Protein AF-0000000076211002 (afdb_homodimer)

pLDDT: mean 93.3, std 14.29, range [28.62, 98.88]

Radius of gyration: 26.07 Å; Cα contacts (8 Å, |Δi|>4): 650; chains: 2; bounding box: 75×77×51 Å

Organism: Mytilus galloprovincialis (NCBI:txid29158)

Solvent-accessible surface area (backbone atoms only — not comparable to full-atom values): 24787 Å² total; per-residue (Å²): 133,80,76,68,74,80,72,79,80,78,76,75,72,40,34,32,30,36,40,61,50,78,66,27,47,55,70,59,53,50,60,70,48,45,82,42,86,54,39,39,72,43,72,60,66,56,66,53,42,49,42,44,94,83,36,39,43,54,43,45,20,70,73,38,36,63,78,26,39,64,56,39,52,55,43,48,49,52,56,34,46,50,61,62,69,46,83,75,88,37,47,28,39,41,27,41,48,51,56,59,52,49,48,62,26,52,50,42,47,34,38,76,70,66,33,33,54,70,61,54,50,51,46,54,48,51,51,51,52,50,47,42,72,75,65,54,63,78,52,60,31,33,39,34,26,49,46,53,43,70,59,22,45,51,44,46,65,70,68,58,50,81,66,58,72,76,66,53,61,68,58,42,42,51,41,38,50,34,47,40,34,32,71,71,66,54,41,104,43,88,66,87,45,52,71,48,76,40,86,35,74,59,55,70,73,59,43,54,51,54,51,60,75,41,38,53,78,72,66,55,65,77,112,131,80,76,68,72,79,70,80,78,78,74,76,73,40,35,34,30,35,41,60,49,76,63,28,47,55,69,59,52,50,60,70,48,47,80,42,86,53,38,39,74,42,72,58,67,56,68,55,41,49,42,45,93,83,38,40,42,55,43,45,20,68,75,38,36,63,77,25,39,65,57,40,52,57,42,47,49,51,56,33,47,51,61,62,70,47,84,75,90,38,47,29,39,41,27,42,50,51,56,58,51,49,48,64,26,53,50,43,48,33,39,75,70,65,33,33,54,69,61,53,50,50,46,53,46,52,50,50,53,49,47,42,73,75,63,53,62,78,49,60,32,33,38,34,29,48,46,52,44,69,56,21,44,52,44,45,65,68,69,57,50,82,66,57,70,76,66,53,59,67,58,42,42,52,42,38,50,34,47,40,34,31,71,71,65,55,41,104,42,89,66,88,47,52,70,48,78,41,86,34,76,60,56,70,74,60,44,52,53,55,50,58,76,41,36,52,77,72,68,55,66,75,112

Secondary structure (DSSP, 8-state):
----------PPPEEEEEE-STTSSHHHHHHHHTTSTTEEEE---HHHHH-BTTB-HHHHHHH-HHHHHHHHHHHHHHHHHHHHHSPP-SSEEEEES-HHHIIIIIIHHHHHTTSS-HHHHHHHHHHHHHHHHHH----SEEEEEE--HHHHHHHHHHH--GGGTT--HHHHHHHHHHHIIIIIS--SS---SEEEEEE--S-HHHHHHHHHHTHIIIIITT-/-------------EEEEEE-STTSSHHHHHHHHTTSTTEEEE---HHHHH-BTTB-HHHHHHH-HHHHHHHHHHHHHHHHHHHHHSPP-SSEEEEES-HHHIIIIIIHHHHHTTSS-HHHHHHHHHHHHHHHHHH----SEEEEEE--HHHHHHHHHHH--GGGTT--HHHHHHHHHHHIIIIIS--SS---SEEEEEE--S-HHHHHHHHHHTHIIIIITT-

InterPro domains:
  IPR002624 Deoxynucleoside kinase [PIRSF000705] (9-218)
  IPR027417 P-loop containing nucleoside triphosphate hydrolase [G3DSA:3.40.50.300] (2-203)
  IPR027417 P-loop containing nucleoside triphosphate hydrolase [SSF52540] (13-213)
  IPR031314 Deoxynucleoside kinase domain [PF01712] (16-218)
  IPR031314 Deoxynucleoside kinase domain [cd01673] (16-201)
  IPR050566 Deoxyribonucleoside Kinase [PTHR10513] (7-218)

Sequence (446 aa):
MSALPKKNGHHQKFTICVEGNIASGKTSFLEYFKDTHDVEVIEEPVNKWRNVQGGNILAKMYEDPTRWSLTLQTYVQLTMLQNHVKSQEKTIKLMERSIYSAKYCFVENLHNSGKMPDLEFAVLSEWFDWILDFHKCPLDLIVYLQTTPEIVYDRIKKRQRKEEQTIPIEYLQTLHNLHEDWLIHQRKFPVPCKVLTLDANYELDYMHKVFEENRKKIICDSGMSALPKKNGHHQKFTICVEGNIASGKTSFLEYFKDTHDVEVIEEPVNKWRNVQGGNILAKMYEDPTRWSLTLQTYVQLTMLQNHVKSQEKTIKLMERSIYSAKYCFVENLHNSGKMPDLEFAVLSEWFDWILDFHKCPLDLIVYLQTTPEIVYDRIKKRQRKEEQTIPIEYLQTLHNLHEDWLIHQRKFPVPCKVLTLDANYELDYMHKVFEENRKKIICDSG

Foldseek 3Di:
DPPPPPPVCPQAAAEEEEDEFQQLCLVVLCVLCCPPPQEHEAEQPCVCCCQPPHHRLLLVCLVQVLPRVLVSLVVSLVVLLCLLQPDRPGRYYYYYDHSCLSLQQVLVLCVVVPSYDPVSNVVSVVVVVVSCVVVVSAHAEYEYSQEDLVLSVVSCVVVPDPSCVPPDSVSRNSSNVSCCCVQPVVHPDHDRYYYHYDHRHDDSVVVSVVCVVCVCVRPPVSD/DPPPPPPVCPQAAAEEEEDEFQQLCLVVLCVLCCPPPQEHEAEQPCVCCCQDPHHRLLLVCLVQVLPRVLVSLVVSLVVLLCLLQPDRPGRYYYYYDHSCLSLQQVLVLCVVVPSYDPVSNVVSVVVVVVSCVVVVSAHAEYEYSQEDLVQSVVSCVVVPDPSCVPPDSVSRNSSNVSCCCVQPVVHPDHDRYYYHYDHRHDDSVVVSVVCVVCVCVRPPVSD

Nearest PDB structures (foldseek):
  1j90-assembly1_B  TM=9.564E-01  e=2.440E-22  Drosophila melanogaster
  2vpp-assembly1_A  TM=9.672E-01  e=1.252E-21  Drosophila melanogaster
  1zm7-assembly1_B  TM=9.246E-01  e=3.621E-22  Drosophila melanogaster
  2jcs-assembly1_B  TM=9.245E-01  e=4.537E-22  Drosophila melanogaster
  6ybh-assembly3_E  TM=9.092E-01  e=1.740E-22  Drosophila melanogaster

Structure (mmCIF, N/CA/C/O backbone):
data_AF-0000000076211002-model_v1
#
loop_
_entity.id
_entity.type
_entity.pdbx_description
1 polymer 'Thymidine kinase'
#
loop_
_atom_site.group_PDB
_atom_site.id
_atom_site.type_symbol
_atom_site.label_atom_id
_atom_site.label_alt_id
_atom_site.label_comp_id
_atom_site.label_asym_id
_atom_site.label_entity_id
_atom_site.label_seq_id
_atom_site.pdbx_PDB_ins_code
_atom_site.Cartn_x
_atom_site.Cartn_y
_atom_site.Cartn_z
_atom_site.occupancy
_atom_site.B_iso_or_equiv
_atom_site.auth_seq_id
_atom_site.auth_comp_id
_atom_site.auth_asym_id
_atom_site.auth_atom_id
_atom_site.pdbx_PDB_model_num
ATOM 1 N N . MET A 1 1 ? 52.219 26.141 0.771 1 30.19 1 MET A N 1
ATOM 2 C CA . MET A 1 1 ? 50.906 26.75 0.939 1 30.19 1 MET A CA 1
ATOM 3 C C . MET A 1 1 ? 49.781 25.703 0.837 1 30.19 1 MET A C 1
ATOM 5 O O . MET A 1 1 ? 49.625 25.094 -0.214 1 30.19 1 MET A O 1
ATOM 9 N N . SER A 1 2 ? 49.531 24.984 1.926 1 29.7 2 SER A N 1
ATOM 10 C CA . SER A 1 2 ? 48.812 23.734 2.078 1 29.7 2 SER A CA 1
ATOM 11 C C . SER A 1 2 ? 47.344 23.906 1.696 1 29.7 2 SER A C 1
ATOM 13 O O . SER A 1 2 ? 46.656 24.797 2.215 1 29.7 2 SER A O 1
ATOM 15 N N . ALA A 1 3 ? 47 23.562 0.333 1 29.34 3 ALA A N 1
ATOM 16 C CA . ALA A 1 3 ? 45.656 23.703 -0.204 1 29.34 3 ALA A CA 1
ATOM 17 C C . ALA A 1 3 ? 44.625 23.156 0.767 1 29.34 3 ALA A C 1
ATOM 19 O O . ALA A 1 3 ? 44.719 22.016 1.221 1 29.34 3 ALA A O 1
ATOM 20 N N . LEU A 1 4 ? 44.188 24.062 1.651 1 34.31 4 LEU A N 1
ATOM 21 C CA . LEU A 1 4 ? 43.125 23.609 2.559 1 34.31 4 LEU A CA 1
ATOM 22 C C . LEU A 1 4 ? 42.125 22.734 1.824 1 34.31 4 LEU A C 1
ATOM 24 O O . LEU A 1 4 ? 41.75 23.031 0.687 1 34.31 4 LEU A O 1
ATOM 28 N N . PRO A 1 5 ? 42.062 21.453 2.086 1 36.72 5 PRO A N 1
ATOM 29 C CA . PRO A 1 5 ? 41.156 20.578 1.34 1 36.72 5 PRO A CA 1
ATOM 30 C C . PRO A 1 5 ? 39.844 21.25 0.997 1 36.72 5 PRO A C 1
ATOM 32 O O . PRO A 1 5 ? 39.344 22.094 1.759 1 36.72 5 PRO A O 1
ATOM 35 N 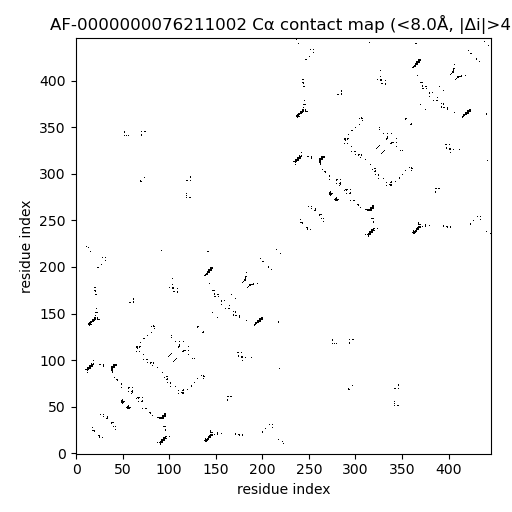N . LYS A 1 6 ? 39.5 21.5 -0.316 1 34.88 6 LYS A N 1
ATOM 36 C CA . LYS A 1 6 ? 38.188 21.859 -0.843 1 34.88 6 LYS A CA 1
ATOM 37 C C . LYS A 1 6 ? 37.062 21.188 -0.053 1 34.88 6 LYS A C 1
ATOM 39 O O . LYS A 1 6 ? 37 19.953 0.021 1 34.88 6 LYS A O 1
ATOM 44 N N . LYS A 1 7 ? 36.844 21.578 1.217 1 36.62 7 LYS A N 1
ATOM 45 C CA . LYS A 1 7 ? 35.625 21.125 1.881 1 36.62 7 LYS A CA 1
ATOM 46 C C . LYS A 1 7 ? 34.5 20.969 0.883 1 36.62 7 LYS A C 1
ATOM 48 O O . LYS A 1 7 ? 34.094 21.938 0.24 1 36.62 7 LYS A O 1
ATOM 53 N N . ASN A 1 8 ? 34.344 20.078 -0.024 1 40.31 8 ASN A N 1
ATOM 54 C CA . ASN A 1 8 ? 33.188 19.844 -0.879 1 40.31 8 ASN A CA 1
ATOM 55 C C . ASN A 1 8 ? 31.891 20.234 -0.186 1 40.31 8 ASN A C 1
ATOM 57 O O . ASN A 1 8 ? 31.578 19.719 0.887 1 40.31 8 ASN A O 1
ATOM 61 N N . GLY A 1 9 ? 31.344 21.375 0.01 1 42.09 9 GLY A N 1
ATOM 62 C CA . GLY A 1 9 ? 30.266 22.094 0.681 1 42.09 9 GLY A CA 1
ATOM 63 C C . GLY A 1 9 ? 28.953 21.328 0.677 1 42.09 9 GLY A C 1
ATOM 64 O O . GLY A 1 9 ? 28.047 21.672 -0.087 1 42.09 9 GLY A O 1
ATOM 65 N N . HIS A 1 10 ? 28.703 20.047 0.609 1 49.84 10 HIS A N 1
ATOM 66 C CA . HIS A 1 10 ? 27.469 19.266 0.59 1 49.84 10 HIS A CA 1
ATOM 67 C C . HIS A 1 10 ? 26.516 19.719 1.679 1 49.84 10 HIS A C 1
ATOM 69 O O . HIS A 1 10 ? 26.75 19.5 2.867 1 49.84 10 HIS A O 1
ATOM 75 N N . HIS A 1 11 ? 25.828 20.875 1.566 1 59.38 11 HIS A N 1
ATOM 76 C CA . HIS A 1 11 ? 24.828 21.438 2.467 1 59.38 11 HIS A CA 1
ATOM 77 C C . HIS A 1 11 ? 23.812 20.375 2.891 1 59.38 11 HIS A C 1
ATOM 79 O O . HIS A 1 11 ? 23.328 19.609 2.057 1 59.38 11 HIS A O 1
ATOM 85 N N . GLN A 1 12 ? 23.703 20.031 4.133 1 80.75 12 GLN A N 1
ATOM 86 C CA . GLN A 1 12 ? 22.812 19.062 4.746 1 80.75 12 GLN A CA 1
ATOM 87 C C . GLN A 1 12 ? 21.344 19.406 4.461 1 80.75 12 GLN A C 1
ATOM 89 O O . GLN A 1 12 ? 20.922 20.547 4.613 1 80.75 12 GLN A O 1
ATOM 94 N N . LYS A 1 13 ? 20.578 18.562 3.789 1 91.62 13 LYS A N 1
ATOM 95 C CA . LYS A 1 13 ? 19.172 18.719 3.48 1 91.62 13 LYS A CA 1
ATOM 96 C C . LYS A 1 13 ? 18.312 18.641 4.742 1 91.62 13 LYS A C 1
ATOM 98 O O . LYS A 1 13 ? 18.656 17.906 5.684 1 91.62 13 LYS A O 1
ATOM 103 N N . PHE A 1 14 ? 17.328 19.547 4.824 1 95.06 14 PHE A N 1
ATOM 104 C CA . PHE A 1 14 ? 16.453 19.672 5.98 1 95.06 14 PHE A CA 1
ATOM 105 C C . PHE A 1 14 ? 14.992 19.5 5.578 1 95.06 14 PHE A C 1
ATOM 107 O O . PHE A 1 14 ? 14.508 20.188 4.672 1 95.06 14 PHE A O 1
ATOM 114 N N . THR A 1 15 ? 14.289 18.516 6.207 1 97.06 15 THR A N 1
ATOM 115 C CA . THR A 1 15 ? 12.883 18.266 5.914 1 97.06 15 THR A CA 1
ATOM 116 C C . THR A 1 15 ? 12 18.672 7.09 1 97.06 15 THR A C 1
ATOM 118 O O . THR A 1 15 ? 12.18 18.172 8.203 1 97.06 15 THR A O 1
ATOM 121 N N . ILE A 1 16 ? 11.062 19.609 6.844 1 97.69 16 ILE A N 1
ATOM 122 C CA . ILE A 1 16 ? 10.117 20.109 7.836 1 97.69 16 ILE A CA 1
ATOM 123 C C . ILE A 1 16 ? 8.695 19.719 7.441 1 97.69 16 ILE A C 1
ATOM 125 O O . ILE A 1 16 ? 8.305 19.859 6.277 1 97.69 16 ILE A O 1
ATOM 129 N N . CYS A 1 17 ? 7.984 19.266 8.367 1 98.38 17 CYS A N 1
ATOM 130 C CA . CYS A 1 17 ? 6.57 18.984 8.141 1 98.38 17 CYS A CA 1
ATOM 131 C C . CYS A 1 17 ? 5.691 19.859 9.023 1 98.38 17 CYS A C 1
ATOM 133 O O . CYS A 1 17 ? 5.969 20.016 10.211 1 98.38 17 CYS A O 1
ATOM 135 N N . VAL A 1 18 ? 4.695 20.438 8.375 1 98.81 18 VAL A N 1
ATOM 136 C CA . VAL A 1 18 ? 3.715 21.172 9.164 1 98.81 18 VAL A CA 1
ATOM 137 C C . VAL A 1 18 ? 2.49 20.297 9.422 1 98.81 18 VAL A C 1
ATOM 139 O O . VAL A 1 18 ? 1.913 19.734 8.484 1 98.81 18 VAL A O 1
ATOM 142 N N . GLU A 1 19 ? 2.139 20.156 10.703 1 98.81 19 GLU A N 1
ATOM 143 C CA . GLU A 1 19 ? 1.038 19.312 11.164 1 98.81 19 GLU A CA 1
ATOM 144 C C . GLU A 1 19 ? -0.037 20.141 11.859 1 98.81 19 GLU A C 1
ATOM 146 O O . GLU A 1 19 ? 0.233 21.25 12.336 1 98.81 19 GLU A O 1
ATOM 151 N N . GLY A 1 20 ? -1.207 19.547 11.938 1 98.81 20 GLY A N 1
ATOM 152 C CA . GLY A 1 20 ? -2.354 20.172 12.578 1 98.81 20 GLY A CA 1
ATOM 153 C C . GLY A 1 20 ? -3.682 19.625 12.086 1 98.81 20 GLY A C 1
ATOM 154 O O . GLY A 1 20 ? -3.73 18.906 11.094 1 98.81 20 GLY A O 1
ATOM 155 N N . ASN A 1 21 ? -4.727 20.016 12.805 1 98.69 21 ASN A N 1
ATOM 156 C CA . ASN A 1 21 ? -6.086 19.625 12.453 1 98.69 21 ASN A CA 1
ATOM 157 C C . ASN A 1 21 ? -6.48 20.156 11.078 1 98.69 21 ASN A C 1
ATOM 159 O O . ASN A 1 21 ? -5.738 20.922 10.461 1 98.69 21 ASN A O 1
ATOM 163 N N . ILE A 1 22 ? -7.547 19.547 10.516 1 97.88 22 ILE A N 1
ATOM 164 C CA . ILE A 1 22 ? -8.148 20.125 9.312 1 97.88 22 ILE A CA 1
ATOM 165 C C . ILE A 1 22 ? -8.477 21.594 9.547 1 97.88 22 ILE A C 1
ATOM 167 O O . ILE A 1 22 ? -9.023 21.953 10.594 1 97.88 22 ILE A O 1
ATOM 171 N N . ALA A 1 23 ? -8.031 22.5 8.602 1 97.94 23 ALA A N 1
ATOM 172 C CA . ALA A 1 23 ? -8.297 23.938 8.633 1 97.94 23 ALA A CA 1
ATOM 173 C C . ALA A 1 23 ? -7.488 24.625 9.734 1 97.94 23 ALA A C 1
ATOM 175 O O . ALA A 1 23 ? -7.887 25.656 10.25 1 97.94 23 ALA A O 1
ATOM 176 N N . SER A 1 24 ? -6.348 24.016 10.07 1 98.5 24 SER A N 1
ATOM 177 C CA . SER A 1 24 ? -5.531 24.609 11.133 1 98.5 24 SER A CA 1
ATOM 178 C C . SER A 1 24 ? -4.621 25.703 10.578 1 98.5 24 SER A C 1
ATOM 180 O O . SER A 1 24 ? -3.963 26.406 11.344 1 98.5 24 SER A O 1
ATOM 182 N N . GLY A 1 25 ? -4.52 25.828 9.234 1 97.75 25 GLY A N 1
ATOM 183 C CA . GLY A 1 25 ? -3.719 26.891 8.648 1 97.75 25 GLY A CA 1
ATOM 184 C C . GLY A 1 25 ? -2.43 26.391 8.023 1 97.75 25 GLY A C 1
ATOM 185 O O . GLY A 1 25 ? -1.518 27.188 7.762 1 97.75 25 GLY A O 1
ATOM 186 N N . LYS A 1 26 ? -2.309 25.094 7.793 1 98.38 26 LYS A N 1
ATOM 187 C CA . LYS A 1 26 ? -1.098 24.484 7.254 1 98.38 26 LYS A CA 1
ATOM 188 C C . LYS A 1 26 ? -0.773 25.031 5.867 1 98.38 26 LYS A C 1
ATOM 190 O O . LYS A 1 26 ? 0.376 25.375 5.586 1 98.38 26 LYS A O 1
ATOM 195 N N . THR A 1 27 ? -1.828 25.078 4.988 1 96.81 27 THR A N 1
ATOM 196 C CA . THR A 1 27 ? -1.632 25.578 3.633 1 96.81 27 THR A CA 1
ATOM 197 C C . THR A 1 27 ? -1.142 27.031 3.658 1 96.81 27 THR A C 1
ATOM 199 O O . THR A 1 27 ? -0.255 27.406 2.887 1 96.81 27 THR A O 1
ATOM 202 N N . SER A 1 28 ? -1.731 27.875 4.523 1 97.12 28 SER A N 1
ATOM 203 C CA . SER A 1 28 ? -1.302 29.266 4.68 1 97.12 28 SER A CA 1
ATOM 204 C C . SER A 1 28 ? 0.141 29.344 5.168 1 97.12 28 SER A C 1
ATOM 206 O O . SER A 1 28 ? 0.901 30.219 4.738 1 97.12 28 SER A O 1
ATOM 208 N N . PHE A 1 29 ? 0.487 28.469 6.121 1 98.25 29 PHE A N 1
ATOM 209 C CA . PHE A 1 29 ? 1.858 28.391 6.613 1 98.25 29 PHE A CA 1
ATOM 210 C C . PHE A 1 29 ? 2.826 28.125 5.465 1 98.25 29 PHE A C 1
ATOM 212 O O . PHE A 1 29 ? 3.844 28.812 5.336 1 98.25 29 PHE A O 1
ATOM 219 N N . LEU A 1 30 ? 2.547 27.109 4.605 1 98.12 30 LEU A N 1
ATOM 220 C CA . LEU A 1 30 ? 3.381 26.797 3.449 1 98.12 30 LEU A CA 1
ATOM 221 C C . LEU A 1 30 ? 3.498 28 2.523 1 98.12 30 LEU A C 1
ATOM 223 O O . LEU A 1 30 ? 4.594 28.328 2.066 1 98.12 30 LEU A O 1
ATOM 227 N N . GLU A 1 31 ? 2.381 28.625 2.27 1 97.12 31 GLU A N 1
ATOM 228 C CA . GLU A 1 31 ? 2.354 29.781 1.374 1 97.12 31 GLU A CA 1
ATOM 229 C C . GLU A 1 31 ? 3.24 30.906 1.897 1 97.12 31 GLU A C 1
ATOM 231 O O . GLU A 1 31 ? 3.908 31.594 1.119 1 97.12 31 GLU A O 1
ATOM 236 N N . TYR A 1 32 ? 3.24 31.062 3.178 1 97.62 32 TYR A N 1
ATOM 237 C CA . TYR A 1 32 ? 4.02 32.125 3.789 1 97.62 32 TYR A CA 1
ATOM 238 C C . TYR A 1 32 ? 5.512 31.922 3.555 1 97.62 32 TYR A C 1
ATOM 240 O O . TYR A 1 32 ? 6.25 32.875 3.307 1 97.62 32 TYR A O 1
ATOM 248 N N . PHE A 1 33 ? 5.98 30.703 3.568 1 97.12 33 PHE A N 1
ATOM 249 C CA . PHE A 1 33 ? 7.41 30.422 3.512 1 97.12 33 PHE A CA 1
ATOM 250 C C . PHE A 1 33 ? 7.828 30.016 2.104 1 97.12 33 PHE A C 1
ATOM 252 O O . PHE A 1 33 ? 9.008 29.75 1.852 1 97.12 33 PHE A O 1
ATOM 259 N N . LYS A 1 34 ? 6.871 29.969 1.133 1 96.5 34 LYS A N 1
ATOM 260 C CA . LYS A 1 34 ? 7.094 29.406 -0.197 1 96.5 34 LYS A CA 1
ATOM 261 C C . LYS A 1 34 ? 8.188 30.172 -0.938 1 96.5 34 LYS A C 1
ATOM 263 O O . LYS A 1 34 ? 8.961 29.594 -1.698 1 96.5 34 LYS A O 1
ATOM 268 N N . ASP A 1 35 ? 8.359 31.516 -0.68 1 94.31 35 ASP A N 1
ATOM 269 C CA . ASP A 1 35 ? 9.289 32.344 -1.433 1 94.31 35 ASP A CA 1
ATOM 270 C C . ASP A 1 35 ? 10.602 32.531 -0.669 1 94.31 35 ASP A C 1
ATOM 272 O O . ASP A 1 35 ? 11.477 33.281 -1.105 1 94.31 35 ASP A O 1
ATOM 276 N N . THR A 1 36 ? 10.703 31.891 0.496 1 92.94 36 THR A N 1
ATOM 277 C CA . THR A 1 36 ? 11.969 31.906 1.218 1 92.94 36 THR A CA 1
ATOM 278 C C . THR A 1 36 ? 13.062 31.203 0.412 1 92.94 36 THR A C 1
ATOM 280 O O . THR A 1 36 ? 12.82 30.172 -0.207 1 92.94 36 THR A O 1
ATOM 283 N N . HIS A 1 37 ? 14.18 31.781 0.46 1 89.56 37 HIS A N 1
ATOM 284 C CA . HIS A 1 37 ? 15.305 31.266 -0.306 1 89.56 37 HIS A CA 1
ATOM 285 C C . HIS A 1 37 ? 15.633 29.828 0.09 1 89.56 37 HIS A C 1
ATOM 287 O O . HIS A 1 37 ? 15.625 29.484 1.276 1 89.56 37 HIS A O 1
ATOM 293 N N . ASP A 1 38 ? 15.766 28.953 -0.827 1 92.06 38 ASP A N 1
ATOM 294 C CA . ASP A 1 38 ? 16.234 27.578 -0.689 1 92.06 38 ASP A CA 1
ATOM 295 C C . ASP A 1 38 ? 15.164 26.688 -0.061 1 92.06 38 ASP A C 1
ATOM 297 O O . ASP A 1 38 ? 15.484 25.688 0.577 1 92.06 38 ASP A O 1
ATOM 301 N N . VAL A 1 39 ? 13.898 27.156 -0.03 1 96.31 39 VAL A N 1
ATOM 302 C CA . VAL A 1 39 ? 12.789 26.359 0.459 1 96.31 39 VAL A CA 1
ATOM 303 C C . VAL A 1 39 ? 11.977 25.828 -0.721 1 96.31 39 VAL A C 1
ATOM 305 O O . VAL A 1 39 ? 11.664 26.562 -1.655 1 96.31 39 VAL A O 1
ATOM 308 N N . GLU A 1 40 ? 11.742 24.609 -0.761 1 97.44 40 GLU A N 1
ATOM 309 C CA . GLU A 1 40 ? 10.734 24.031 -1.646 1 97.44 40 GLU A CA 1
ATOM 310 C C . GLU A 1 40 ? 9.547 23.5 -0.854 1 97.44 40 GLU A C 1
ATOM 312 O O . GLU A 1 40 ? 9.719 22.969 0.246 1 97.44 40 GLU A O 1
ATOM 317 N N . VAL A 1 41 ? 8.367 23.672 -1.395 1 97.88 41 VAL A N 1
ATOM 318 C CA . VAL A 1 41 ? 7.133 23.328 -0.696 1 97.88 41 VAL A CA 1
ATOM 319 C C . VAL A 1 41 ? 6.488 22.109 -1.37 1 97.88 41 VAL A C 1
ATOM 321 O O . VAL A 1 41 ? 6.449 22.031 -2.6 1 97.88 41 VAL A O 1
ATOM 324 N N . ILE A 1 42 ? 6.012 21.203 -0.563 1 98.12 42 ILE A N 1
ATOM 325 C CA . ILE A 1 42 ? 5.227 20.062 -1.03 1 98.12 42 ILE A CA 1
ATOM 326 C C . ILE A 1 42 ? 3.861 20.062 -0.341 1 98.12 42 ILE A C 1
ATOM 328 O O . ILE A 1 42 ? 3.768 19.797 0.857 1 98.12 42 ILE A O 1
ATOM 332 N N . GLU A 1 43 ? 2.875 20.312 -1.108 1 97.88 43 GLU A N 1
ATOM 333 C CA . GLU A 1 43 ? 1.521 20.359 -0.565 1 97.88 43 GLU A CA 1
ATOM 334 C C . GLU A 1 43 ? 0.952 18.953 -0.396 1 97.88 43 GLU A C 1
ATOM 336 O O . GLU A 1 43 ? 1.376 18.016 -1.08 1 97.88 43 GLU A O 1
ATOM 341 N N . GLU A 1 44 ? 0.049 18.875 0.566 1 97.56 44 GLU A N 1
ATOM 342 C CA . GLU A 1 44 ? -0.737 17.656 0.646 1 97.56 44 GLU A CA 1
ATOM 343 C C . GLU A 1 44 ? -1.471 17.375 -0.665 1 97.56 44 GLU A C 1
ATOM 345 O O . GLU A 1 44 ? -2.092 18.281 -1.231 1 97.56 44 GLU A O 1
ATOM 350 N N . PRO A 1 45 ? -1.385 16.219 -1.171 1 97.31 45 PRO A N 1
ATOM 351 C CA . PRO A 1 45 ? -1.93 15.977 -2.508 1 97.31 45 PRO A CA 1
ATOM 352 C C . PRO A 1 45 ? -3.424 15.664 -2.486 1 97.31 45 PRO A C 1
ATOM 354 O O . PRO A 1 45 ? -3.857 14.656 -3.059 1 97.31 45 PRO A O 1
ATOM 357 N N . VAL A 1 46 ? -4.258 16.531 -2 1 96.69 46 VAL A N 1
ATOM 358 C CA . VAL A 1 46 ? -5.695 16.359 -1.837 1 96.69 46 VAL A CA 1
ATOM 359 C C . VAL A 1 46 ? -6.359 16.219 -3.205 1 96.69 46 VAL A C 1
ATOM 361 O O . VAL A 1 46 ? -7.328 15.469 -3.359 1 96.69 46 VAL A O 1
ATOM 364 N N . ASN A 1 47 ? -5.809 16.953 -4.156 1 96.69 47 ASN A N 1
ATOM 365 C CA . ASN A 1 47 ? -6.363 16.875 -5.504 1 96.69 47 ASN A CA 1
ATOM 366 C C . ASN A 1 47 ? -6.328 15.453 -6.051 1 96.69 47 ASN A C 1
ATOM 368 O O . ASN A 1 47 ? -7.223 15.047 -6.797 1 96.69 47 ASN A O 1
ATOM 372 N N . LYS A 1 48 ? -5.363 14.688 -5.727 1 98.12 48 LYS A N 1
ATOM 373 C CA . LYS A 1 48 ? -5.293 13.297 -6.16 1 98.12 48 LYS A CA 1
ATOM 374 C C . LYS A 1 48 ? -6.41 12.469 -5.535 1 98.12 48 LYS A C 1
ATOM 376 O O . LYS A 1 48 ? -6.965 11.578 -6.18 1 98.12 48 LYS A O 1
ATOM 381 N N . TRP A 1 49 ? -6.715 12.773 -4.293 1 98.44 49 TRP A N 1
ATOM 382 C CA . TRP A 1 49 ? -7.746 12.031 -3.58 1 98.44 49 TRP A CA 1
ATOM 383 C C . TRP A 1 49 ? -9.133 12.375 -4.105 1 98.44 49 TRP A C 1
ATOM 385 O O . TRP A 1 49 ? -10.047 11.555 -4.062 1 98.44 49 TRP A O 1
ATOM 395 N N . ARG A 1 50 ? -9.25 13.594 -4.637 1 97.75 50 ARG A N 1
ATOM 396 C CA . ARG A 1 50 ? -10.531 14.094 -5.117 1 97.75 50 ARG A CA 1
ATOM 397 C C . ARG A 1 50 ? -10.797 13.641 -6.547 1 97.75 50 ARG A C 1
ATOM 399 O O . ARG A 1 50 ? -11.922 13.742 -7.039 1 97.75 50 ARG A O 1
ATOM 406 N N . ASN A 1 51 ? -9.734 13.195 -7.141 1 97.88 51 ASN A N 1
ATOM 407 C CA . ASN A 1 51 ? -9.898 12.773 -8.531 1 97.88 51 ASN A CA 1
ATOM 408 C C . ASN A 1 51 ? -8.992 11.594 -8.867 1 97.88 51 ASN A C 1
ATOM 410 O O . ASN A 1 51 ? -7.949 11.766 -9.5 1 97.88 51 ASN A O 1
ATOM 414 N N . VAL A 1 52 ? -9.445 10.453 -8.578 1 97.38 52 VAL A N 1
ATOM 415 C CA . VAL A 1 52 ? -8.812 9.203 -9 1 97.38 52 VAL A CA 1
ATOM 416 C C . VAL A 1 52 ? -9.562 8.633 -10.203 1 97.38 52 VAL A C 1
ATOM 418 O O . VAL A 1 52 ? -10.586 7.957 -10.039 1 97.38 52 VAL A O 1
ATOM 421 N N . GLN A 1 53 ? -9.016 8.906 -11.375 1 95.5 53 GLN A N 1
ATOM 422 C CA . GLN A 1 53 ? -9.656 8.492 -12.617 1 95.5 53 GLN A CA 1
ATOM 423 C C . GLN A 1 53 ? -11.117 8.938 -12.656 1 95.5 53 GLN A C 1
ATOM 425 O O . GLN A 1 53 ? -12.008 8.133 -12.945 1 95.5 53 GLN A O 1
ATOM 430 N N . GLY A 1 54 ? -11.352 10.125 -12.188 1 95.94 54 GLY A N 1
ATOM 431 C CA . GLY A 1 54 ? -12.68 10.734 -12.258 1 95.94 54 GLY A CA 1
ATOM 432 C C . GLY A 1 54 ? -13.484 10.555 -10.984 1 95.94 54 GLY A C 1
ATOM 433 O O . GLY A 1 54 ? -14.531 11.18 -10.82 1 95.94 54 GLY A O 1
ATOM 434 N N . GLY A 1 55 ? -13.016 9.711 -10.102 1 97.75 55 GLY A N 1
ATOM 435 C CA . GLY A 1 55 ? -13.734 9.469 -8.859 1 97.75 55 GLY A CA 1
ATOM 436 C C . GLY A 1 55 ? -13.141 10.203 -7.676 1 97.75 55 GLY A C 1
ATOM 437 O O . GLY A 1 55 ? -11.922 10.352 -7.574 1 97.75 55 GLY A O 1
ATOM 438 N N . ASN A 1 56 ? -13.969 10.656 -6.781 1 98.19 56 ASN A N 1
ATOM 439 C CA . ASN A 1 56 ? -13.578 11.406 -5.594 1 98.19 56 ASN A CA 1
ATOM 440 C C . ASN A 1 56 ? -13.625 10.531 -4.34 1 98.19 56 ASN A C 1
ATOM 442 O O . ASN A 1 56 ? -14.648 10.477 -3.66 1 98.19 56 ASN A O 1
ATOM 446 N N . ILE A 1 57 ? -12.508 9.93 -3.992 1 98.38 57 ILE A N 1
ATOM 447 C CA . ILE A 1 57 ? -12.469 8.977 -2.887 1 98.38 57 ILE A CA 1
ATOM 448 C C . ILE A 1 57 ? -12.617 9.719 -1.561 1 98.38 57 ILE A C 1
ATOM 450 O O . ILE A 1 57 ? -13.195 9.188 -0.608 1 98.38 57 ILE A O 1
ATOM 454 N N . LEU A 1 58 ? -12.102 10.969 -1.507 1 98 58 LEU A N 1
ATOM 455 C CA . LEU A 1 58 ? -12.234 11.773 -0.299 1 98 58 LEU A CA 1
ATOM 456 C C . LEU A 1 58 ? -13.703 12.008 0.037 1 98 58 LEU A C 1
ATOM 458 O O . LEU A 1 58 ? -14.125 11.797 1.175 1 98 58 LEU A O 1
ATOM 462 N N . ALA A 1 59 ? -14.453 12.383 -0.947 1 97.12 59 ALA A N 1
ATOM 463 C CA . ALA A 1 59 ? -15.883 12.594 -0.75 1 97.12 59 ALA A CA 1
ATOM 464 C C . ALA A 1 59 ? -16.578 11.305 -0.304 1 97.12 59 ALA A C 1
ATOM 466 O O . ALA A 1 59 ? -17.406 11.32 0.611 1 97.12 59 ALA A O 1
ATOM 467 N N . LYS A 1 60 ? -16.219 10.227 -0.968 1 97.12 60 LYS A N 1
ATOM 468 C CA . LYS A 1 60 ? -16.812 8.938 -0.631 1 97.12 60 LYS A CA 1
ATOM 469 C C . LYS A 1 60 ? -16.531 8.555 0.818 1 97.12 60 LYS A C 1
ATOM 471 O O . LYS A 1 60 ? -17.391 8.039 1.517 1 97.12 60 LYS A O 1
ATOM 476 N N . MET A 1 61 ? -15.352 8.812 1.243 1 97.12 61 MET A N 1
ATOM 477 C CA . MET A 1 61 ? -14.977 8.5 2.617 1 97.12 61 MET A CA 1
ATOM 478 C C . MET A 1 61 ? -15.82 9.289 3.611 1 97.12 61 MET A C 1
ATOM 480 O O . MET A 1 61 ? -16.312 8.727 4.594 1 97.12 61 MET A O 1
ATOM 484 N N . TYR A 1 62 ? -15.992 10.57 3.381 1 94.44 62 TYR A N 1
ATOM 485 C CA . TYR A 1 62 ? -16.781 11.375 4.305 1 94.44 62 TYR A CA 1
ATOM 486 C C . TYR A 1 62 ? -18.25 10.945 4.281 1 94.44 62 TYR A C 1
ATOM 488 O O . TYR A 1 62 ? -18.938 11.008 5.305 1 94.44 62 TYR A O 1
ATOM 496 N N . GLU A 1 63 ? -18.688 10.484 3.18 1 94.94 63 GLU A N 1
ATOM 497 C CA . GLU A 1 63 ? -20.078 10.047 3.041 1 94.94 63 GLU A CA 1
ATOM 498 C C . GLU A 1 63 ? -20.297 8.688 3.707 1 94.94 63 GLU A C 1
ATOM 500 O O . GLU A 1 63 ? -21.328 8.469 4.352 1 94.94 63 GLU A O 1
ATOM 505 N N . ASP A 1 64 ? -19.406 7.812 3.496 1 95.88 64 ASP A N 1
ATOM 506 C CA . ASP A 1 64 ? -19.484 6.461 4.035 1 95.88 64 ASP A CA 1
ATOM 507 C C . ASP A 1 64 ? -18.109 5.961 4.469 1 95.88 64 ASP A C 1
ATOM 509 O O . ASP A 1 64 ? -17.5 5.141 3.783 1 95.88 64 ASP A O 1
ATOM 513 N N . PRO A 1 65 ? -17.703 6.402 5.668 1 96.5 65 PRO A N 1
ATOM 514 C CA . PRO A 1 65 ? -16.344 6.059 6.109 1 96.5 65 PRO A CA 1
ATOM 515 C C . PRO A 1 65 ? -16.156 4.555 6.297 1 96.5 65 PRO A C 1
ATOM 517 O O . PRO A 1 65 ? -15.07 4.031 6.023 1 96.5 65 PRO A O 1
ATOM 520 N N . THR A 1 66 ? -17.141 3.828 6.68 1 96.44 66 THR A N 1
ATOM 521 C CA . THR A 1 66 ? -17 2.395 6.918 1 96.44 66 THR A CA 1
ATOM 522 C C . THR A 1 66 ? -16.641 1.662 5.629 1 96.44 66 THR A C 1
ATOM 524 O O . THR A 1 66 ? -15.852 0.715 5.645 1 96.44 66 THR A O 1
ATOM 527 N N . ARG A 1 67 ? -17.156 2.162 4.566 1 96.06 67 ARG A N 1
ATOM 528 C CA . ARG A 1 67 ? -16.953 1.503 3.281 1 96.06 67 ARG A CA 1
ATOM 529 C C . ARG A 1 67 ? -15.664 1.977 2.623 1 96.06 67 ARG A C 1
ATOM 531 O O . ARG A 1 67 ? -14.984 1.199 1.95 1 96.06 67 ARG A O 1
ATOM 538 N N . TRP A 1 68 ? -15.234 3.213 2.803 1 97.56 68 TRP A N 1
ATOM 539 C CA . TRP A 1 68 ? -14.25 3.791 1.89 1 97.56 68 TRP A CA 1
ATOM 540 C C . TRP A 1 68 ? -12.984 4.195 2.635 1 97.56 68 TRP A C 1
ATOM 542 O O . TRP A 1 68 ? -12.023 4.66 2.025 1 97.56 68 TRP A O 1
ATOM 552 N N . SER A 1 69 ? -12.93 3.947 3.926 1 98 69 SER A N 1
ATOM 553 C CA . SER A 1 69 ? -11.766 4.363 4.707 1 98 69 SER A CA 1
ATOM 554 C C . SER A 1 69 ? -10.508 3.643 4.246 1 98 69 SER A C 1
ATOM 556 O O . SER A 1 69 ? -9.453 4.266 4.09 1 98 69 SER A O 1
ATOM 558 N N . LEU A 1 70 ? -10.648 2.332 4.027 1 98.69 70 LEU A N 1
ATOM 559 C CA . LEU A 1 70 ? -9.469 1.6 3.584 1 98.69 70 LEU A CA 1
ATOM 560 C C . LEU A 1 70 ? -8.992 2.107 2.227 1 98.69 70 LEU A C 1
ATOM 562 O O . LEU A 1 70 ? -7.793 2.285 2.01 1 98.69 70 LEU A O 1
ATOM 566 N N . THR A 1 71 ? -9.938 2.332 1.312 1 98.69 71 THR A N 1
ATOM 567 C CA . THR A 1 71 ? -9.594 2.789 -0.029 1 98.69 71 THR A CA 1
ATOM 568 C C . THR A 1 71 ? -8.836 4.113 0.03 1 98.69 71 THR A C 1
ATOM 570 O O . THR A 1 71 ? -7.742 4.234 -0.527 1 98.69 71 THR A O 1
ATOM 573 N N . LEU A 1 72 ? -9.398 5.059 0.747 1 98.75 72 LEU A N 1
ATOM 574 C CA . LEU A 1 72 ? -8.766 6.371 0.833 1 98.75 72 LEU A CA 1
ATOM 575 C C . LEU A 1 72 ? -7.414 6.281 1.534 1 98.75 72 LEU A C 1
ATOM 577 O O . LEU A 1 72 ? -6.414 6.805 1.036 1 98.75 72 LEU A O 1
ATOM 581 N N . GLN A 1 73 ? -7.395 5.582 2.674 1 98.81 73 GLN A N 1
ATOM 582 C CA . GLN A 1 73 ? -6.176 5.594 3.477 1 98.81 73 GLN A CA 1
ATOM 583 C C . GLN A 1 73 ? -5.062 4.809 2.793 1 98.81 73 GLN A C 1
ATOM 585 O O . GLN A 1 73 ? -3.881 5.121 2.961 1 98.81 73 GLN A O 1
ATOM 590 N N . THR A 1 74 ? -5.43 3.773 2.006 1 98.81 74 THR A N 1
ATOM 591 C CA . THR A 1 74 ? -4.445 3.109 1.163 1 98.81 74 THR A CA 1
ATOM 592 C C . THR A 1 74 ? -3.836 4.09 0.166 1 98.81 74 THR A C 1
ATOM 594 O O . THR A 1 74 ? -2.619 4.109 -0.033 1 98.81 74 THR A O 1
ATOM 597 N N . TYR A 1 75 ? -4.641 4.934 -0.414 1 98.88 75 TYR A N 1
ATOM 598 C CA . TYR A 1 75 ? -4.172 5.906 -1.396 1 98.88 75 TYR A CA 1
ATOM 599 C C . TYR A 1 75 ? -3.391 7.027 -0.722 1 98.88 75 TYR A C 1
ATOM 601 O O . TYR A 1 75 ? -2.373 7.488 -1.248 1 98.88 75 TYR A O 1
ATOM 609 N N . VAL A 1 76 ? -3.852 7.457 0.446 1 98.88 76 VAL A N 1
ATOM 610 C CA . VAL A 1 76 ? -3.146 8.477 1.216 1 98.88 76 VAL A CA 1
ATOM 611 C C . VAL A 1 76 ? -1.739 7.992 1.552 1 98.88 76 VAL A C 1
ATOM 613 O O . VAL A 1 76 ? -0.766 8.734 1.404 1 98.88 76 VAL A O 1
ATOM 616 N N . GLN A 1 77 ? -1.673 6.777 1.962 1 98.69 77 GLN A N 1
ATOM 617 C CA . GLN A 1 77 ? -0.373 6.227 2.328 1 98.69 77 GLN A CA 1
ATOM 618 C C . GLN A 1 77 ? 0.585 6.242 1.14 1 98.69 77 GLN A C 1
ATOM 620 O O . GLN A 1 77 ? 1.751 6.617 1.281 1 98.69 77 GLN A O 1
ATOM 625 N N . LEU A 1 78 ? 0.104 5.902 -0.05 1 98.75 78 LEU A N 1
ATOM 626 C CA . LEU A 1 78 ? 0.931 5.934 -1.251 1 98.75 78 LEU A CA 1
ATOM 627 C C . LEU A 1 78 ? 1.38 7.359 -1.562 1 98.75 78 LEU A C 1
ATOM 629 O O . LEU A 1 78 ? 2.57 7.609 -1.761 1 98.75 78 LEU A O 1
ATOM 633 N N . THR A 1 79 ? 0.457 8.281 -1.583 1 98.69 79 THR A N 1
ATOM 634 C CA . THR A 1 79 ? 0.748 9.633 -2.066 1 98.69 79 THR A CA 1
ATOM 635 C C . THR A 1 79 ? 1.607 10.391 -1.062 1 98.69 79 THR A C 1
ATOM 637 O O . THR A 1 79 ? 2.449 11.203 -1.449 1 98.69 79 THR A O 1
ATOM 640 N N . MET A 1 80 ? 1.433 10.109 0.246 1 98.56 80 MET A N 1
ATOM 641 C CA . MET A 1 80 ? 2.311 10.719 1.242 1 98.56 80 MET A CA 1
ATOM 642 C C . MET A 1 80 ? 3.719 10.141 1.151 1 98.56 80 MET A C 1
ATOM 644 O O . MET A 1 80 ? 4.703 10.867 1.319 1 98.56 80 MET A O 1
ATOM 648 N N . LEU A 1 81 ? 3.795 8.812 0.947 1 98.62 81 LEU A N 1
ATOM 649 C CA . LEU A 1 81 ? 5.102 8.203 0.728 1 98.62 81 LEU A CA 1
ATOM 650 C C . LEU A 1 81 ? 5.816 8.852 -0.45 1 98.62 81 LEU A C 1
ATOM 652 O O . LEU A 1 81 ? 7 9.188 -0.354 1 98.62 81 LEU A O 1
ATOM 656 N N . GLN A 1 82 ? 5.105 9.055 -1.508 1 98.31 82 GLN A N 1
ATOM 657 C CA . GLN A 1 82 ? 5.672 9.695 -2.691 1 98.31 82 GLN A CA 1
ATOM 658 C C . GLN A 1 82 ? 6.215 11.086 -2.359 1 98.31 82 GLN A C 1
ATOM 660 O O . GLN A 1 82 ? 7.293 11.461 -2.828 1 98.31 82 GLN A O 1
ATOM 665 N N . ASN A 1 83 ? 5.516 11.852 -1.562 1 98.12 83 ASN A N 1
ATOM 666 C CA . ASN A 1 83 ? 5.984 13.164 -1.132 1 98.12 83 ASN A CA 1
ATOM 667 C C . ASN A 1 83 ? 7.262 13.062 -0.304 1 98.12 83 ASN A C 1
ATOM 669 O O . ASN A 1 83 ? 8.18 13.867 -0.469 1 98.12 83 ASN A O 1
ATOM 673 N N . HIS A 1 84 ? 7.273 12.094 0.569 1 98.19 84 HIS A N 1
ATOM 674 C CA . HIS A 1 84 ? 8.422 11.922 1.45 1 98.19 84 HIS A CA 1
ATOM 675 C C . HIS A 1 84 ? 9.68 11.586 0.655 1 98.19 84 HIS A C 1
ATOM 677 O O . HIS A 1 84 ? 10.773 12.07 0.975 1 98.19 84 HIS A O 1
ATOM 683 N N . VAL A 1 85 ? 9.555 10.805 -0.38 1 97.25 85 VAL A N 1
ATOM 684 C CA . VAL A 1 85 ? 10.75 10.273 -1.03 1 97.25 85 VAL A CA 1
ATOM 685 C C . VAL A 1 85 ? 11.07 11.102 -2.273 1 97.25 85 VAL A C 1
ATOM 687 O O . VAL A 1 85 ? 12.016 10.789 -3.006 1 97.25 85 VAL A O 1
ATOM 690 N N . LYS A 1 86 ? 10.234 12.117 -2.531 1 96.06 86 LYS A N 1
ATOM 691 C CA . LYS A 1 86 ? 10.531 13.023 -3.637 1 96.06 86 LYS A CA 1
ATOM 692 C C . LYS A 1 86 ? 11.914 13.641 -3.488 1 96.06 86 LYS A C 1
ATOM 694 O O . LYS A 1 86 ? 12.312 14.031 -2.387 1 96.06 86 LYS A O 1
ATOM 699 N N . SER A 1 87 ? 12.688 13.656 -4.598 1 94.88 87 SER A N 1
ATOM 700 C CA . SER A 1 87 ? 14.016 14.258 -4.578 1 94.88 87 SER A CA 1
ATOM 701 C C . SER A 1 87 ? 13.945 15.719 -4.133 1 94.88 87 SER A C 1
ATOM 703 O O . SER A 1 87 ? 13.055 16.453 -4.555 1 94.88 87 SER A O 1
ATOM 705 N N . GLN A 1 88 ? 14.805 16.031 -3.281 1 94.69 88 GLN A N 1
ATOM 706 C CA . GLN A 1 88 ? 14.852 17.391 -2.738 1 94.69 88 GLN A CA 1
ATOM 707 C C . GLN A 1 88 ? 15.812 18.266 -3.535 1 94.69 88 GLN A C 1
ATOM 709 O O . GLN A 1 88 ? 17.016 17.984 -3.605 1 94.69 88 GLN A O 1
ATOM 714 N N . GLU A 1 89 ? 15.273 19.312 -4.09 1 93.56 89 GLU A N 1
ATOM 715 C CA . GLU A 1 89 ? 16.047 20.203 -4.949 1 93.56 89 GLU A CA 1
ATOM 716 C C . GLU A 1 89 ? 16.672 21.328 -4.145 1 93.56 89 GLU A C 1
ATOM 718 O O . GLU A 1 89 ? 17.734 21.859 -4.516 1 93.56 89 GLU A O 1
ATOM 723 N N . LYS A 1 90 ? 16.031 21.703 -3.146 1 95.12 90 LYS A N 1
ATOM 724 C CA . LYS A 1 90 ? 16.484 22.797 -2.293 1 95.12 90 LYS A CA 1
ATOM 725 C C . LYS A 1 90 ? 16.938 22.281 -0.931 1 95.12 90 LYS A C 1
ATOM 727 O O . LYS A 1 90 ? 16.75 21.109 -0.615 1 95.12 90 LYS A O 1
ATOM 732 N N . THR A 1 91 ? 17.562 23.188 -0.234 1 94.19 91 THR A N 1
ATOM 733 C CA . THR A 1 91 ? 18.125 22.797 1.058 1 94.19 91 THR A CA 1
ATOM 734 C C . THR A 1 91 ? 17.016 22.438 2.041 1 94.19 91 THR A C 1
ATOM 736 O O . THR A 1 91 ? 17.172 21.516 2.848 1 94.19 91 THR A O 1
ATOM 739 N N . ILE A 1 92 ? 15.898 23.141 1.958 1 95.94 92 ILE A N 1
ATOM 740 C CA . ILE A 1 92 ? 14.805 22.922 2.889 1 95.94 92 ILE A CA 1
ATOM 741 C C . ILE A 1 92 ? 13.57 22.422 2.129 1 95.94 92 ILE A C 1
ATOM 743 O O . ILE A 1 92 ? 13.133 23.062 1.172 1 95.94 92 ILE A O 1
ATOM 747 N N . LYS A 1 93 ? 13.086 21.312 2.551 1 97.25 93 LYS A N 1
ATOM 748 C CA . LYS A 1 93 ? 11.812 20.781 2.09 1 97.25 93 LYS A CA 1
ATOM 749 C C . LYS A 1 93 ? 10.719 20.969 3.143 1 97.25 93 LYS A C 1
ATOM 751 O O . LYS A 1 93 ? 10.836 20.453 4.262 1 97.25 93 LYS A O 1
ATOM 756 N N . LEU A 1 94 ? 9.719 21.75 2.809 1 97.94 94 LEU A N 1
ATOM 757 C CA . LEU A 1 94 ? 8.578 22.031 3.676 1 97.94 94 LEU A CA 1
ATOM 758 C C . LEU A 1 94 ? 7.336 21.281 3.18 1 97.94 94 LEU A C 1
ATOM 760 O O . LEU A 1 94 ? 6.812 21.594 2.109 1 97.94 94 LEU A O 1
ATOM 764 N N . MET A 1 95 ? 6.812 20.344 3.996 1 98.38 95 MET A N 1
ATOM 765 C CA . MET A 1 95 ? 5.719 19.484 3.572 1 98.38 95 MET A CA 1
ATOM 766 C C . MET A 1 95 ? 4.461 19.75 4.395 1 98.38 95 MET A C 1
ATOM 768 O O . MET A 1 95 ? 4.539 19.953 5.605 1 98.38 95 MET A O 1
ATOM 772 N N . GLU A 1 96 ? 3.377 19.703 3.65 1 98.5 96 GLU A N 1
ATOM 773 C CA . GLU A 1 96 ? 2.084 19.703 4.324 1 98.5 96 GLU A CA 1
ATOM 774 C C . GLU A 1 96 ? 1.692 18.297 4.777 1 98.5 96 GLU A C 1
ATOM 776 O O . GLU A 1 96 ? 1.363 17.453 3.949 1 98.5 96 GLU A O 1
ATOM 781 N N . ARG A 1 97 ? 1.703 18.016 6.039 1 98.12 97 ARG A N 1
ATOM 782 C CA . ARG A 1 97 ? 1.442 16.719 6.652 1 98.12 97 ARG A CA 1
ATOM 783 C C . ARG A 1 97 ? 2.461 15.68 6.191 1 98.12 97 ARG A C 1
ATOM 785 O O . ARG A 1 97 ? 3.258 15.945 5.289 1 98.12 97 ARG A O 1
ATOM 792 N N . SER A 1 98 ? 2.502 14.672 6.914 1 98.38 98 SER A N 1
ATOM 793 C CA . SER A 1 98 ? 3.389 13.539 6.656 1 98.38 98 SER A CA 1
ATOM 794 C C . SER A 1 98 ? 2.633 12.219 6.727 1 98.38 98 SER A C 1
ATOM 796 O O . SER A 1 98 ? 1.454 12.188 7.086 1 98.38 98 SER A O 1
ATOM 798 N N . ILE A 1 99 ? 3.326 11.18 6.355 1 98.69 99 ILE A N 1
ATOM 799 C CA . ILE A 1 99 ? 2.764 9.836 6.449 1 98.69 99 ILE A CA 1
ATOM 800 C C . ILE A 1 99 ? 2.453 9.508 7.906 1 98.69 99 ILE A C 1
ATOM 802 O O . ILE A 1 99 ? 1.612 8.648 8.195 1 98.69 99 ILE A O 1
ATOM 806 N N . TYR A 1 100 ? 3.029 10.211 8.914 1 98.69 100 TYR A N 1
ATOM 807 C CA . TYR A 1 100 ? 2.854 9.953 10.336 1 98.69 100 TYR A CA 1
ATOM 808 C C . TYR A 1 100 ? 1.466 10.383 10.797 1 98.69 100 TYR A C 1
ATOM 810 O O . TYR A 1 100 ? 0.755 9.617 11.453 1 98.69 100 TYR A O 1
ATOM 818 N N . SER A 1 101 ? 1.078 11.562 10.43 1 98.56 101 SER A N 1
ATOM 819 C CA . SER A 1 101 ? -0.251 11.992 10.852 1 98.56 101 SER A CA 1
ATOM 820 C C . SER A 1 101 ? -1.34 11.164 10.172 1 98.56 101 SER A C 1
ATOM 822 O O . SER A 1 101 ? -2.393 10.914 10.766 1 98.56 101 SER A O 1
ATOM 824 N N . ALA A 1 102 ? -1.05 10.766 8.898 1 98.5 102 ALA A N 1
ATOM 825 C CA . ALA A 1 102 ? -2.004 9.883 8.234 1 98.5 102 ALA A CA 1
ATOM 826 C C . ALA A 1 102 ? -2.268 8.633 9.062 1 98.5 102 ALA A C 1
ATOM 828 O O . ALA A 1 102 ? -3.418 8.227 9.242 1 98.5 102 ALA A O 1
ATOM 829 N N . LYS A 1 103 ? -1.24 8.102 9.625 1 98.69 103 LYS A N 1
ATOM 830 C CA . LYS A 1 103 ? -1.354 6.875 10.406 1 98.69 103 LYS A CA 1
ATOM 831 C C . LYS A 1 103 ? -1.805 7.176 11.836 1 98.69 103 LYS A C 1
ATOM 833 O O . LYS A 1 103 ? -2.777 6.594 12.32 1 98.69 103 LYS A O 1
ATOM 838 N N . TYR A 1 104 ? -1.171 8.102 12.516 1 98.69 104 TYR A N 1
ATOM 839 C CA . TYR A 1 104 ? -1.307 8.281 13.953 1 98.69 104 TYR A CA 1
ATOM 840 C C . TYR A 1 104 ? -2.561 9.078 14.289 1 98.69 104 TYR A C 1
ATOM 842 O O . TYR A 1 104 ? -3.029 9.062 15.43 1 98.69 104 TYR A O 1
ATOM 850 N N . CYS A 1 105 ? -3.1 9.758 13.32 1 98.69 105 CYS A N 1
ATOM 851 C CA . CYS A 1 105 ? -4.273 10.578 13.594 1 98.69 105 CYS A CA 1
ATOM 852 C C . CYS A 1 105 ? -5.48 10.086 12.805 1 98.69 105 CYS A C 1
ATOM 854 O O . CYS A 1 105 ? -6.484 9.68 13.391 1 98.69 105 CYS A O 1
ATOM 856 N N . PHE A 1 106 ? -5.352 9.961 11.5 1 98.75 106 PHE A N 1
ATOM 857 C CA . PHE A 1 106 ? -6.52 9.695 10.664 1 98.75 106 PHE A CA 1
ATOM 858 C C . PHE A 1 106 ? -6.871 8.219 10.68 1 98.75 106 PHE A C 1
ATOM 860 O O . PHE A 1 106 ? -8.023 7.848 10.922 1 98.75 106 PHE A O 1
ATOM 867 N N . VAL A 1 107 ? -5.918 7.367 10.414 1 98.81 107 VAL A N 1
ATOM 868 C CA . VAL A 1 107 ? -6.172 5.93 10.453 1 98.81 107 VAL A CA 1
ATOM 869 C C . VAL A 1 107 ? -6.574 5.508 11.859 1 98.81 107 VAL A C 1
ATOM 871 O O . VAL A 1 107 ? -7.523 4.746 12.039 1 98.81 107 VAL A O 1
ATOM 874 N N . GLU A 1 108 ? -5.863 6.074 12.867 1 98.62 108 GLU A N 1
ATOM 875 C CA . GLU A 1 108 ? -6.18 5.773 14.258 1 98.62 108 GLU A CA 1
ATOM 876 C C . GLU A 1 108 ? -7.613 6.176 14.594 1 98.62 108 GLU A C 1
ATOM 878 O O . GLU A 1 108 ? -8.336 5.426 15.258 1 98.62 108 GLU A O 1
ATOM 883 N N . ASN A 1 109 ? -8.031 7.285 14.156 1 98.56 109 ASN A N 1
ATOM 884 C CA . ASN A 1 109 ? -9.383 7.754 14.414 1 98.56 109 ASN A CA 1
ATOM 885 C C . ASN A 1 109 ? -10.422 6.816 13.805 1 98.56 109 ASN A C 1
ATOM 887 O O . ASN A 1 109 ? -11.43 6.5 14.445 1 98.56 109 ASN A O 1
ATOM 891 N N . LEU A 1 110 ? -10.164 6.406 12.562 1 98.62 110 LEU A N 1
ATOM 892 C CA . LEU A 1 110 ? -11.094 5.508 11.875 1 98.62 110 LEU A CA 1
ATOM 893 C C . LEU A 1 110 ? -11.211 4.184 12.625 1 98.62 110 LEU A C 1
ATOM 895 O O . LEU A 1 110 ? -12.312 3.648 12.773 1 98.62 110 LEU A O 1
ATOM 899 N N . HIS A 1 111 ? -10.148 3.697 13.102 1 98.69 111 HIS A N 1
ATOM 900 C CA . HIS A 1 111 ? -10.156 2.441 13.836 1 98.69 111 HIS A CA 1
ATOM 901 C C . HIS A 1 111 ? -10.859 2.596 15.18 1 98.69 111 HIS A C 1
ATOM 903 O O . HIS A 1 111 ? -11.766 1.824 15.508 1 98.69 111 HIS A O 1
ATOM 909 N N . ASN A 1 112 ? -10.5 3.639 15.938 1 98.06 112 ASN A N 1
ATOM 910 C CA . ASN A 1 112 ? -11.055 3.881 17.266 1 98.06 112 ASN A CA 1
ATOM 911 C C . ASN A 1 112 ? -12.562 4.109 17.219 1 98.06 112 ASN A C 1
ATOM 913 O O . ASN A 1 112 ? -13.281 3.754 18.156 1 98.06 112 ASN A O 1
ATOM 917 N N . SER A 1 113 ? -13.023 4.652 16.156 1 97.56 113 SER A N 1
ATOM 918 C CA . SER A 1 113 ? -14.438 4.996 16.047 1 97.56 113 SER A CA 1
ATOM 919 C C . SER A 1 113 ? -15.234 3.842 15.453 1 97.56 113 SER A C 1
ATOM 921 O O . SER A 1 113 ? -16.438 3.973 15.219 1 97.56 113 SER A O 1
ATOM 923 N N . GLY A 1 114 ? -14.57 2.768 15.094 1 97.62 114 GLY A N 1
ATOM 924 C CA . GLY A 1 114 ? -15.258 1.581 14.602 1 97.62 114 GLY A CA 1
ATOM 925 C C . GLY A 1 114 ? -15.539 1.625 13.117 1 97.62 114 GLY A C 1
ATOM 926 O O . GLY A 1 114 ? -16.234 0.756 12.578 1 97.62 114 GLY A O 1
ATOM 927 N N . LYS A 1 115 ? -14.992 2.605 12.438 1 97.88 115 LYS A N 1
ATOM 928 C CA . LYS A 1 115 ? -15.25 2.783 11.008 1 97.88 115 LYS A CA 1
ATOM 929 C C . LYS A 1 115 ? -14.234 2.02 10.164 1 97.88 115 LYS A C 1
ATOM 931 O O . LYS A 1 115 ? -14.406 1.883 8.953 1 97.88 115 LYS A O 1
ATOM 936 N N . MET A 1 116 ? -13.211 1.533 10.797 1 98.31 116 MET A N 1
ATOM 937 C CA . MET A 1 116 ? -12.227 0.657 10.164 1 98.31 116 MET A CA 1
ATOM 938 C C . MET A 1 116 ? -12.055 -0.63 10.969 1 98.31 116 MET A C 1
ATOM 940 O O . MET A 1 116 ? -11.602 -0.598 12.109 1 98.31 116 MET A O 1
ATOM 944 N N . PRO A 1 117 ? -12.383 -1.694 10.359 1 97.56 117 PRO A N 1
ATOM 945 C CA . PRO A 1 117 ? -12.234 -2.98 11.047 1 97.56 117 PRO A CA 1
ATOM 946 C C . PRO A 1 117 ? -10.789 -3.277 11.438 1 97.56 117 PRO A C 1
ATOM 948 O O . PRO A 1 117 ? -9.859 -2.803 10.781 1 97.56 117 PRO A O 1
ATOM 951 N N . ASP A 1 118 ? -10.625 -4.152 12.414 1 97.94 118 ASP A N 1
ATOM 952 C CA . ASP A 1 118 ? -9.32 -4.527 12.953 1 97.94 118 ASP A CA 1
ATOM 953 C C . ASP A 1 118 ? -8.398 -5.047 11.852 1 97.94 118 ASP A C 1
ATOM 955 O O . ASP A 1 118 ? -7.215 -4.703 11.812 1 97.94 118 ASP A O 1
ATOM 959 N N . LEU A 1 119 ? -8.883 -5.832 10.969 1 98.19 119 LEU A N 1
ATOM 960 C CA . LEU A 1 119 ? -8.07 -6.457 9.938 1 98.19 119 LEU A CA 1
ATOM 961 C C . LEU A 1 119 ? -7.535 -5.414 8.961 1 98.19 119 LEU A C 1
ATOM 963 O O . LEU A 1 119 ? -6.375 -5.488 8.539 1 98.19 119 LEU A O 1
ATOM 967 N N . GLU A 1 120 ? -8.383 -4.445 8.609 1 98.62 120 GLU A N 1
ATOM 968 C CA . GLU A 1 120 ? -7.957 -3.371 7.715 1 98.62 120 GLU A CA 1
ATOM 969 C C . GLU A 1 120 ? -6.902 -2.488 8.375 1 98.62 120 GLU A C 1
ATOM 971 O O . GLU A 1 120 ? -5.914 -2.115 7.742 1 98.62 120 GLU A O 1
ATOM 976 N N . PHE A 1 121 ? -7.184 -2.234 9.633 1 98.81 121 PHE A N 1
ATOM 977 C CA . PHE A 1 121 ? -6.23 -1.458 10.422 1 98.81 121 PHE A CA 1
ATOM 978 C C . PHE A 1 121 ? -4.875 -2.154 10.477 1 98.81 121 PHE A C 1
ATOM 980 O O . PHE A 1 121 ? -3.836 -1.514 10.312 1 98.81 121 PHE A O 1
ATOM 987 N N . ALA A 1 122 ? -4.871 -3.463 10.695 1 98.75 122 ALA A N 1
ATOM 988 C CA . ALA A 1 122 ? -3.648 -4.254 10.781 1 98.75 122 ALA A CA 1
ATOM 989 C C . ALA A 1 122 ? -2.873 -4.215 9.469 1 98.75 122 ALA A C 1
ATOM 991 O O . ALA A 1 122 ? -1.654 -4.023 9.461 1 98.75 122 ALA A O 1
ATOM 992 N N . VAL A 1 123 ? -3.564 -4.348 8.352 1 98.62 123 VAL A N 1
ATOM 993 C CA . VAL A 1 123 ? -2.932 -4.371 7.039 1 98.62 123 VAL A CA 1
ATOM 994 C C . VAL A 1 123 ? -2.281 -3.018 6.758 1 98.62 123 VAL A C 1
ATOM 996 O O . VAL A 1 123 ? -1.113 -2.953 6.363 1 98.62 123 VAL A O 1
ATOM 999 N N . LEU A 1 124 ? -3.016 -1.932 7.043 1 98.62 124 LEU A N 1
ATOM 1000 C CA . LEU A 1 124 ? -2.48 -0.592 6.82 1 98.62 124 LEU A CA 1
ATOM 1001 C C . LEU A 1 124 ? -1.289 -0.326 7.738 1 98.62 124 LEU A C 1
ATOM 1003 O O . LEU A 1 124 ? -0.324 0.327 7.332 1 98.62 124 LEU A O 1
ATOM 1007 N N . SER A 1 125 ? -1.355 -0.86 8.883 1 98.62 125 SER A N 1
ATOM 1008 C CA . SER A 1 125 ? -0.274 -0.661 9.844 1 98.62 125 SER A CA 1
ATOM 1009 C C . SER A 1 125 ? 0.98 -1.422 9.43 1 98.62 125 SER A C 1
ATOM 1011 O O . SER A 1 125 ? 2.096 -0.916 9.57 1 98.62 125 SER A O 1
ATOM 1013 N N . GLU A 1 126 ? 0.81 -2.617 8.922 1 98.62 126 GLU A N 1
ATOM 1014 C CA . GLU A 1 126 ? 1.971 -3.365 8.445 1 98.62 126 GLU A CA 1
ATOM 1015 C C . GLU A 1 126 ? 2.623 -2.672 7.25 1 98.62 126 GLU A C 1
ATOM 1017 O O . GLU A 1 126 ? 3.85 -2.641 7.141 1 98.62 126 GLU A O 1
ATOM 1022 N N . TRP A 1 127 ? 1.783 -2.139 6.375 1 98.75 127 TRP A N 1
ATOM 1023 C CA . TRP A 1 127 ? 2.316 -1.333 5.281 1 98.75 127 TRP A CA 1
ATOM 1024 C C . TRP A 1 127 ? 3.107 -0.145 5.816 1 98.75 127 TRP A C 1
ATOM 1026 O O . TRP A 1 127 ? 4.23 0.113 5.375 1 98.75 127 TRP A O 1
ATOM 1036 N N . PHE A 1 128 ? 2.529 0.534 6.727 1 98.81 128 PHE A N 1
ATOM 1037 C CA . PHE A 1 128 ? 3.158 1.707 7.32 1 98.81 128 PHE A CA 1
ATOM 1038 C C . PHE A 1 128 ? 4.508 1.347 7.93 1 98.81 128 PHE A C 1
ATOM 1040 O O . PHE A 1 128 ? 5.512 2.018 7.672 1 98.81 128 PHE A O 1
ATOM 1047 N N . ASP A 1 129 ? 4.547 0.259 8.703 1 98.44 129 ASP A N 1
ATOM 1048 C CA . ASP A 1 129 ? 5.781 -0.193 9.336 1 98.44 129 ASP A CA 1
ATOM 1049 C C . ASP A 1 129 ? 6.836 -0.548 8.289 1 98.44 129 ASP A C 1
ATOM 1051 O O . ASP A 1 129 ? 8.008 -0.21 8.453 1 98.44 129 ASP A O 1
ATOM 1055 N N . TRP A 1 130 ? 6.434 -1.162 7.293 1 98.25 130 TRP A N 1
ATOM 1056 C CA . TRP A 1 130 ? 7.367 -1.536 6.234 1 98.25 130 TRP A CA 1
ATOM 1057 C C . TRP A 1 130 ? 7.938 -0.3 5.551 1 98.25 130 TRP A C 1
ATOM 1059 O O . TRP A 1 130 ? 9.141 -0.237 5.27 1 98.25 130 TRP A O 1
ATOM 1069 N N . ILE A 1 131 ? 7.07 0.674 5.25 1 98.31 131 ILE A N 1
ATOM 1070 C CA . ILE A 1 131 ? 7.488 1.922 4.625 1 98.31 131 ILE A CA 1
ATOM 1071 C C . ILE A 1 131 ? 8.547 2.604 5.492 1 98.31 131 ILE A C 1
ATOM 1073 O O . ILE A 1 131 ? 9.586 3.031 4.988 1 98.31 131 ILE A O 1
ATOM 1077 N N . LEU A 1 132 ? 8.305 2.633 6.766 1 97.88 132 LEU A N 1
ATOM 1078 C CA . LEU A 1 132 ? 9.25 3.297 7.656 1 97.88 132 LEU A CA 1
ATOM 1079 C C . LEU A 1 132 ? 10.562 2.529 7.723 1 97.88 132 LEU A C 1
ATOM 1081 O O . LEU A 1 132 ? 11.633 3.133 7.84 1 97.88 132 LEU A O 1
ATOM 1085 N N . ASP A 1 133 ? 10.531 1.249 7.695 1 96.81 133 ASP A N 1
ATOM 1086 C CA . ASP A 1 133 ? 11.742 0.434 7.742 1 96.81 133 ASP A CA 1
ATOM 1087 C C . ASP A 1 133 ? 12.578 0.62 6.477 1 96.81 133 ASP A C 1
ATOM 1089 O O . ASP A 1 133 ? 13.805 0.671 6.539 1 96.81 133 ASP A O 1
ATOM 1093 N N . PHE A 1 134 ? 11.906 0.772 5.391 1 94.69 134 PHE A N 1
ATOM 1094 C CA . PHE A 1 134 ? 12.617 0.782 4.113 1 94.69 134 PHE A CA 1
ATOM 1095 C C . PHE A 1 134 ? 12.977 2.205 3.707 1 94.69 134 PHE A C 1
ATOM 1097 O O . PHE A 1 134 ? 14.078 2.451 3.207 1 94.69 134 PHE A O 1
ATOM 1104 N N . HIS A 1 135 ? 12.016 3.186 3.922 1 94.75 135 HIS A N 1
ATOM 1105 C CA . HIS A 1 135 ? 12.219 4.543 3.43 1 94.75 135 HIS A CA 1
ATOM 1106 C C . HIS A 1 135 ? 12.508 5.508 4.574 1 94.75 135 HIS A C 1
ATOM 1108 O O . HIS A 1 135 ? 12.898 6.656 4.344 1 94.75 135 HIS A O 1
ATOM 1114 N N . LYS A 1 136 ? 12.328 5.117 5.824 1 92.81 136 LYS A N 1
ATOM 1115 C CA . LYS A 1 136 ? 12.578 5.844 7.066 1 92.81 136 LYS A CA 1
ATOM 1116 C C . LYS A 1 136 ? 11.742 7.117 7.133 1 92.81 136 LYS A C 1
ATOM 1118 O O . LYS A 1 136 ? 11.438 7.613 8.219 1 92.81 136 LYS A O 1
ATOM 1123 N N . CYS A 1 137 ? 11.477 7.695 5.949 1 96.25 137 CYS A N 1
ATOM 1124 C CA . CYS A 1 137 ? 10.703 8.93 5.871 1 96.25 137 CYS A CA 1
A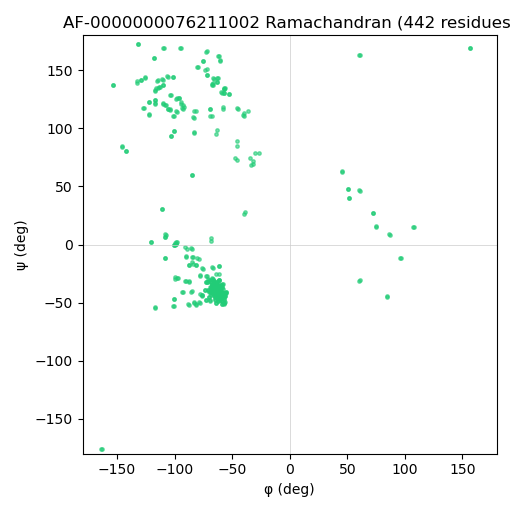TOM 1125 C C . CYS A 1 137 ? 11.18 9.938 6.91 1 96.25 137 CYS A C 1
ATOM 1127 O O . CYS A 1 137 ? 10.391 10.383 7.75 1 96.25 137 CYS A O 1
ATOM 1129 N N . PRO A 1 138 ? 12.398 10.375 6.828 1 95.56 138 PRO A N 1
ATOM 1130 C CA . PRO A 1 138 ? 12.977 11.211 7.883 1 95.56 138 PRO A CA 1
ATOM 1131 C C . PRO A 1 138 ? 12.398 12.625 7.902 1 95.56 138 PRO A C 1
ATOM 1133 O O . PRO A 1 138 ? 12.078 13.18 6.848 1 95.56 138 PRO A O 1
ATOM 1136 N N . LEU A 1 139 ? 12.289 13.148 9.078 1 97.5 139 LEU A N 1
ATOM 1137 C CA . LEU A 1 139 ? 11.93 14.539 9.344 1 97.5 139 LEU A CA 1
ATOM 1138 C C . LEU A 1 139 ? 12.93 15.18 10.305 1 97.5 139 LEU A C 1
ATOM 1140 O O . LEU A 1 139 ? 13.383 14.539 11.25 1 97.5 139 LEU A O 1
ATOM 1144 N N . ASP A 1 140 ? 13.219 16.453 10.023 1 97 140 ASP A N 1
ATOM 1145 C CA . ASP A 1 140 ? 14.125 17.172 10.906 1 97 140 ASP A CA 1
ATOM 1146 C C . ASP A 1 140 ? 13.352 18.016 11.914 1 97 140 ASP A C 1
ATOM 1148 O O . ASP A 1 140 ? 13.844 18.281 13.016 1 97 140 ASP A O 1
ATOM 1152 N N . LEU A 1 141 ? 12.188 18.422 11.492 1 98.06 141 LEU A N 1
ATOM 1153 C CA . LEU A 1 141 ? 11.359 19.266 12.344 1 98.06 141 LEU A CA 1
ATOM 1154 C C . LEU A 1 141 ? 9.883 19.094 12 1 98.06 141 LEU A C 1
ATOM 1156 O O . LEU A 1 141 ? 9.516 19.031 10.828 1 98.06 141 LEU A O 1
ATOM 1160 N N . ILE A 1 142 ? 9.07 19.016 13.039 1 98.62 142 ILE A N 1
ATOM 1161 C CA . ILE A 1 142 ? 7.621 19.141 12.891 1 98.62 142 ILE A CA 1
ATOM 1162 C C . ILE A 1 142 ? 7.152 20.469 13.461 1 98.62 142 ILE A C 1
ATOM 1164 O O . ILE A 1 142 ? 7.449 20.797 14.617 1 98.62 142 ILE A O 1
ATOM 1168 N N . VAL A 1 143 ? 6.57 21.234 12.633 1 98.81 143 VAL A N 1
ATOM 1169 C CA . VAL A 1 143 ? 5.859 22.406 13.125 1 98.81 143 VAL A CA 1
ATOM 1170 C C . VAL A 1 143 ? 4.387 22.062 13.344 1 98.81 143 VAL A C 1
ATOM 1172 O O . VAL A 1 143 ? 3.67 21.75 12.398 1 98.81 143 VAL A O 1
ATOM 1175 N N . TYR A 1 144 ? 3.945 22.156 14.594 1 98.88 144 TYR A N 1
ATOM 1176 C CA . TYR A 1 144 ? 2.566 21.828 14.945 1 98.88 144 TYR A CA 1
ATOM 1177 C C . TYR A 1 144 ? 1.733 23.094 15.109 1 98.88 144 TYR A C 1
ATOM 1179 O O . TYR A 1 144 ? 1.961 23.875 16.031 1 98.88 144 TYR A O 1
ATOM 1187 N N . LEU A 1 145 ? 0.826 23.297 14.18 1 98.88 145 LEU A N 1
ATOM 1188 C CA . LEU A 1 145 ? -0.134 24.391 14.32 1 98.88 145 LEU A CA 1
ATOM 1189 C C . LEU A 1 145 ? -1.305 23.969 15.203 1 98.88 145 LEU A C 1
ATOM 1191 O O . LEU A 1 145 ? -2.285 23.406 14.719 1 98.88 145 LEU A O 1
ATOM 1195 N N . GLN A 1 146 ? -1.202 24.328 16.438 1 98.81 146 GLN A N 1
ATOM 1196 C CA . GLN A 1 146 ? -2.176 23.906 17.438 1 98.81 146 GLN A CA 1
ATOM 1197 C C . GLN A 1 146 ? -3.406 24.812 17.422 1 98.81 146 GLN A C 1
ATOM 1199 O O . GLN A 1 146 ? -3.309 26 17.703 1 98.81 146 GLN A O 1
ATOM 1204 N N . THR A 1 147 ? -4.52 24.219 17.062 1 98.81 147 THR A N 1
ATOM 1205 C CA . THR A 1 147 ? -5.762 24.969 16.938 1 98.81 147 THR A CA 1
ATOM 1206 C C . THR A 1 147 ? -6.906 24.234 17.641 1 98.81 147 THR A C 1
ATOM 1208 O O . THR A 1 147 ? -7.031 23.016 17.531 1 98.81 147 THR A O 1
ATOM 1211 N N . THR A 1 148 ? -7.742 24.969 18.297 1 98.69 148 THR A N 1
ATOM 1212 C CA . THR A 1 148 ? -8.867 24.328 18.984 1 98.69 148 THR A CA 1
ATOM 1213 C C . THR A 1 148 ? -9.914 23.859 17.984 1 98.69 148 THR A C 1
ATOM 1215 O O . THR A 1 148 ? -10.086 24.469 16.922 1 98.69 148 THR A O 1
ATOM 1218 N N . PRO A 1 149 ? -10.648 22.781 18.328 1 98.75 149 PRO A N 1
ATOM 1219 C CA . PRO A 1 149 ? -11.656 22.234 17.422 1 98.75 149 PRO A CA 1
ATOM 1220 C C . PRO A 1 149 ? -12.734 23.266 17.062 1 98.75 149 PRO A C 1
ATOM 1222 O O . PRO A 1 149 ? -13.211 23.281 15.922 1 98.75 149 PRO A O 1
ATOM 1225 N N . GLU A 1 150 ? -13.086 24.141 18.016 1 98.56 150 GLU A N 1
ATOM 1226 C CA . GLU A 1 150 ? -14.102 25.156 17.75 1 98.56 150 GLU A CA 1
ATOM 1227 C C . GLU A 1 150 ? -13.648 26.125 16.672 1 98.56 150 GLU A C 1
ATOM 1229 O O . GLU A 1 150 ? -14.43 26.484 15.781 1 98.56 150 GLU A O 1
ATOM 1234 N N . ILE A 1 151 ? -12.445 26.484 16.719 1 98.56 151 ILE A N 1
ATOM 1235 C CA . ILE A 1 151 ? -11.898 27.438 15.75 1 98.56 151 ILE A CA 1
ATOM 1236 C C . ILE A 1 151 ? -11.797 26.781 14.375 1 98.56 151 ILE A C 1
ATOM 1238 O O . ILE A 1 151 ? -12.211 27.359 13.367 1 98.56 151 ILE A O 1
ATOM 1242 N N . VAL A 1 152 ? -11.281 25.516 14.297 1 98.5 152 VAL A N 1
ATOM 1243 C CA . VAL A 1 152 ? -11.148 24.875 12.992 1 98.5 152 VAL A CA 1
ATOM 1244 C C . VAL A 1 152 ? -12.531 24.562 12.422 1 98.5 152 VAL A C 1
ATOM 1246 O O . VAL A 1 152 ? -12.734 24.609 11.211 1 98.5 152 VAL A O 1
ATOM 1249 N N . TYR A 1 153 ? -13.469 24.266 13.328 1 9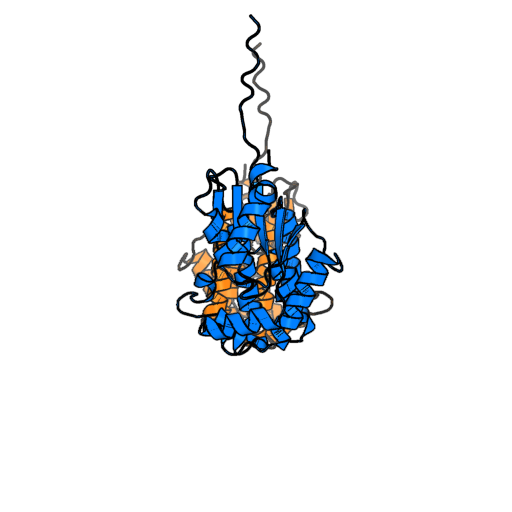8.25 153 TYR A N 1
ATOM 1250 C CA . TYR A 1 153 ? -14.836 24.062 12.875 1 98.25 153 TYR A CA 1
ATOM 1251 C C . TYR A 1 153 ? -15.383 25.297 12.188 1 98.25 153 TYR A C 1
ATOM 1253 O O . TYR A 1 153 ? -15.969 25.219 11.102 1 98.25 153 TYR A O 1
ATOM 1261 N N . ASP A 1 154 ? -15.156 26.422 12.766 1 97.81 154 ASP A N 1
ATOM 1262 C CA . ASP A 1 154 ? -15.594 27.688 12.188 1 97.81 154 ASP A CA 1
ATOM 1263 C C . ASP A 1 154 ? -14.883 27.969 10.867 1 97.81 154 ASP A C 1
ATOM 1265 O O . ASP A 1 154 ? -15.508 28.453 9.914 1 97.81 154 ASP A O 1
ATOM 1269 N N . ARG A 1 155 ? -13.633 27.688 10.789 1 97.75 155 ARG A N 1
ATOM 1270 C CA . ARG A 1 155 ? -12.852 27.906 9.57 1 97.75 155 ARG A CA 1
ATOM 1271 C C . ARG A 1 155 ? -13.359 27 8.438 1 97.75 155 ARG A C 1
ATOM 1273 O O . ARG A 1 155 ? -13.422 27.438 7.285 1 97.75 155 ARG A O 1
ATOM 1280 N N . ILE A 1 156 ? -13.688 25.75 8.781 1 97.38 156 ILE A N 1
ATOM 1281 C CA . ILE A 1 156 ? -14.219 24.812 7.801 1 97.38 156 ILE A CA 1
ATOM 1282 C C . ILE A 1 156 ? -15.539 25.328 7.242 1 97.38 156 ILE A C 1
ATOM 1284 O O . ILE A 1 156 ? -15.758 25.312 6.027 1 97.38 156 ILE A O 1
ATOM 1288 N N . LYS A 1 157 ? -16.391 25.875 8.094 1 96.06 157 LYS A N 1
ATOM 1289 C CA . LYS A 1 157 ? -17.672 26.422 7.684 1 96.06 157 LYS A CA 1
ATOM 1290 C C . LYS A 1 157 ? -17.484 27.641 6.793 1 96.06 157 LYS A C 1
ATOM 1292 O O . LYS A 1 157 ? -18.25 27.844 5.844 1 96.06 157 LYS A O 1
ATOM 1297 N N . LYS A 1 158 ? -16.469 28.359 7.039 1 95.62 158 LYS A N 1
ATOM 1298 C CA . LYS A 1 158 ? -16.219 29.594 6.281 1 95.62 158 LYS A CA 1
ATOM 1299 C C . LYS A 1 158 ? -15.633 29.266 4.906 1 95.62 158 LYS A C 1
ATOM 1301 O O . LYS A 1 158 ? -16 29.891 3.912 1 95.62 158 LYS A O 1
ATOM 1306 N N . ARG A 1 159 ? -14.711 28.359 4.801 1 93.31 159 ARG A N 1
ATOM 1307 C CA . ARG A 1 159 ? -14.047 28.078 3.533 1 93.31 159 ARG A CA 1
ATOM 1308 C C . ARG A 1 159 ? -14.93 27.234 2.627 1 93.31 159 ARG A C 1
ATOM 1310 O O . ARG A 1 159 ? -14.758 27.234 1.405 1 93.31 159 ARG A O 1
ATOM 1317 N N . GLN A 1 160 ? -15.852 26.422 3.111 1 90.56 160 GLN A N 1
ATOM 1318 C CA . GLN A 1 160 ? -16.953 25.75 2.426 1 90.56 160 GLN A CA 1
ATOM 1319 C C . GLN A 1 160 ? -16.438 24.828 1.332 1 90.56 160 GLN A C 1
ATOM 1321 O O . GLN A 1 160 ? -16.938 24.844 0.205 1 90.56 160 GLN A O 1
ATOM 1326 N N . ARG A 1 161 ? -15.453 24.062 1.675 1 90.88 161 ARG A N 1
ATOM 1327 C CA . ARG A 1 161 ? -15.078 23.016 0.742 1 90.88 161 ARG A CA 1
ATOM 1328 C C . ARG A 1 161 ? -16.172 21.953 0.635 1 90.88 161 ARG A C 1
ATOM 1330 O O . ARG A 1 161 ? -16.719 21.516 1.649 1 90.88 161 ARG A O 1
ATOM 1337 N N . LYS A 1 162 ? -16.453 21.5 -0.513 1 92.19 162 LYS A N 1
ATOM 1338 C CA . LYS A 1 162 ? -17.594 20.641 -0.807 1 92.19 162 LYS A CA 1
ATOM 1339 C C . LYS A 1 162 ? -17.531 19.344 0.001 1 92.19 162 LYS A C 1
ATOM 1341 O O . LYS A 1 162 ? -18.531 18.922 0.588 1 92.19 162 LYS A O 1
ATOM 1346 N N . GLU A 1 163 ? -16.375 18.75 0.151 1 92.62 163 GLU A N 1
ATOM 1347 C CA . GLU A 1 163 ? -16.25 17.438 0.794 1 92.62 163 GLU A CA 1
ATOM 1348 C C . GLU A 1 163 ? -16.375 17.547 2.309 1 92.62 163 GLU A C 1
ATOM 1350 O O . GLU A 1 163 ? -16.766 16.594 2.98 1 92.62 163 GLU A O 1
ATOM 1355 N N . GLU A 1 164 ? -16.156 18.766 2.85 1 92.69 164 GLU A N 1
ATOM 1356 C CA . GLU A 1 164 ? -15.992 18.922 4.293 1 92.69 164 GLU A CA 1
ATOM 1357 C C . GLU A 1 164 ? -17.297 19.375 4.945 1 92.69 164 GLU A C 1
ATOM 1359 O O . GLU A 1 164 ? -17.359 19.531 6.168 1 92.69 164 GLU A O 1
ATOM 1364 N N . GLN A 1 165 ? -18.312 19.531 4.172 1 90.94 165 GLN A N 1
ATOM 1365 C CA . GLN A 1 165 ? -19.531 20.188 4.633 1 90.94 165 GLN A CA 1
ATOM 1366 C C . GLN A 1 165 ? -20.234 19.375 5.707 1 90.94 165 GLN A C 1
ATOM 1368 O O . GLN A 1 165 ? -21 19.906 6.512 1 90.94 165 GLN A O 1
ATOM 1373 N N . THR A 1 166 ? -19.953 18.141 5.789 1 89.69 166 THR A N 1
ATOM 1374 C CA . THR A 1 166 ? -20.703 17.281 6.699 1 89.69 166 THR A CA 1
ATOM 1375 C C . THR A 1 166 ? -19.828 16.891 7.895 1 89.69 166 THR A C 1
ATOM 1377 O O . THR A 1 166 ? -20.234 16.047 8.703 1 89.69 166 THR A O 1
ATOM 1380 N N . ILE A 1 167 ? -18.656 17.453 8.016 1 94.19 167 ILE A N 1
ATOM 1381 C CA . ILE A 1 167 ? -17.75 17.078 9.102 1 94.19 167 ILE A CA 1
ATOM 1382 C C . ILE A 1 167 ? -18.312 17.562 10.438 1 94.19 167 ILE A C 1
ATOM 1384 O O . ILE A 1 167 ? -18.516 18.75 10.641 1 94.19 167 ILE A O 1
ATOM 1388 N N . PRO A 1 168 ? -18.641 16.703 11.336 1 95.56 168 PRO A N 1
ATOM 1389 C CA . PRO A 1 168 ? -19.109 17.125 12.656 1 95.56 168 PRO A CA 1
ATOM 1390 C C . PRO A 1 168 ? -17.984 17.625 13.547 1 95.56 168 PRO A C 1
ATOM 1392 O O . PRO A 1 168 ? -16.828 17.25 13.352 1 95.56 168 PRO A O 1
ATOM 1395 N N . ILE A 1 169 ? -18.266 18.375 14.5 1 97.62 169 ILE A N 1
ATOM 1396 C CA . ILE A 1 169 ? -17.266 18.953 15.383 1 97.62 169 ILE A CA 1
ATOM 1397 C C . ILE A 1 169 ? -16.578 17.844 16.188 1 97.62 169 ILE A C 1
ATOM 1399 O O . ILE A 1 169 ? -15.391 17.938 16.484 1 97.62 169 ILE A O 1
ATOM 1403 N N . GLU A 1 170 ? -17.312 16.766 16.5 1 97.94 170 GLU A N 1
ATOM 1404 C CA . GLU A 1 170 ? -16.766 15.656 17.266 1 97.94 170 GLU A CA 1
ATOM 1405 C C . GLU A 1 170 ? -15.594 15.008 16.547 1 97.94 170 GLU A C 1
ATOM 1407 O O . GLU A 1 170 ? -14.641 14.562 17.172 1 97.94 170 GLU A O 1
ATOM 1412 N N . TYR A 1 171 ? -15.727 14.992 15.266 1 97.12 171 TYR A N 1
ATOM 1413 C CA . TYR A 1 171 ? -14.625 14.469 14.461 1 97.12 171 TYR A CA 1
ATOM 1414 C C . TYR A 1 171 ? -13.367 15.312 14.641 1 97.12 171 TYR A C 1
ATOM 1416 O O . TYR A 1 171 ? -12.281 14.773 14.844 1 97.12 171 TYR A O 1
ATOM 1424 N N . LEU A 1 172 ? -13.523 16.562 14.609 1 98.5 172 LEU A N 1
ATOM 1425 C CA . LEU A 1 172 ? -12.406 17.5 14.742 1 98.5 172 LEU A CA 1
ATOM 1426 C C . LEU A 1 172 ? -11.828 17.438 16.156 1 98.5 172 LEU A C 1
ATOM 1428 O O . LEU A 1 172 ? -10.617 17.594 16.344 1 98.5 172 LEU A O 1
ATOM 1432 N N . GLN A 1 173 ? -12.688 17.25 17.109 1 98.81 173 GLN A N 1
ATOM 1433 C CA . GLN A 1 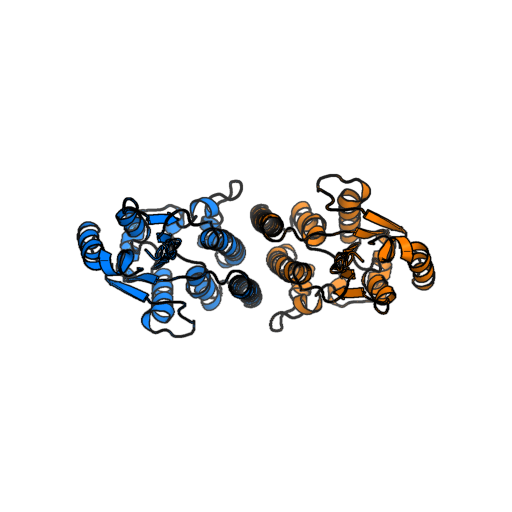173 ? -12.242 17.078 18.484 1 98.81 173 GLN A CA 1
ATOM 1434 C C . GLN A 1 173 ? -11.367 15.836 18.641 1 98.81 173 GLN A C 1
ATOM 1436 O O . GLN A 1 173 ? -10.328 15.875 19.297 1 98.81 173 GLN A O 1
ATOM 1441 N N . THR A 1 174 ? -11.82 14.797 18.031 1 98.62 174 THR A N 1
ATOM 1442 C CA . THR A 1 174 ? -11.047 13.562 18.094 1 98.62 174 THR A CA 1
ATOM 1443 C C . THR A 1 174 ? -9.695 13.727 17.406 1 98.62 174 THR A C 1
ATOM 1445 O O . THR A 1 174 ? -8.664 13.289 17.922 1 98.62 174 THR A O 1
ATOM 1448 N N . LEU A 1 175 ? -9.711 14.344 16.25 1 98.56 175 LEU A N 1
ATOM 1449 C CA . LEU A 1 175 ? -8.461 14.594 15.531 1 98.56 175 LEU A CA 1
ATOM 1450 C C . LEU A 1 175 ? -7.527 15.469 16.359 1 98.56 175 LEU A C 1
ATOM 1452 O O . LEU A 1 175 ? -6.316 15.25 16.375 1 98.56 175 LEU A O 1
ATOM 1456 N N . HIS A 1 176 ? -8.117 16.469 16.969 1 98.81 176 HIS A N 1
ATOM 1457 C CA . HIS A 1 176 ? -7.332 17.328 17.844 1 98.81 176 HIS A CA 1
ATOM 1458 C C . HIS A 1 176 ? -6.656 16.516 18.938 1 98.81 176 HIS A C 1
ATOM 1460 O O . HIS A 1 176 ? -5.449 16.641 19.156 1 98.81 176 HIS A O 1
ATOM 1466 N N . ASN A 1 177 ? -7.41 15.719 19.609 1 98.62 177 ASN A N 1
ATOM 1467 C CA . ASN A 1 177 ? -6.883 14.922 20.719 1 98.62 177 ASN A CA 1
ATOM 1468 C C . ASN A 1 177 ? -5.785 13.977 20.25 1 98.62 177 ASN A C 1
ATOM 1470 O O . ASN A 1 177 ? -4.797 13.766 20.953 1 98.62 177 ASN A O 1
ATOM 1474 N N . LEU A 1 178 ? -5.934 13.406 19.125 1 98.69 178 LEU A N 1
ATOM 1475 C CA . LEU A 1 178 ? -4.922 12.5 18.594 1 98.69 178 LEU A CA 1
ATOM 1476 C C . LEU A 1 178 ? -3.637 13.25 18.25 1 98.69 178 LEU A C 1
ATOM 1478 O O . LEU A 1 178 ? -2.537 12.758 18.516 1 98.69 178 LEU A O 1
ATOM 1482 N N . HIS A 1 179 ? -3.811 14.453 17.688 1 98.75 179 HIS A N 1
ATOM 1483 C CA . HIS A 1 179 ? -2.627 15.273 17.453 1 98.75 179 HIS A CA 1
ATOM 1484 C C . HIS A 1 179 ? -1.938 15.633 18.75 1 98.75 179 HIS A C 1
ATOM 1486 O O . HIS A 1 179 ? -0.71 15.57 18.859 1 98.75 179 HIS A O 1
ATOM 1492 N N . GLU A 1 180 ? -2.705 16 19.734 1 98.69 180 GLU A N 1
ATOM 1493 C CA . GLU A 1 180 ? -2.164 16.344 21.047 1 98.69 180 GLU A CA 1
ATOM 1494 C C . GLU A 1 180 ? -1.455 15.156 21.688 1 98.69 180 GLU A C 1
ATOM 1496 O O . GLU A 1 180 ? -0.341 15.297 22.188 1 98.69 180 GLU A O 1
ATOM 1501 N N . ASP A 1 181 ? -2.082 14.047 21.688 1 98.31 181 ASP A N 1
ATOM 1502 C CA . ASP A 1 181 ? -1.513 12.828 22.266 1 98.31 181 ASP A CA 1
ATOM 1503 C C . ASP A 1 181 ? -0.196 12.469 21.578 1 98.31 181 ASP A C 1
ATOM 1505 O O . ASP A 1 181 ? 0.736 11.992 22.234 1 98.31 181 ASP A O 1
ATOM 1509 N N . TRP A 1 182 ? -0.105 12.695 20.266 1 98.56 182 TRP A N 1
ATOM 1510 C CA . TRP A 1 182 ? 1.076 12.367 19.484 1 98.56 182 TRP A CA 1
ATOM 1511 C C . TRP A 1 182 ? 2.172 13.406 19.672 1 98.56 182 TRP A C 1
ATOM 1513 O O . TRP A 1 182 ? 3.277 13.086 20.109 1 98.56 182 TRP A O 1
ATOM 1523 N N . LEU A 1 183 ? 1.835 14.68 19.531 1 98.5 183 LEU A N 1
ATOM 1524 C CA . LEU A 1 183 ? 2.869 15.688 19.344 1 98.5 183 LEU A CA 1
ATOM 1525 C C . LEU A 1 183 ? 3.178 16.406 20.656 1 98.5 183 LEU A C 1
ATOM 1527 O O . LEU A 1 183 ? 4.285 16.906 20.859 1 98.5 183 LEU A O 1
ATOM 1531 N N . ILE A 1 184 ? 2.225 16.484 21.516 1 98.12 184 ILE A N 1
ATOM 1532 C CA . ILE A 1 184 ? 2.395 17.25 22.75 1 98.12 184 ILE A CA 1
ATOM 1533 C C . ILE A 1 184 ? 2.674 16.297 23.906 1 98.12 184 ILE A C 1
ATOM 1535 O O . ILE A 1 184 ? 3.732 16.359 24.531 1 98.12 184 ILE A O 1
ATOM 1539 N N . HIS A 1 185 ? 1.825 15.297 24.094 1 97.62 185 HIS A N 1
ATOM 1540 C CA . HIS A 1 185 ? 1.925 14.414 25.25 1 97.62 185 HIS A CA 1
ATOM 1541 C C . HIS A 1 185 ? 2.871 13.25 24.969 1 97.62 185 HIS A C 1
ATOM 1543 O O . HIS A 1 185 ? 3.332 12.578 25.891 1 97.62 185 HIS A O 1
ATOM 1549 N N . GLN A 1 186 ? 3.123 13.047 23.656 1 94.69 186 GLN A N 1
ATOM 1550 C CA . GLN A 1 186 ? 4.027 11.984 23.219 1 94.69 186 GLN A CA 1
ATOM 1551 C C . GLN A 1 186 ? 3.664 10.656 23.859 1 94.69 186 GLN A C 1
ATOM 1553 O O . GLN A 1 186 ? 4.523 9.977 24.438 1 94.69 186 GLN A O 1
ATOM 1558 N N . ARG A 1 187 ? 2.42 10.5 23.734 1 90 187 ARG A N 1
ATOM 1559 C CA . ARG A 1 187 ? 1.848 9.25 24.219 1 90 187 ARG A CA 1
ATOM 1560 C C . ARG A 1 187 ? 1.465 8.328 23.062 1 90 187 ARG A C 1
ATOM 1562 O O . ARG A 1 187 ? 1.147 8.805 21.969 1 90 187 ARG A O 1
ATOM 1569 N N . LYS A 1 188 ? 1.573 7.078 23.109 1 90.06 188 LYS A N 1
ATOM 1570 C CA . LYS A 1 188 ? 1.029 6.039 22.234 1 90.06 188 LYS A CA 1
ATOM 1571 C C . LYS A 1 188 ? 1.923 5.82 21.016 1 90.06 188 LYS A C 1
ATOM 1573 O O . LYS A 1 188 ? 2.111 4.684 20.578 1 90.06 188 LYS A O 1
ATOM 1578 N N . PHE A 1 189 ? 2.383 7.086 20.375 1 95.81 189 PHE A N 1
ATOM 1579 C CA . PHE A 1 189 ? 3.162 6.961 19.156 1 95.81 189 PHE A CA 1
ATOM 1580 C C . PHE A 1 189 ? 4.488 7.699 19.281 1 95.81 189 PHE A C 1
ATOM 1582 O O . PHE A 1 189 ? 4.57 8.742 19.938 1 95.81 189 PHE A O 1
ATOM 1589 N N . PRO A 1 190 ? 5.531 7.176 18.719 1 96.06 190 PRO A N 1
ATOM 1590 C CA . PRO A 1 190 ? 6.812 7.887 18.75 1 96.06 190 PRO A CA 1
ATOM 1591 C C . PRO A 1 190 ? 6.789 9.188 17.953 1 96.06 190 PRO A C 1
ATOM 1593 O O . PRO A 1 190 ? 6.137 9.258 16.906 1 96.06 190 PRO A O 1
ATOM 1596 N N . VAL A 1 191 ? 7.434 10.164 18.422 1 97.44 191 VAL A N 1
ATOM 1597 C CA . VAL A 1 191 ? 7.672 11.414 17.688 1 97.44 191 VAL A CA 1
ATOM 1598 C C . VAL A 1 191 ? 9.023 11.352 16.984 1 97.44 191 VAL A C 1
ATOM 1600 O O . VAL A 1 191 ? 10.062 11.211 17.641 1 97.44 191 VAL A O 1
ATOM 1603 N N . PRO A 1 192 ? 9.039 11.516 15.68 1 96.31 192 PRO A N 1
ATOM 1604 C CA . PRO A 1 192 ? 10.242 11.18 14.922 1 96.31 192 PRO A CA 1
ATOM 1605 C C . PRO A 1 192 ? 11.305 12.273 14.984 1 96.31 192 PRO A C 1
ATOM 1607 O O . PRO A 1 192 ? 12.445 12.055 14.562 1 96.31 192 PRO A O 1
ATOM 1610 N N . CYS A 1 193 ? 10.961 13.438 15.469 1 96.69 193 CYS A N 1
ATOM 1611 C CA . CYS A 1 193 ? 11.891 14.562 15.508 1 96.69 193 CYS A CA 1
ATOM 1612 C C . CYS A 1 193 ? 11.391 15.648 16.453 1 96.69 193 CYS A C 1
ATOM 1614 O O . CYS A 1 193 ? 10.406 15.445 17.172 1 96.69 193 CYS A O 1
ATOM 1616 N N . LYS A 1 194 ? 12.164 16.75 16.469 1 96.88 194 LYS A N 1
ATOM 1617 C CA . LYS A 1 194 ? 11.773 17.891 17.281 1 96.88 194 LYS A CA 1
ATOM 1618 C C . LYS A 1 194 ? 10.445 18.469 16.828 1 96.88 194 LYS A C 1
ATOM 1620 O O . LYS A 1 194 ? 10.172 18.531 15.625 1 96.88 194 LYS A O 1
ATOM 1625 N N . VAL A 1 195 ? 9.656 18.906 17.812 1 98.31 195 VAL A N 1
ATOM 1626 C CA . VAL A 1 195 ? 8.367 19.516 17.5 1 98.31 195 VAL A CA 1
ATOM 1627 C C . VAL A 1 195 ? 8.359 20.969 17.969 1 98.31 195 VAL A C 1
ATOM 1629 O O . VAL A 1 195 ? 8.68 21.266 19.125 1 98.31 195 VAL A O 1
ATOM 1632 N N . LEU A 1 196 ? 8.141 21.859 17.078 1 98.56 196 LEU A N 1
ATOM 1633 C CA . LEU A 1 196 ? 7.859 23.266 17.391 1 98.56 196 LEU A CA 1
ATOM 1634 C C . LEU A 1 196 ? 6.359 23.531 17.344 1 98.56 196 LEU A C 1
ATOM 1636 O O . LEU A 1 196 ? 5.738 23.453 16.281 1 98.56 196 LEU A O 1
ATOM 1640 N N . THR A 1 197 ? 5.773 23.859 18.5 1 98.75 197 THR A N 1
ATOM 1641 C CA . THR A 1 197 ? 4.34 24.094 18.578 1 98.75 197 THR A CA 1
ATOM 1642 C C . THR A 1 197 ? 4.035 25.594 18.484 1 98.75 197 THR A C 1
ATOM 1644 O O . THR A 1 197 ? 4.625 26.391 19.219 1 98.75 197 THR A O 1
ATOM 1647 N N . LEU A 1 198 ? 3.195 25.984 17.578 1 98.69 198 LEU A N 1
ATOM 1648 C CA . LEU A 1 198 ? 2.729 27.359 17.453 1 98.69 198 LEU A CA 1
ATOM 1649 C C . LEU A 1 198 ? 1.242 27.453 17.766 1 98.69 198 LEU A C 1
ATOM 1651 O O . LEU A 1 198 ? 0.449 26.625 17.328 1 98.69 198 LEU A O 1
ATOM 1655 N N . ASP A 1 199 ? 0.854 28.469 18.547 1 98.56 199 ASP A N 1
ATOM 1656 C CA . ASP A 1 199 ? -0.56 28.766 18.766 1 98.56 199 ASP A CA 1
ATOM 1657 C C . ASP A 1 199 ? -1.2 29.297 17.484 1 98.56 199 ASP A C 1
ATOM 1659 O O . ASP A 1 199 ? -0.951 30.438 17.094 1 98.56 199 ASP A O 1
ATOM 1663 N N . ALA A 1 200 ? -2.078 28.484 16.906 1 98.56 200 ALA A N 1
ATOM 1664 C CA . ALA A 1 200 ? -2.633 28.844 15.609 1 98.56 200 ALA A CA 1
ATOM 1665 C C . ALA A 1 200 ? -4.113 29.188 15.727 1 98.56 200 ALA A C 1
ATOM 1667 O O . ALA A 1 200 ? -4.883 28.969 14.781 1 98.56 200 ALA A O 1
ATOM 1668 N N . ASN A 1 201 ? -4.559 29.703 16.828 1 98.44 201 ASN A N 1
ATOM 1669 C CA . ASN A 1 201 ? -5.953 30.047 17.062 1 98.44 201 ASN A CA 1
ATOM 1670 C C . ASN A 1 201 ? -6.273 31.453 16.547 1 98.44 201 ASN A C 1
ATOM 1672 O O . ASN A 1 201 ? -7.438 31.844 16.484 1 98.44 201 ASN A O 1
ATOM 1676 N N . TYR A 1 202 ? -5.277 32.156 16.047 1 97.25 202 TYR A N 1
ATOM 1677 C CA . TYR A 1 202 ? -5.457 33.531 15.664 1 97.25 202 TYR A CA 1
ATOM 1678 C C . TYR A 1 202 ? -5.789 33.656 14.18 1 97.25 202 TYR A C 1
ATOM 1680 O O . TYR A 1 202 ? -5.633 32.719 13.422 1 97.25 202 TYR A O 1
ATOM 1688 N N . GLU A 1 203 ? -6.199 34.875 13.789 1 95.69 203 GLU A N 1
ATOM 1689 C CA . GLU A 1 203 ? -6.477 35.156 12.391 1 95.69 203 GLU A CA 1
ATOM 1690 C C . GLU A 1 203 ? -5.188 35.219 11.57 1 95.69 203 GLU A C 1
ATOM 1692 O O . GLU A 1 203 ? -4.098 35.375 12.133 1 95.69 203 GLU A O 1
ATOM 1697 N N . LEU A 1 204 ? -5.375 35.188 10.273 1 95.31 204 LEU A N 1
ATOM 1698 C CA . LEU A 1 204 ? -4.254 35 9.359 1 95.31 204 LEU A CA 1
ATOM 1699 C C . LEU A 1 204 ? -3.229 36.094 9.5 1 95.31 204 LEU A C 1
ATOM 1701 O O . LEU A 1 204 ? -2.021 35.844 9.492 1 95.31 204 LEU A O 1
ATOM 1705 N N . ASP A 1 205 ? -3.656 37.312 9.664 1 95.31 205 ASP A N 1
ATOM 1706 C CA . ASP A 1 205 ? -2.736 38.438 9.766 1 95.31 205 ASP A CA 1
ATOM 1707 C C . ASP A 1 205 ? -1.825 38.312 10.984 1 95.31 205 ASP A C 1
ATOM 1709 O O . ASP A 1 205 ? -0.623 38.562 10.898 1 95.31 205 ASP A O 1
ATOM 1713 N N . TYR A 1 206 ? -2.453 37.938 12.055 1 97.25 206 TYR A N 1
ATOM 1714 C CA . TYR A 1 206 ? -1.656 37.719 13.258 1 97.25 206 TYR A CA 1
ATOM 1715 C C . TYR A 1 206 ? -0.76 36.5 13.109 1 97.25 206 TYR A C 1
ATOM 1717 O O . TYR A 1 206 ? 0.371 36.5 13.602 1 97.25 206 TYR A O 1
ATOM 1725 N N . MET A 1 207 ? -1.238 35.469 12.445 1 97.56 207 MET A N 1
ATOM 1726 C CA . MET A 1 207 ? -0.431 34.281 12.234 1 97.56 207 MET A CA 1
ATOM 1727 C C . MET A 1 207 ? 0.825 34.594 11.438 1 97.56 207 MET A C 1
ATOM 1729 O O . MET A 1 207 ? 1.884 34.031 11.672 1 97.56 207 MET A O 1
ATOM 1733 N N . HIS A 1 208 ? 0.775 35.531 10.477 1 97.38 208 HIS A N 1
ATOM 1734 C CA . HIS A 1 208 ? 1.953 35.938 9.719 1 97.38 208 HIS A CA 1
ATOM 1735 C C . HIS A 1 208 ? 3.033 36.5 10.648 1 97.38 208 HIS A C 1
ATOM 1737 O O . HIS A 1 208 ? 4.223 36.25 10.43 1 97.38 208 HIS A O 1
ATOM 1743 N N . LYS A 1 209 ? 2.582 37.188 11.672 1 97.62 209 LYS A N 1
ATOM 1744 C CA . LYS A 1 209 ? 3.525 37.719 12.664 1 97.62 209 LYS A CA 1
ATOM 1745 C C . LYS A 1 209 ? 4.164 36.562 13.453 1 97.62 209 LYS A C 1
ATOM 1747 O O . LYS A 1 209 ? 5.375 36.562 13.688 1 97.62 209 LYS A O 1
ATOM 1752 N N . VAL A 1 210 ? 3.35 35.656 13.812 1 97.31 210 VAL A N 1
ATOM 1753 C CA . VAL A 1 210 ? 3.832 34.5 14.547 1 97.31 210 VAL A CA 1
ATOM 1754 C C . VAL A 1 210 ? 4.844 33.75 13.695 1 97.31 210 VAL A C 1
ATOM 1756 O O . VAL A 1 210 ? 5.898 33.312 14.188 1 97.31 210 VAL A O 1
ATOM 1759 N N . PHE A 1 211 ? 4.582 33.5 12.367 1 97.81 211 PHE A N 1
ATOM 1760 C CA . PHE A 1 211 ? 5.488 32.812 11.461 1 97.81 211 PHE A CA 1
ATOM 1761 C C . PHE A 1 211 ? 6.824 33.531 11.359 1 97.81 211 PHE A C 1
ATOM 1763 O O . PHE A 1 211 ? 7.887 32.906 11.453 1 97.81 211 PHE A O 1
ATOM 1770 N N . GLU A 1 212 ? 6.75 34.844 11.273 1 96.38 212 GLU A N 1
ATOM 1771 C CA . GLU A 1 212 ? 7.965 35.625 11.125 1 96.38 212 GLU A CA 1
ATOM 1772 C C . GLU A 1 212 ? 8.812 35.594 12.398 1 96.38 212 GLU A C 1
ATOM 1774 O O . GLU A 1 212 ? 10.031 35.469 12.328 1 96.38 212 GLU A O 1
ATOM 1779 N N . GLU A 1 213 ? 8.141 35.656 13.508 1 96.88 213 GLU A N 1
ATOM 1780 C CA . GLU A 1 213 ? 8.836 35.625 14.789 1 96.88 213 GLU A CA 1
ATOM 1781 C C . GLU A 1 213 ? 9.562 34.312 15 1 96.88 213 GLU A C 1
ATOM 1783 O O . GLU A 1 213 ? 10.562 34.25 15.719 1 96.88 213 GLU A O 1
ATOM 1788 N N . ASN A 1 214 ? 9.086 33.281 14.359 1 96.69 214 ASN A N 1
ATOM 1789 C CA . ASN A 1 214 ? 9.664 31.953 14.547 1 96.69 214 ASN A CA 1
ATOM 1790 C C . ASN A 1 214 ? 10.461 31.516 13.328 1 96.69 214 ASN A C 1
ATOM 1792 O O . ASN A 1 214 ? 10.891 30.359 13.242 1 96.69 214 ASN A O 1
ATOM 1796 N N . ARG A 1 215 ? 10.688 32.344 12.391 1 95.62 215 ARG A N 1
ATOM 1797 C CA . ARG A 1 215 ? 11.32 32.031 11.117 1 95.62 215 ARG A CA 1
ATOM 1798 C C . ARG A 1 215 ? 12.688 31.391 11.328 1 95.62 215 ARG A C 1
ATOM 1800 O O . ARG A 1 215 ? 13.031 30.391 10.68 1 95.62 215 ARG A O 1
ATOM 1807 N N . LYS A 1 216 ? 13.453 31.891 12.266 1 93.19 216 LYS A N 1
ATOM 1808 C CA . LYS A 1 216 ? 14.797 31.375 12.516 1 93.19 216 LYS A CA 1
ATOM 1809 C C . LYS A 1 216 ? 14.75 29.953 13.047 1 93.19 216 LYS A C 1
ATOM 1811 O O . LYS A 1 216 ? 15.57 29.109 12.664 1 93.19 216 LYS A O 1
ATOM 1816 N N . LYS A 1 217 ? 13.797 29.688 13.938 1 94.62 217 LYS A N 1
ATOM 1817 C CA . LYS A 1 217 ? 13.648 28.344 14.508 1 94.62 217 LYS A CA 1
ATOM 1818 C C . LYS A 1 217 ? 13.195 27.344 13.445 1 94.62 217 LYS A C 1
ATOM 1820 O O . LYS A 1 217 ? 13.477 26.156 13.555 1 94.62 217 LYS A O 1
ATOM 1825 N N . ILE A 1 218 ? 12.492 27.812 12.469 1 93.75 218 ILE A N 1
ATOM 1826 C CA . ILE A 1 218 ? 11.898 26.953 11.461 1 93.75 218 ILE A CA 1
ATOM 1827 C C . ILE A 1 218 ? 12.891 26.734 10.32 1 93.75 218 ILE A C 1
ATOM 1829 O O . ILE A 1 218 ? 13.18 25.594 9.953 1 93.75 218 ILE A O 1
ATOM 1833 N N . ILE A 1 219 ? 13.477 27.766 9.734 1 88.75 219 ILE A N 1
ATOM 1834 C CA . ILE A 1 219 ? 14.281 27.719 8.516 1 88.75 219 ILE A CA 1
ATOM 1835 C C . ILE A 1 219 ? 15.766 27.75 8.875 1 88.75 219 ILE A C 1
ATOM 1837 O O . ILE A 1 219 ? 16.594 27.141 8.188 1 88.75 219 ILE A O 1
ATOM 1841 N N . CYS A 1 220 ? 16.328 28.594 9.742 1 66.75 220 CYS A N 1
ATOM 1842 C CA . CYS A 1 220 ? 17.75 28.906 9.906 1 66.75 220 CYS A CA 1
ATOM 1843 C C . CYS A 1 220 ? 18.422 27.891 10.82 1 66.75 220 CYS A C 1
ATOM 1845 O O . CYS A 1 220 ? 19.609 27.609 10.656 1 66.75 220 CYS A O 1
ATOM 1847 N N . ASP A 1 221 ? 17.891 27.406 11.883 1 56.06 221 ASP A N 1
ATOM 1848 C CA . ASP A 1 221 ? 18.703 26.594 12.797 1 56.06 221 ASP A CA 1
ATOM 1849 C C . ASP A 1 221 ? 19.078 25.266 12.156 1 56.06 221 ASP A C 1
ATOM 1851 O O . ASP A 1 221 ? 19.562 24.359 12.836 1 56.06 221 ASP A O 1
ATOM 1855 N N . SER A 1 222 ? 18.766 24.984 10.984 1 47.28 222 SER A N 1
ATOM 1856 C CA . SER A 1 222 ? 19.156 23.766 10.266 1 47.28 222 SER A CA 1
ATOM 1857 C C . SER A 1 222 ? 20.656 23.703 10.047 1 47.28 222 SER A C 1
ATOM 1859 O O . SER A 1 222 ? 21.188 22.656 9.664 1 47.28 222 SER A O 1
ATOM 1861 N N . GLY A 1 223 ? 21.375 24.844 9.789 1 38.75 223 GLY A N 1
ATOM 1862 C CA . GLY A 1 223 ? 22.812 24.844 9.641 1 38.75 223 GLY A CA 1
ATOM 1863 C C . GLY A 1 223 ? 23.547 24.656 10.961 1 38.75 223 GLY A C 1
ATOM 1864 O O . GLY A 1 223 ? 23.062 25.078 12.008 1 38.75 223 GLY A O 1
ATOM 1865 N N . MET B 1 1 ? 55.531 -11.258 -14.453 1 29.75 1 MET B N 1
ATOM 1866 C CA . MET B 1 1 ? 54.406 -12.203 -14.383 1 29.75 1 MET B CA 1
ATOM 1867 C C . MET B 1 1 ? 53.125 -11.5 -13.953 1 29.75 1 MET B C 1
ATOM 1869 O O . MET B 1 1 ? 53.031 -10.977 -12.844 1 29.75 1 MET B O 1
ATOM 1873 N N . SER B 1 2 ? 52.438 -10.883 -14.906 1 28.95 2 SER B N 1
ATOM 1874 C CA . SER B 1 2 ? 51.375 -9.875 -14.773 1 28.95 2 SER B CA 1
ATOM 1875 C C . SER B 1 2 ? 50.156 -10.453 -14.055 1 28.95 2 SER B C 1
ATOM 1877 O O . SER B 1 2 ? 49.656 -11.508 -14.43 1 28.95 2 SER B O 1
ATOM 1879 N N . ALA B 1 3 ? 50.062 -10.156 -12.672 1 28.62 3 ALA B N 1
ATOM 1880 C CA . ALA B 1 3 ? 49 -10.648 -11.805 1 28.62 3 ALA B CA 1
ATOM 1881 C C . ALA B 1 3 ? 47.625 -10.484 -12.461 1 28.62 3 ALA B C 1
ATOM 1883 O O . ALA B 1 3 ? 47.25 -9.375 -12.859 1 28.62 3 ALA B O 1
ATOM 1884 N N . LEU B 1 4 ? 47.281 -11.5 -13.297 1 33.62 4 LEU B N 1
ATOM 1885 C CA . LEU B 1 4 ? 45.938 -11.391 -13.898 1 33.62 4 LEU B CA 1
ATOM 1886 C C . LEU B 1 4 ? 44.938 -10.883 -12.883 1 33.62 4 LEU B C 1
ATOM 1888 O O . LEU B 1 4 ? 44.938 -11.281 -11.719 1 33.62 4 LEU B O 1
ATOM 1892 N N . PRO B 1 5 ? 44.406 -9.688 -13.016 1 36.09 5 PRO B N 1
ATOM 1893 C CA . PRO B 1 5 ? 43.5 -9.133 -12.016 1 36.09 5 PRO B CA 1
ATOM 1894 C C . PRO B 1 5 ? 42.531 -10.172 -11.461 1 36.09 5 PRO B C 1
ATOM 1896 O O . PRO B 1 5 ? 42.125 -11.094 -12.18 1 36.09 5 PRO B O 1
ATOM 1899 N N . LYS B 1 6 ? 42.594 -10.586 -10.133 1 33.91 6 LYS B N 1
ATOM 1900 C CA . LYS B 1 6 ? 41.562 -11.344 -9.406 1 33.91 6 LYS B CA 1
ATOM 1901 C C . LYS B 1 6 ? 40.156 -10.945 -9.859 1 33.91 6 LYS B C 1
ATOM 1903 O O . LYS B 1 6 ? 39.781 -9.773 -9.797 1 33.91 6 LYS B O 1
ATOM 1908 N N . LYS B 1 7 ? 39.781 -11.398 -11.047 1 35.53 7 LYS B N 1
ATOM 1909 C CA . LYS B 1 7 ? 38.375 -11.297 -11.398 1 35.53 7 LYS B CA 1
ATOM 1910 C C . LYS B 1 7 ? 37.5 -11.438 -10.164 1 35.53 7 LYS B C 1
ATOM 1912 O O . LYS B 1 7 ? 37.5 -12.469 -9.492 1 35.53 7 LYS B O 1
ATOM 1917 N N . ASN B 1 8 ? 37.375 -10.594 -9.18 1 39.62 8 ASN B N 1
ATOM 1918 C CA . ASN B 1 8 ? 36.406 -10.68 -8.086 1 39.62 8 ASN B CA 1
ATOM 1919 C C . ASN B 1 8 ? 35.156 -11.445 -8.5 1 39.62 8 ASN B C 1
ATOM 1921 O O . ASN B 1 8 ? 34.469 -11.055 -9.453 1 39.62 8 ASN B O 1
ATOM 1925 N N . GLY B 1 9 ? 34.906 -12.695 -8.625 1 41.88 9 GLY B N 1
ATOM 1926 C CA . GLY B 1 9 ? 33.938 -13.695 -9.062 1 41.88 9 GLY B CA 1
ATOM 1927 C C . GLY B 1 9 ? 32.531 -13.32 -8.727 1 41.88 9 GLY B C 1
ATOM 1928 O O . GLY B 1 9 ? 31.938 -13.859 -7.781 1 41.88 9 GLY B O 1
ATOM 1929 N N . HIS B 1 10 ? 31.953 -12.141 -8.57 1 49.31 10 HIS B N 1
ATOM 1930 C CA . HIS B 1 10 ? 30.609 -11.695 -8.242 1 49.31 10 HIS B CA 1
ATOM 1931 C C . HIS B 1 10 ? 29.562 -12.453 -9.047 1 49.31 10 HIS B C 1
ATOM 1933 O O . HIS B 1 10 ? 29.422 -12.234 -10.258 1 49.31 10 HIS B O 1
ATOM 1939 N N . HIS B 1 11 ? 29.281 -13.727 -8.773 1 58.78 11 HIS B N 1
ATOM 1940 C CA . HIS B 1 11 ? 28.266 -14.578 -9.391 1 58.78 11 HIS B CA 1
ATOM 1941 C C . HIS B 1 11 ? 26.938 -13.852 -9.523 1 58.78 11 HIS B C 1
ATOM 1943 O O . HIS B 1 11 ? 26.484 -13.203 -8.578 1 58.78 11 HIS B O 1
ATOM 1949 N N . GLN B 1 12 ? 26.422 -13.602 -10.695 1 80.38 12 GLN B N 1
ATOM 1950 C CA . GLN B 1 12 ? 25.188 -12.93 -11.047 1 80.38 12 GLN B CA 1
ATOM 1951 C C . GLN B 1 12 ? 23.984 -13.633 -10.414 1 80.38 12 GLN B C 1
ATOM 1953 O O . GLN B 1 12 ? 23.859 -14.852 -10.508 1 80.38 12 GLN B O 1
ATOM 1958 N N . LYS B 1 13 ? 23.219 -13.008 -9.523 1 91.56 13 LYS B N 1
ATOM 1959 C CA . LYS B 1 13 ? 22.016 -13.531 -8.891 1 91.56 13 LYS B CA 1
ATOM 1960 C C . LYS B 1 13 ? 20.891 -13.711 -9.898 1 91.56 13 LYS B C 1
ATOM 1962 O O . LYS B 1 13 ? 20.797 -12.969 -10.875 1 91.56 13 LYS B O 1
ATOM 1967 N N . PHE B 1 14 ? 20.188 -14.852 -9.773 1 95.06 14 PHE B N 1
ATOM 1968 C CA . PHE B 1 14 ? 19.125 -15.25 -10.688 1 95.06 14 PHE B CA 1
ATOM 1969 C C . PHE B 1 14 ? 17.812 -15.461 -9.938 1 95.06 14 PHE B C 1
ATOM 1971 O O . PHE B 1 14 ? 17.766 -16.219 -8.969 1 95.06 14 PHE B O 1
ATOM 1978 N N . THR B 1 15 ? 16.75 -14.719 -10.336 1 97.06 15 THR B N 1
ATOM 1979 C CA . THR B 1 15 ? 15.453 -14.844 -9.703 1 97.06 15 THR B CA 1
ATOM 1980 C C . THR B 1 15 ? 14.453 -15.508 -10.641 1 97.06 15 THR B C 1
ATOM 1982 O O . THR B 1 15 ? 14.211 -15.023 -11.742 1 97.06 15 THR B O 1
ATOM 1985 N N . ILE B 1 16 ? 13.875 -16.641 -10.195 1 97.75 16 ILE B N 1
ATOM 1986 C CA . ILE B 1 16 ? 12.883 -17.406 -10.945 1 97.75 16 ILE B CA 1
ATOM 1987 C C . ILE B 1 16 ? 11.547 -17.391 -10.195 1 97.75 16 ILE B C 1
ATOM 1989 O O . ILE B 1 16 ? 11.508 -17.594 -8.984 1 97.75 16 ILE B O 1
ATOM 1993 N N . CYS B 1 17 ? 10.547 -17.172 -10.906 1 98.38 17 CYS B N 1
ATOM 1994 C CA . CYS B 1 17 ? 9.211 -17.266 -10.336 1 98.38 17 CYS B CA 1
ATOM 1995 C C . CYS B 1 17 ? 8.398 -18.375 -11.008 1 98.38 17 CYS B C 1
ATOM 1997 O O . CYS B 1 17 ? 8.414 -18.5 -12.234 1 98.38 17 CYS B O 1
ATOM 1999 N N . VAL B 1 18 ? 7.777 -19.156 -10.164 1 98.81 18 VAL B N 1
ATOM 2000 C CA . VAL B 1 18 ? 6.867 -20.156 -10.711 1 98.81 18 VAL B CA 1
ATOM 2001 C C . VAL B 1 18 ? 5.43 -19.641 -10.633 1 98.81 18 VAL B C 1
ATOM 2003 O O . VAL B 1 18 ? 4.969 -19.234 -9.562 1 98.81 18 VAL B O 1
ATOM 2006 N N . GLU B 1 19 ? 4.754 -19.641 -11.781 1 98.81 19 GLU B N 1
ATOM 2007 C CA . GLU B 1 19 ? 3.391 -19.141 -11.93 1 98.81 19 GLU B CA 1
ATOM 2008 C C . GLU B 1 19 ? 2.436 -20.25 -12.375 1 98.81 19 GLU B C 1
ATOM 2010 O O . GLU B 1 19 ? 2.863 -21.25 -12.938 1 98.81 19 GLU B O 1
ATOM 2015 N N . GLY B 1 20 ? 1.168 -19.984 -12.141 1 98.81 20 GLY B N 1
ATOM 2016 C CA . GLY B 1 20 ? 0.109 -20.922 -12.5 1 98.81 20 GLY B CA 1
ATOM 2017 C C . GLY B 1 20 ? -1.155 -20.719 -11.68 1 98.81 20 GLY B C 1
ATOM 2018 O O . GLY B 1 20 ? -1.153 -20 -10.688 1 98.81 20 GLY B O 1
ATOM 2019 N N . ASN B 1 21 ? -2.203 -21.391 -12.133 1 98.69 21 ASN B N 1
ATOM 2020 C CA . ASN B 1 21 ? -3.488 -21.359 -11.445 1 98.69 21 ASN B CA 1
ATOM 2021 C C . ASN B 1 21 ? -3.381 -21.938 -10.031 1 98.69 21 ASN B C 1
ATOM 2023 O O . ASN B 1 21 ? -2.334 -22.453 -9.648 1 98.69 21 ASN B O 1
ATOM 2027 N N . ILE B 1 22 ? -4.391 -21.625 -9.211 1 97.88 22 ILE B N 1
ATOM 2028 C CA . ILE B 1 22 ? -4.512 -22.297 -7.922 1 97.88 22 ILE B CA 1
ATOM 2029 C C . ILE B 1 22 ? -4.484 -23.812 -8.125 1 97.88 22 ILE B C 1
ATOM 2031 O O . ILE B 1 22 ? -5.156 -24.344 -9.016 1 97.88 22 ILE B O 1
ATOM 2035 N N . ALA B 1 23 ? -3.6 -24.531 -7.344 1 97.94 23 ALA B N 1
ATOM 2036 C CA . ALA B 1 23 ? -3.477 -25.984 -7.363 1 97.94 23 ALA B CA 1
ATOM 2037 C C . ALA B 1 23 ? -2.807 -26.469 -8.648 1 97.94 23 ALA B C 1
ATOM 2039 O O . ALA B 1 23 ? -3.031 -27.594 -9.094 1 97.94 23 ALA B O 1
ATOM 2040 N N . SER B 1 24 ? -1.982 -25.609 -9.234 1 98.5 24 SER B N 1
ATOM 2041 C CA . SER B 1 24 ? -1.325 -25.984 -10.484 1 98.5 24 SER B CA 1
ATOM 2042 C C . SER B 1 24 ? -0.054 -26.781 -10.211 1 98.5 24 SER B C 1
ATOM 2044 O O . SER B 1 24 ? 0.559 -27.328 -11.141 1 98.5 24 SER B O 1
ATOM 2046 N N . GLY B 1 25 ? 0.411 -26.844 -8.93 1 97.88 25 GLY B N 1
ATOM 2047 C CA . GLY B 1 25 ? 1.583 -27.641 -8.594 1 97.88 25 GLY B CA 1
ATOM 2048 C C . GLY B 1 25 ? 2.807 -26.781 -8.289 1 97.88 25 GLY B C 1
ATOM 2049 O O . GLY B 1 25 ? 3.93 -27.297 -8.281 1 97.88 25 GLY B O 1
ATOM 2050 N N . LYS B 1 26 ? 2.625 -25.5 -8.055 1 98.38 26 LYS B N 1
ATOM 2051 C CA . LYS B 1 26 ? 3.725 -24.562 -7.801 1 98.38 26 LYS B CA 1
ATOM 2052 C C . LYS B 1 26 ? 4.508 -24.969 -6.555 1 98.38 26 LYS B C 1
ATOM 2054 O O . LYS B 1 26 ? 5.742 -24.984 -6.57 1 98.38 26 LYS B O 1
ATOM 2059 N N . THR B 1 27 ? 3.742 -25.266 -5.441 1 96.94 27 THR B N 1
ATOM 2060 C CA . THR B 1 27 ? 4.383 -25.656 -4.191 1 96.94 27 THR B CA 1
ATOM 2061 C C . THR B 1 27 ? 5.219 -26.906 -4.383 1 96.94 27 THR B C 1
ATOM 2063 O O . THR B 1 27 ? 6.332 -27.016 -3.865 1 96.94 27 THR B O 1
ATOM 2066 N N . SER B 1 28 ? 4.684 -27.922 -5.117 1 97.19 28 SER B N 1
ATOM 2067 C CA . SER B 1 28 ? 5.41 -29.141 -5.418 1 97.19 28 SER B CA 1
ATOM 2068 C C . SER B 1 28 ? 6.66 -28.859 -6.246 1 97.19 28 SER B C 1
ATOM 2070 O O . SER B 1 28 ? 7.703 -29.484 -6.039 1 97.19 28 SER B O 1
ATOM 2072 N N . PHE B 1 29 ? 6.523 -27.953 -7.219 1 98.25 29 PHE B N 1
ATOM 2073 C CA . PHE B 1 29 ? 7.664 -27.531 -8.023 1 98.25 29 PHE B CA 1
ATOM 2074 C C . PHE B 1 29 ? 8.773 -26.984 -7.137 1 98.25 29 PHE B C 1
ATOM 2076 O O . PHE B 1 29 ? 9.938 -27.375 -7.281 1 98.25 29 PHE B O 1
ATOM 2083 N N . LEU B 1 30 ? 8.453 -26.047 -6.211 1 98.12 30 LEU B N 1
ATOM 2084 C CA . LEU B 1 30 ? 9.422 -25.484 -5.281 1 98.12 30 LEU B CA 1
ATOM 2085 C C . LEU B 1 30 ? 10.078 -26.578 -4.449 1 98.12 30 LEU B C 1
ATOM 2087 O O . LEU B 1 30 ? 11.305 -26.594 -4.285 1 98.12 30 LEU B O 1
ATOM 2091 N N . GLU B 1 31 ? 9.273 -27.484 -3.951 1 97.19 31 GLU B N 1
ATOM 2092 C CA . GLU B 1 31 ? 9.766 -28.578 -3.115 1 97.19 31 GLU B CA 1
ATOM 2093 C C . GLU B 1 31 ? 10.766 -29.438 -3.877 1 97.19 31 GLU B C 1
ATOM 2095 O O . GLU B 1 31 ? 11.766 -29.891 -3.311 1 97.19 31 GLU B O 1
ATOM 2100 N N . TYR B 1 32 ? 10.5 -29.641 -5.121 1 97.62 32 TYR B N 1
ATOM 2101 C CA . TYR B 1 32 ? 11.359 -30.484 -5.938 1 97.62 32 TYR B CA 1
ATOM 2102 C C . TYR B 1 32 ? 12.75 -29.875 -6.07 1 97.62 32 TYR B C 1
ATOM 2104 O O . TYR B 1 32 ? 13.758 -30.594 -6.043 1 97.62 32 TYR B O 1
ATOM 2112 N N . PHE B 1 33 ? 12.859 -28.578 -6.16 1 97.12 33 PHE B N 1
ATOM 2113 C CA . PHE B 1 33 ? 14.133 -27.922 -6.445 1 97.12 33 PHE B CA 1
ATOM 2114 C C . PHE B 1 33 ? 14.758 -27.375 -5.172 1 97.12 33 PHE B C 1
ATOM 2116 O O . PHE B 1 33 ? 15.852 -26.797 -5.207 1 97.12 33 PHE B O 1
ATOM 2123 N N . LYS B 1 34 ? 14.094 -27.547 -3.99 1 96.5 34 LYS B N 1
ATOM 2124 C CA . LYS B 1 34 ? 14.477 -26.906 -2.738 1 96.5 34 LYS B CA 1
ATOM 2125 C C . LYS B 1 34 ? 15.875 -27.328 -2.311 1 96.5 34 LYS B C 1
ATOM 2127 O O . LYS B 1 34 ? 16.625 -26.531 -1.741 1 96.5 34 LYS B O 1
ATOM 2132 N N . ASP B 1 35 ? 16.328 -28.562 -2.654 1 94.25 35 ASP B N 1
ATOM 2133 C CA . ASP B 1 35 ? 17.594 -29.109 -2.178 1 94.25 35 ASP B CA 1
ATOM 2134 C C . ASP B 1 35 ? 18.688 -28.969 -3.242 1 94.25 35 ASP B C 1
ATOM 2136 O O . ASP B 1 35 ? 19.812 -29.438 -3.057 1 94.25 35 ASP B O 1
ATOM 2140 N N . THR B 1 36 ? 18.328 -28.359 -4.375 1 93.06 36 THR B N 1
ATOM 2141 C CA . THR B 1 36 ? 19.328 -28.062 -5.383 1 93.06 36 THR B CA 1
ATOM 2142 C C . THR B 1 36 ? 20.359 -27.078 -4.844 1 93.06 36 THR B C 1
ATOM 2144 O O . THR B 1 36 ? 20.016 -26.125 -4.152 1 93.06 36 THR B O 1
ATOM 2147 N N . HIS B 1 37 ? 21.562 -27.328 -5.188 1 89.69 37 HIS B N 1
ATOM 2148 C CA . HIS B 1 37 ? 22.656 -26.5 -4.703 1 89.69 37 HIS B CA 1
ATOM 2149 C C . HIS B 1 37 ? 22.484 -25.047 -5.129 1 89.69 37 HIS B C 1
ATOM 2151 O O . HIS B 1 37 ? 22.094 -24.766 -6.262 1 89.69 37 HIS B O 1
ATOM 2157 N N . ASP B 1 38 ? 22.609 -24.141 -4.246 1 92.12 38 ASP B N 1
ATOM 2158 C CA . ASP B 1 38 ? 22.656 -22.688 -4.461 1 92.12 38 ASP B CA 1
ATOM 2159 C C . ASP B 1 38 ? 21.266 -22.141 -4.773 1 92.12 38 ASP B C 1
ATOM 2161 O O . ASP B 1 38 ? 21.125 -21.109 -5.434 1 92.12 38 ASP B O 1
ATOM 2165 N N . VAL B 1 39 ? 20.188 -22.938 -4.5 1 96.38 39 VAL B N 1
ATOM 2166 C CA . VAL B 1 39 ? 18.828 -22.469 -4.672 1 96.38 39 VAL B CA 1
ATOM 2167 C C . VAL B 1 39 ? 18.219 -22.141 -3.311 1 96.38 39 VAL B C 1
ATOM 2169 O O . VAL B 1 39 ? 18.359 -22.906 -2.355 1 96.38 39 VAL B O 1
ATOM 2172 N N . GLU B 1 40 ? 17.688 -21.016 -3.168 1 97.44 40 GLU B N 1
ATOM 2173 C CA . GLU B 1 40 ? 16.812 -20.703 -2.045 1 97.44 40 GLU B CA 1
ATOM 2174 C C . GLU B 1 40 ? 15.367 -20.531 -2.502 1 97.44 40 GLU B C 1
ATOM 2176 O O . GLU B 1 40 ? 15.117 -20.016 -3.592 1 97.44 40 GLU B O 1
ATOM 2181 N N . VAL B 1 41 ? 14.453 -21 -1.695 1 97.94 41 VAL B N 1
ATOM 2182 C CA . VAL B 1 41 ? 13.039 -21.016 -2.057 1 97.94 41 VAL B CA 1
ATOM 2183 C C . VAL B 1 41 ? 12.281 -19.984 -1.205 1 97.94 41 VAL B C 1
ATOM 2185 O O . VAL B 1 41 ? 12.516 -19.891 0 1 97.94 41 VAL B O 1
ATOM 2188 N N . ILE B 1 42 ? 11.406 -19.266 -1.841 1 98.19 42 ILE B N 1
ATOM 2189 C CA . ILE B 1 42 ? 10.484 -18.375 -1.156 1 98.19 42 ILE B CA 1
ATOM 2190 C C . ILE B 1 42 ? 9.047 -18.75 -1.489 1 98.19 42 ILE B C 1
ATOM 2192 O O . ILE B 1 42 ? 8.586 -18.547 -2.619 1 98.19 42 ILE B O 1
ATOM 2196 N N . GLU B 1 43 ? 8.375 -19.219 -0.514 1 97.94 43 GLU B N 1
ATOM 2197 C CA . GLU B 1 43 ? 6.988 -19.625 -0.707 1 97.94 43 GLU B CA 1
ATOM 2198 C C . GLU B 1 43 ? 6.047 -18.422 -0.686 1 97.94 43 GLU B C 1
ATOM 2200 O O . GLU B 1 43 ? 6.363 -17.391 -0.098 1 97.94 43 GLU B O 1
ATOM 2205 N N . GLU B 1 44 ? 4.949 -18.625 -1.392 1 97.62 44 GLU B N 1
ATOM 2206 C CA . GLU B 1 44 ? 3.869 -17.656 -1.232 1 97.62 44 GLU B CA 1
ATOM 2207 C C . GLU B 1 44 ? 3.436 -17.547 0.226 1 97.62 44 GLU B C 1
ATOM 2209 O O . GLU B 1 44 ? 3.234 -18.562 0.897 1 97.62 44 GLU B O 1
ATOM 2214 N N . PRO B 1 45 ? 3.34 -16.391 0.736 1 97.38 45 PRO B N 1
ATOM 2215 C CA . PRO B 1 45 ? 3.092 -16.266 2.172 1 97.38 45 PRO B CA 1
ATOM 2216 C C . PRO B 1 45 ? 1.608 -16.359 2.525 1 97.38 45 PRO B C 1
ATOM 2218 O O . PRO B 1 45 ? 1.078 -15.477 3.217 1 97.38 45 PRO B O 1
ATOM 2221 N N . VAL B 1 46 ? 0.94 -17.438 2.227 1 96.75 46 VAL B N 1
ATOM 2222 C CA . VAL B 1 46 ? -0.49 -17.641 2.424 1 96.75 46 VAL B CA 1
ATOM 2223 C C 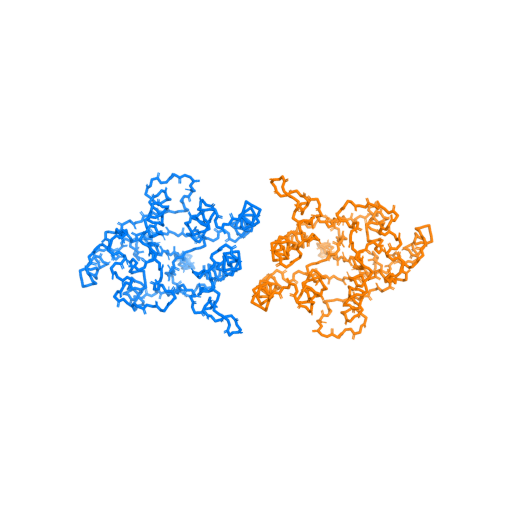. VAL B 1 46 ? -0.81 -17.641 3.918 1 96.75 46 VAL B C 1
ATOM 2225 O O . VAL B 1 46 ? -1.875 -17.188 4.328 1 96.75 46 VAL B O 1
ATOM 2228 N N . ASN B 1 47 ? 0.133 -18.172 4.672 1 96.69 47 ASN B N 1
ATOM 2229 C CA . ASN B 1 47 ? -0.072 -18.219 6.117 1 96.69 47 ASN B CA 1
ATOM 2230 C C . ASN B 1 47 ? -0.281 -16.812 6.691 1 96.69 47 ASN B C 1
ATOM 2232 O O . ASN B 1 47 ? -1.038 -16.641 7.648 1 96.69 47 ASN B O 1
ATOM 2236 N N . LYS B 1 48 ? 0.338 -15.844 6.172 1 98.12 48 LYS B N 1
ATOM 2237 C CA . LYS B 1 48 ? 0.143 -14.469 6.625 1 98.12 48 LYS B CA 1
ATOM 2238 C C . LYS B 1 48 ? -1.272 -13.984 6.324 1 98.12 48 LYS B C 1
ATOM 2240 O O . LYS B 1 48 ? -1.868 -13.258 7.121 1 98.12 48 LYS B O 1
ATOM 2245 N N . TRP B 1 49 ? -1.78 -14.398 5.184 1 98.44 49 TRP B N 1
ATOM 2246 C CA . TRP B 1 49 ? -3.115 -13.969 4.773 1 98.44 49 TRP B CA 1
ATOM 2247 C C . TRP B 1 49 ? -4.188 -14.664 5.609 1 98.44 49 TRP B C 1
ATOM 2249 O O . TRP B 1 49 ? -5.27 -14.109 5.82 1 98.44 49 TRP B O 1
ATOM 2259 N N . ARG B 1 50 ? -3.857 -15.844 6.102 1 97.75 50 ARG B N 1
ATOM 2260 C CA . ARG B 1 50 ? -4.801 -16.656 6.863 1 97.75 50 ARG B CA 1
ATOM 2261 C C . ARG B 1 50 ? -4.82 -16.234 8.328 1 97.75 50 ARG B C 1
ATOM 2263 O O . ARG B 1 50 ? -5.727 -16.625 9.078 1 97.75 50 ARG B O 1
ATOM 2270 N N . ASN B 1 51 ? -3.801 -15.516 8.664 1 97.94 51 ASN B N 1
ATOM 2271 C CA . ASN B 1 51 ? -3.727 -15.109 10.062 1 97.94 51 ASN B CA 1
ATOM 2272 C C . ASN B 1 51 ? -3.115 -13.719 10.219 1 97.94 51 ASN B C 1
ATOM 2274 O O . ASN B 1 51 ? -1.942 -13.594 10.57 1 97.94 51 ASN B O 1
ATOM 2278 N N . VAL B 1 52 ? -3.902 -12.742 10.078 1 97.44 52 VAL B N 1
ATOM 2279 C CA . VAL B 1 52 ? -3.545 -11.359 10.383 1 97.44 52 VAL B CA 1
ATOM 2280 C C . VAL B 1 52 ? -4.102 -10.961 11.75 1 97.44 52 VAL B C 1
ATOM 2282 O O . VAL B 1 52 ? -5.27 -10.594 11.867 1 97.44 52 VAL B O 1
ATOM 2285 N N . GLN B 1 53 ? -3.232 -11.039 12.734 1 95.5 53 GLN B N 1
ATOM 2286 C CA . GLN B 1 53 ? -3.641 -10.766 14.109 1 95.5 53 GLN B CA 1
ATOM 2287 C C . GLN B 1 53 ? -4.871 -11.586 14.492 1 95.5 53 GLN B C 1
ATOM 2289 O O . GLN B 1 53 ? -5.844 -11.039 15.016 1 95.5 53 GLN B O 1
ATOM 2294 N N . GLY B 1 54 ? -4.887 -12.805 14.055 1 96 54 GLY B N 1
ATOM 2295 C CA . GLY B 1 54 ? -5.938 -13.742 14.43 1 96 54 GLY B CA 1
ATOM 2296 C C . GLY B 1 54 ? -7.047 -13.828 13.398 1 96 54 GLY B C 1
ATOM 2297 O O . GLY B 1 54 ? -7.902 -14.711 13.477 1 96 54 GLY B O 1
ATOM 2298 N N . GLY B 1 55 ? -7.055 -12.922 12.461 1 97.75 55 GLY B N 1
ATOM 2299 C CA . GLY B 1 55 ? -8.094 -12.922 11.445 1 97.75 55 GLY B CA 1
ATOM 2300 C C . GLY B 1 55 ? -7.633 -13.516 10.117 1 97.75 55 GLY B C 1
ATOM 2301 O O . GLY B 1 55 ? -6.484 -13.328 9.719 1 97.75 55 GLY B O 1
ATOM 2302 N N . ASN B 1 56 ? -8.508 -14.203 9.438 1 98.19 56 ASN B N 1
ATOM 2303 C CA . ASN B 1 56 ? -8.234 -14.859 8.164 1 98.19 56 ASN B CA 1
ATOM 2304 C C . ASN B 1 56 ? -8.82 -14.062 6.992 1 98.19 56 ASN B C 1
ATOM 2306 O O . ASN B 1 56 ? -9.961 -14.297 6.59 1 98.19 56 ASN B O 1
ATOM 2310 N N . ILE B 1 57 ? -8.016 -13.195 6.406 1 98.38 57 ILE B N 1
ATOM 2311 C CA . ILE B 1 57 ? -8.5 -12.305 5.359 1 98.38 57 ILE B CA 1
ATOM 2312 C C . ILE B 1 57 ? -8.773 -13.102 4.086 1 98.38 57 ILE B C 1
ATOM 2314 O O . ILE B 1 57 ? -9.688 -12.773 3.324 1 98.38 57 ILE B O 1
ATOM 2318 N N . LEU B 1 58 ? -7.977 -14.164 3.857 1 97.94 58 LEU B N 1
ATOM 2319 C CA . LEU B 1 58 ? -8.18 -15.016 2.691 1 97.94 58 LEU B CA 1
ATOM 2320 C C . LEU B 1 58 ? -9.57 -15.648 2.717 1 97.94 58 LEU B C 1
ATOM 2322 O O . LEU B 1 58 ? -10.297 -15.594 1.725 1 97.94 58 LEU B O 1
ATOM 2326 N N . ALA B 1 59 ? -9.93 -16.172 3.838 1 97.19 59 ALA B N 1
ATOM 2327 C CA . ALA B 1 59 ? -11.25 -16.766 3.992 1 97.19 59 ALA B CA 1
ATOM 2328 C C . ALA B 1 59 ? -12.344 -15.719 3.773 1 97.19 59 ALA B C 1
ATOM 2330 O O . ALA B 1 59 ? -13.336 -15.984 3.092 1 97.19 59 ALA B O 1
ATOM 2331 N N . LYS B 1 60 ? -12.141 -14.57 4.363 1 97.12 60 LYS B N 1
ATOM 2332 C CA . LYS B 1 60 ? -13.125 -13.492 4.227 1 97.12 60 LYS B CA 1
ATOM 2333 C C . LYS B 1 60 ? -13.312 -13.102 2.766 1 97.12 60 LYS B C 1
ATOM 2335 O O . LYS B 1 60 ? -14.438 -12.859 2.32 1 97.12 60 LYS B O 1
ATOM 2340 N N . MET B 1 61 ? -12.25 -13.047 2.059 1 97.12 61 MET B N 1
ATOM 2341 C CA . MET B 1 61 ? -12.312 -12.688 0.646 1 97.12 61 MET B CA 1
ATOM 2342 C C . MET B 1 61 ? -13.141 -13.703 -0.137 1 97.12 61 MET B C 1
ATOM 2344 O O . MET B 1 61 ? -13.984 -13.336 -0.947 1 97.12 61 MET B O 1
ATOM 2348 N N . TYR B 1 62 ? -12.898 -14.969 0.086 1 94.38 62 TYR B N 1
ATOM 2349 C CA . TYR B 1 62 ? -13.648 -15.984 -0.644 1 94.38 62 TYR B CA 1
ATOM 2350 C C . TYR B 1 62 ? -15.117 -15.969 -0.25 1 94.38 62 TYR B C 1
ATOM 2352 O O . TYR B 1 62 ? -15.992 -16.234 -1.076 1 94.38 62 TYR B O 1
ATOM 2360 N N . GLU B 1 63 ? -15.398 -15.602 0.942 1 94.88 63 GLU B N 1
ATOM 2361 C CA . GLU B 1 63 ? -16.766 -15.539 1.429 1 94.88 63 GLU B CA 1
ATOM 2362 C C . GLU B 1 63 ? -17.5 -14.312 0.882 1 94.88 63 GLU B C 1
ATOM 2364 O O . GLU B 1 63 ? -18.672 -14.398 0.513 1 94.88 63 GLU B O 1
ATOM 2369 N N . ASP B 1 64 ? -16.844 -13.227 0.897 1 95.81 64 ASP B N 1
ATOM 2370 C CA . ASP B 1 64 ? -17.406 -11.961 0.437 1 95.81 64 ASP B CA 1
ATOM 2371 C C . ASP B 1 64 ? -16.359 -11.133 -0.301 1 95.81 64 ASP B C 1
ATOM 2373 O O . ASP B 1 64 ? -15.836 -10.156 0.245 1 95.81 64 ASP B O 1
ATOM 2377 N N . PRO B 1 65 ? -16.156 -11.484 -1.57 1 96.5 65 PRO B N 1
ATOM 2378 C CA . PRO B 1 65 ? -15.094 -10.812 -2.316 1 96.5 65 PRO B CA 1
ATOM 2379 C C . PRO B 1 65 ? -15.352 -9.312 -2.49 1 96.5 65 PRO B C 1
ATOM 2381 O O . PRO B 1 65 ? -14.414 -8.516 -2.471 1 96.5 65 PRO B O 1
ATOM 2384 N N . THR B 1 66 ? -16.547 -8.891 -2.607 1 96.38 66 THR B N 1
ATOM 2385 C CA . THR B 1 66 ? -16.859 -7.48 -2.822 1 96.38 66 THR B CA 1
ATOM 2386 C C . THR B 1 66 ? -16.406 -6.637 -1.632 1 96.38 66 THR B C 1
ATOM 2388 O O . THR B 1 66 ? -15.93 -5.52 -1.804 1 96.38 66 THR B O 1
ATOM 2391 N N . ARG B 1 67 ? -16.5 -7.23 -0.484 1 96 67 ARG B N 1
ATOM 2392 C CA . ARG B 1 67 ? -16.172 -6.496 0.735 1 96 67 ARG B CA 1
ATOM 2393 C C . ARG B 1 67 ? -14.688 -6.59 1.046 1 96 67 ARG B C 1
ATOM 2395 O O . ARG B 1 67 ? -14.094 -5.641 1.56 1 96 67 ARG B O 1
ATOM 2402 N N . TRP B 1 68 ? -14.008 -7.672 0.713 1 97.5 68 TRP B N 1
ATOM 2403 C CA . TRP B 1 68 ? -12.719 -7.941 1.342 1 97.5 68 TRP B CA 1
ATOM 2404 C C . TRP B 1 68 ? -11.609 -8.023 0.298 1 97.5 68 TRP B C 1
ATOM 2406 O O . TRP B 1 68 ? -10.438 -8.195 0.64 1 97.5 6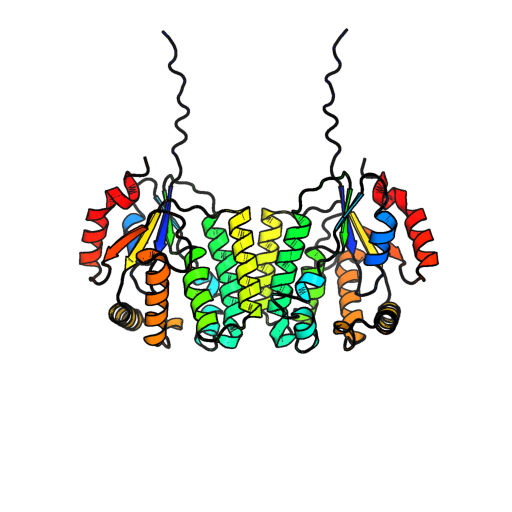8 TRP B O 1
ATOM 2416 N N . SER B 1 69 ? -11.938 -7.805 -0.96 1 98 69 SER B N 1
ATOM 2417 C CA . SER B 1 69 ? -10.938 -7.926 -2.016 1 98 69 SER B CA 1
ATOM 2418 C C . SER B 1 69 ? -9.836 -6.883 -1.852 1 98 69 SER B C 1
ATOM 2420 O O . SER B 1 69 ? -8.648 -7.199 -1.972 1 98 69 SER B O 1
ATOM 2422 N N . LEU B 1 70 ? -10.258 -5.652 -1.564 1 98.62 70 LEU B N 1
ATOM 2423 C CA . LEU B 1 70 ? -9.242 -4.617 -1.4 1 98.62 70 LEU B CA 1
ATOM 2424 C C . LEU B 1 70 ? -8.328 -4.934 -0.219 1 98.62 70 LEU B C 1
ATOM 2426 O O . LEU B 1 70 ? -7.109 -4.781 -0.312 1 98.62 70 LEU B O 1
ATOM 2430 N N . THR B 1 71 ? -8.93 -5.367 0.892 1 98.69 71 THR B N 1
ATOM 2431 C CA . THR B 1 71 ? -8.156 -5.672 2.09 1 98.69 71 THR B CA 1
ATOM 2432 C C . THR B 1 71 ? -7.117 -6.75 1.802 1 98.69 71 THR B C 1
ATOM 2434 O O . THR B 1 71 ? -5.926 -6.559 2.066 1 98.69 71 THR B O 1
ATOM 2437 N N . LEU B 1 72 ? -7.566 -7.832 1.213 1 98.75 72 LEU B N 1
ATOM 2438 C CA . LEU B 1 72 ? -6.652 -8.93 0.931 1 98.75 72 LEU B CA 1
ATOM 2439 C C . LEU B 1 72 ? -5.586 -8.516 -0.077 1 98.75 72 LEU B C 1
ATOM 2441 O O . LEU B 1 72 ? -4.395 -8.734 0.143 1 98.75 72 LEU B O 1
ATOM 2445 N N . GLN B 1 73 ? -6.035 -7.871 -1.163 1 98.81 73 GLN B N 1
ATOM 2446 C CA . GLN B 1 73 ? -5.09 -7.586 -2.24 1 98.81 73 GLN B CA 1
ATOM 2447 C C . GLN B 1 73 ? -4.094 -6.512 -1.826 1 98.81 73 GLN B C 1
ATOM 2449 O O . GLN B 1 73 ? -2.947 -6.508 -2.287 1 98.81 73 GLN B O 1
ATOM 2454 N N . THR B 1 74 ? -4.516 -5.59 -0.938 1 98.81 74 THR B N 1
ATOM 2455 C CA . THR B 1 74 ? -3.562 -4.66 -0.342 1 98.81 74 THR B CA 1
ATOM 2456 C C . THR B 1 74 ? -2.492 -5.414 0.443 1 98.81 74 THR B C 1
ATOM 2458 O O . THR B 1 74 ? -1.304 -5.105 0.333 1 98.81 74 THR B O 1
ATOM 2461 N N . TYR B 1 75 ? -2.875 -6.414 1.174 1 98.88 75 TYR B N 1
ATOM 2462 C CA . TYR B 1 75 ? -1.941 -7.195 1.979 1 98.88 75 TYR B CA 1
ATOM 2463 C C . TYR B 1 75 ? -1.083 -8.094 1.099 1 98.88 75 TYR B C 1
ATOM 2465 O O . TYR B 1 75 ? 0.115 -8.25 1.343 1 98.88 75 TYR B O 1
ATOM 2473 N N . VAL B 1 76 ? -1.694 -8.672 0.071 1 98.88 76 VAL B N 1
ATOM 2474 C CA . VAL B 1 76 ? -0.958 -9.492 -0.882 1 98.88 76 VAL B CA 1
ATOM 2475 C C . VAL B 1 76 ? 0.145 -8.664 -1.537 1 98.88 76 VAL B C 1
ATOM 2477 O O . VAL B 1 76 ? 1.285 -9.125 -1.656 1 98.88 76 VAL B O 1
ATOM 2480 N N . GLN B 1 77 ? -0.213 -7.496 -1.918 1 98.69 77 GLN B N 1
ATOM 2481 C CA . GLN B 1 77 ? 0.763 -6.633 -2.576 1 98.69 77 GLN B CA 1
ATOM 2482 C C . GLN B 1 77 ? 1.951 -6.348 -1.66 1 98.69 77 GLN B C 1
ATOM 2484 O O . GLN B 1 77 ? 3.104 -6.41 -2.094 1 98.69 77 GLN B O 1
ATOM 2489 N N . LEU B 1 78 ? 1.706 -6.105 -0.379 1 98.75 78 LEU B N 1
ATOM 2490 C CA . LEU B 1 78 ? 2.781 -5.875 0.58 1 98.75 78 LEU B CA 1
ATOM 2491 C C . LEU B 1 78 ? 3.654 -7.117 0.726 1 98.75 78 LEU B C 1
ATOM 2493 O O . LEU B 1 78 ? 4.879 -7.035 0.616 1 98.75 78 LEU B O 1
ATOM 2497 N N . THR B 1 79 ? 3.047 -8.25 0.94 1 98.69 79 THR B N 1
ATOM 2498 C CA . THR B 1 79 ? 3.795 -9.453 1.296 1 98.69 79 THR B CA 1
ATOM 2499 C C . THR B 1 79 ? 4.551 -9.992 0.088 1 98.69 79 THR B C 1
ATOM 2501 O O . THR B 1 79 ? 5.645 -10.547 0.23 1 98.69 79 THR B O 1
ATOM 2504 N N . MET B 1 80 ? 3.992 -9.82 -1.125 1 98.56 80 MET B N 1
ATOM 2505 C CA . MET B 1 80 ? 4.73 -10.203 -2.324 1 98.56 80 MET B CA 1
ATOM 2506 C C . MET B 1 80 ? 5.91 -9.273 -2.561 1 98.56 80 MET B C 1
ATOM 2508 O O . MET B 1 80 ? 6.98 -9.711 -2.988 1 98.56 80 MET B O 1
ATOM 2512 N N . LEU B 1 81 ? 5.68 -7.961 -2.342 1 98.62 81 LEU B N 1
ATOM 2513 C CA . LEU B 1 81 ? 6.785 -7.016 -2.428 1 98.62 81 LEU B CA 1
ATOM 2514 C C . LEU B 1 81 ? 7.918 -7.414 -1.483 1 98.62 81 LEU B C 1
ATOM 2516 O O . LEU B 1 81 ? 9.086 -7.426 -1.878 1 98.62 81 LEU B O 1
ATOM 2520 N N . GLN B 1 82 ? 7.559 -7.77 -0.287 1 98.31 82 GLN B N 1
ATOM 2521 C CA . GLN B 1 82 ? 8.547 -8.195 0.699 1 98.31 82 GLN B CA 1
ATOM 2522 C C . GLN B 1 82 ? 9.344 -9.398 0.198 1 98.31 82 GLN B C 1
ATOM 2524 O O . GLN B 1 82 ? 10.562 -9.461 0.379 1 98.31 82 GLN B O 1
ATOM 2529 N N . ASN B 1 83 ? 8.703 -10.352 -0.43 1 98.19 83 ASN B N 1
ATOM 2530 C CA . ASN B 1 83 ? 9.383 -11.508 -1.006 1 98.19 83 ASN B CA 1
ATOM 2531 C C . ASN B 1 83 ? 10.344 -11.102 -2.117 1 98.19 83 ASN B C 1
ATOM 2533 O O . ASN B 1 83 ? 11.453 -11.625 -2.205 1 98.19 83 ASN B O 1
ATOM 2537 N N . HIS B 1 84 ? 9.891 -10.188 -2.941 1 98.25 84 HIS B N 1
ATOM 2538 C CA . HIS B 1 84 ? 10.703 -9.742 -4.07 1 98.25 84 HIS B CA 1
ATOM 2539 C C . HIS B 1 84 ? 11.984 -9.062 -3.592 1 98.25 84 HIS B C 1
ATOM 2541 O O . HIS B 1 84 ? 13.047 -9.258 -4.184 1 98.25 84 HIS B O 1
ATOM 2547 N N . VAL B 1 85 ? 11.898 -8.305 -2.523 1 97.25 85 VAL B N 1
ATOM 2548 C CA . VAL B 1 85 ? 13.031 -7.461 -2.164 1 97.25 85 VAL B CA 1
ATOM 2549 C C . VAL B 1 85 ? 13.852 -8.133 -1.068 1 97.25 85 VAL B C 1
ATOM 2551 O O . VAL B 1 85 ? 14.828 -7.566 -0.573 1 97.25 85 VAL B O 1
ATOM 2554 N N . LYS B 1 86 ? 13.406 -9.336 -0.666 1 96.19 86 LYS B N 1
ATOM 2555 C CA . LYS B 1 86 ? 14.195 -10.094 0.305 1 96.19 86 LYS B CA 1
ATOM 2556 C C . LYS B 1 86 ? 15.617 -10.328 -0.198 1 96.19 86 LYS B C 1
ATOM 2558 O O . LYS B 1 86 ? 15.82 -10.633 -1.375 1 96.19 86 LYS B O 1
ATOM 2563 N N . SER B 1 87 ? 16.609 -10.102 0.7 1 95 87 SER B N 1
ATOM 2564 C CA . SER B 1 87 ? 18 -10.336 0.337 1 95 87 SER B CA 1
ATOM 2565 C C . SER B 1 87 ? 18.219 -11.773 -0.131 1 95 87 SER B C 1
ATOM 2567 O O . SER B 1 87 ? 17.672 -12.711 0.461 1 95 87 SER B O 1
ATOM 2569 N N . GLN B 1 88 ? 18.891 -11.883 -1.179 1 94.75 88 GLN B N 1
ATOM 2570 C CA . GLN B 1 88 ? 19.172 -13.188 -1.766 1 94.75 88 GLN B CA 1
ATOM 2571 C C . GLN B 1 88 ? 20.484 -13.758 -1.259 1 94.75 88 GLN B C 1
ATOM 2573 O O . GLN B 1 88 ? 21.547 -13.164 -1.481 1 94.75 88 GLN B O 1
ATOM 2578 N N . GLU B 1 89 ? 20.391 -14.875 -0.617 1 93.69 89 GLU B N 1
ATOM 2579 C CA . GLU B 1 89 ? 21.562 -15.5 -0.004 1 93.69 89 GLU B CA 1
ATOM 2580 C C . GLU B 1 89 ? 22.25 -16.453 -0.974 1 93.69 89 GLU B C 1
ATOM 2582 O O . GLU B 1 89 ? 23.469 -16.672 -0.888 1 93.69 89 GLU B O 1
ATOM 2587 N N . LYS B 1 90 ? 21.516 -17.031 -1.802 1 95.19 90 LYS B N 1
ATOM 2588 C CA . LYS B 1 90 ? 22.016 -17.984 -2.777 1 95.19 90 LYS B CA 1
ATOM 2589 C C . LYS B 1 90 ? 21.969 -17.406 -4.191 1 95.19 90 LYS B C 1
ATOM 2591 O O . LYS B 1 90 ? 21.406 -16.328 -4.41 1 95.19 90 LYS B O 1
ATOM 2596 N N . THR B 1 91 ? 22.609 -18.125 -5.055 1 94.25 91 THR B N 1
ATOM 2597 C CA . THR B 1 91 ? 22.719 -17.641 -6.43 1 94.25 91 THR B CA 1
ATOM 2598 C C . THR B 1 91 ? 21.344 -17.625 -7.098 1 94.25 91 THR B C 1
ATOM 2600 O O . THR B 1 91 ? 21.047 -16.719 -7.887 1 94.25 91 THR B O 1
ATOM 2603 N N . ILE B 1 92 ? 20.516 -18.594 -6.77 1 96 92 ILE B N 1
ATOM 2604 C CA . ILE B 1 92 ? 19.203 -18.703 -7.398 1 96 92 ILE B CA 1
ATOM 2605 C C . ILE B 1 92 ? 18.109 -18.531 -6.348 1 96 92 ILE B C 1
ATOM 2607 O O . ILE B 1 92 ? 18.094 -19.234 -5.332 1 96 92 ILE B O 1
ATOM 2611 N N . LYS B 1 93 ? 17.266 -17.609 -6.598 1 97.25 93 LYS B N 1
ATOM 2612 C CA . LYS B 1 93 ? 16.047 -17.406 -5.82 1 97.25 93 LYS B CA 1
ATOM 2613 C C . LYS B 1 93 ? 14.82 -17.922 -6.582 1 97.25 93 LYS B C 1
ATOM 2615 O O . LYS B 1 93 ? 14.523 -17.438 -7.68 1 97.25 93 LYS B O 1
ATOM 2620 N N . LEU B 1 94 ? 14.172 -18.938 -6.039 1 98 94 LEU B N 1
ATOM 2621 C CA . LEU B 1 94 ? 12.969 -19.531 -6.609 1 98 94 LEU B CA 1
ATOM 2622 C C . LEU B 1 94 ? 11.734 -19.125 -5.801 1 98 94 LEU B C 1
ATOM 2624 O O . LEU B 1 94 ? 11.594 -19.531 -4.645 1 98 94 LEU B O 1
ATOM 2628 N N . MET B 1 95 ? 10.805 -18.391 -6.43 1 98.38 95 MET B N 1
ATOM 2629 C CA . MET B 1 95 ? 9.656 -17.828 -5.723 1 98.38 95 MET B CA 1
ATOM 2630 C C . MET B 1 95 ? 8.352 -18.453 -6.219 1 98.38 95 MET B C 1
ATOM 2632 O O . MET B 1 95 ? 8.188 -18.656 -7.422 1 98.38 95 MET B O 1
ATOM 2636 N N . GLU B 1 96 ? 7.508 -18.656 -5.227 1 98.5 96 GLU B N 1
ATOM 2637 C CA . GLU B 1 96 ? 6.137 -19.016 -5.562 1 98.5 96 GLU B CA 1
ATOM 2638 C C . GLU B 1 96 ? 5.293 -17.781 -5.863 1 98.5 96 GLU B C 1
ATOM 2640 O O . GLU B 1 96 ? 4.973 -17.016 -4.957 1 98.5 96 GLU B O 1
ATOM 2645 N N . ARG B 1 97 ? 4.906 -17.562 -7.078 1 98.12 97 ARG B N 1
ATOM 2646 C CA . ARG B 1 97 ? 4.172 -16.391 -7.566 1 98.12 97 ARG B CA 1
ATOM 2647 C C . ARG B 1 97 ? 4.961 -15.109 -7.336 1 98.12 97 ARG B C 1
ATOM 2649 O O . ARG B 1 97 ? 6.004 -15.125 -6.684 1 98.12 97 ARG B O 1
ATOM 2656 N N . SER B 1 98 ? 4.551 -14.141 -8.008 1 98.38 98 SER B N 1
ATOM 2657 C CA . SER B 1 98 ? 5.145 -12.805 -7.934 1 98.38 98 SER B CA 1
ATOM 2658 C C . SER B 1 98 ? 4.074 -11.734 -7.773 1 98.38 98 SER B C 1
ATOM 2660 O O . SER B 1 98 ? 2.879 -12.031 -7.828 1 98.38 98 SER B O 1
ATOM 2662 N N . ILE B 1 99 ? 4.543 -10.547 -7.547 1 98.69 99 ILE B N 1
ATOM 2663 C CA . ILE B 1 99 ? 3.641 -9.398 -7.453 1 98.69 99 ILE B CA 1
ATOM 2664 C C . ILE B 1 99 ? 2.906 -9.211 -8.781 1 98.69 99 ILE B C 1
ATOM 2666 O O . ILE B 1 99 ? 1.827 -8.617 -8.82 1 98.69 99 ILE B O 1
ATOM 2670 N N . TYR B 1 100 ? 3.377 -9.773 -9.914 1 98.69 100 TYR B N 1
ATOM 2671 C CA . TYR B 1 100 ? 2.799 -9.625 -11.25 1 98.69 100 TYR B CA 1
ATOM 2672 C C . TYR B 1 100 ? 1.505 -10.422 -11.375 1 98.69 100 TYR B C 1
ATOM 2674 O O . TYR B 1 100 ? 0.479 -9.891 -11.797 1 98.69 100 TYR B O 1
ATOM 2682 N N . SER B 1 101 ? 1.541 -11.641 -10.961 1 98.56 101 SER B N 1
ATOM 2683 C CA . SER B 1 101 ? 0.312 -12.422 -11.055 1 98.56 101 SER B CA 1
ATOM 2684 C C . SER B 1 101 ? -0.754 -11.898 -10.102 1 98.56 101 SER B C 1
ATOM 2686 O O . SER B 1 101 ? -1.948 -11.953 -10.406 1 98.56 101 SER B O 1
ATOM 2688 N N . ALA B 1 102 ? -0.263 -11.398 -8.922 1 98.5 102 ALA B N 1
ATOM 2689 C CA . ALA B 1 102 ? -1.223 -10.781 -8.016 1 98.5 102 ALA B CA 1
ATOM 2690 C C . ALA B 1 102 ? -2.004 -9.672 -8.711 1 98.5 102 ALA B C 1
ATOM 2692 O O . ALA B 1 102 ? -3.229 -9.586 -8.586 1 98.5 102 ALA B O 1
ATOM 2693 N N . LYS B 1 103 ? -1.329 -8.898 -9.5 1 98.75 103 LYS B N 1
ATOM 2694 C CA . LYS B 1 103 ? -1.953 -7.773 -10.188 1 98.75 103 LYS B CA 1
ATOM 2695 C C . LYS B 1 103 ? -2.641 -8.227 -11.469 1 98.75 103 LYS B C 1
ATOM 2697 O O . LYS B 1 103 ? -3.82 -7.941 -11.688 1 98.75 103 LYS B O 1
ATOM 2702 N N . TYR B 1 104 ? -1.962 -8.977 -12.305 1 98.69 104 TYR B N 1
ATOM 2703 C CA . TYR B 1 104 ? -2.393 -9.234 -13.68 1 98.69 104 TYR B CA 1
ATOM 2704 C C . TYR B 1 104 ? -3.434 -10.344 -13.719 1 98.69 104 TYR B C 1
ATOM 2706 O O . TYR B 1 104 ? -4.152 -10.492 -14.711 1 98.69 104 TYR B O 1
ATOM 2714 N N . CYS B 1 105 ? -3.525 -11.109 -12.672 1 98.69 105 CYS B N 1
ATOM 2715 C CA . CYS B 1 105 ? -4.473 -12.219 -12.68 1 98.69 105 CYS B CA 1
ATOM 2716 C C . CYS B 1 105 ? -5.535 -12.039 -11.602 1 98.69 105 CYS B C 1
ATOM 2718 O O . CYS B 1 105 ? -6.723 -11.914 -11.906 1 98.69 105 CYS B O 1
ATOM 2720 N N . PHE B 1 106 ? -5.129 -11.852 -10.367 1 98.75 106 PHE B N 1
ATOM 2721 C CA . PHE B 1 106 ? -6.082 -11.883 -9.266 1 98.75 106 PHE B CA 1
ATOM 2722 C C . PHE B 1 106 ? -6.809 -10.547 -9.141 1 98.75 106 PHE B C 1
ATOM 2724 O O . PHE B 1 106 ? -8.039 -10.508 -9.086 1 98.75 106 PHE B O 1
ATOM 2731 N N . VAL B 1 107 ? -6.082 -9.461 -9.094 1 98.81 107 VAL B N 1
ATOM 2732 C CA . VAL B 1 107 ? -6.707 -8.141 -9.016 1 98.81 107 VAL B CA 1
ATOM 2733 C C . VAL B 1 107 ? -7.539 -7.887 -10.266 1 98.81 107 VAL B C 1
ATOM 2735 O O . VAL B 1 107 ? -8.672 -7.41 -10.18 1 98.81 107 VAL B O 1
ATOM 2738 N N . GLU B 1 108 ? -6.973 -8.273 -11.43 1 98.62 108 GLU B N 1
ATOM 2739 C CA . GLU B 1 108 ? -7.691 -8.117 -12.688 1 98.62 108 GLU B CA 1
ATOM 2740 C C . GLU B 1 108 ? -9 -8.898 -12.68 1 98.62 108 GLU B C 1
ATOM 2742 O O . GLU B 1 108 ? -10.039 -8.391 -13.117 1 98.62 108 GLU B O 1
ATOM 2747 N N . ASN B 1 109 ? -8.984 -10.062 -12.195 1 98.56 109 ASN B N 1
ATOM 2748 C CA . ASN B 1 109 ? -10.188 -10.883 -12.133 1 98.56 109 ASN B CA 1
ATOM 2749 C C . ASN B 1 109 ? -11.258 -10.234 -11.25 1 98.56 109 ASN B C 1
ATOM 2751 O O . ASN B 1 109 ? -12.438 -10.227 -11.609 1 98.56 109 ASN B O 1
ATOM 2755 N N . LEU B 1 110 ? -10.828 -9.734 -10.102 1 98.62 110 LEU B N 1
ATOM 2756 C CA . LEU B 1 110 ? -11.758 -9.094 -9.18 1 98.62 110 LEU B CA 1
ATOM 2757 C C . LEU B 1 110 ? -12.406 -7.875 -9.828 1 98.62 110 LEU B C 1
ATOM 2759 O O . LEU B 1 110 ? -13.617 -7.66 -9.688 1 98.62 110 LEU B O 1
ATOM 2763 N N . HIS B 1 111 ? -11.656 -7.133 -10.531 1 98.69 111 HIS B N 1
ATOM 2764 C CA . HIS B 1 111 ? -12.18 -5.949 -11.203 1 98.69 111 HIS B CA 1
ATOM 2765 C C . HIS B 1 111 ? -13.117 -6.332 -12.344 1 98.69 111 HIS B C 1
ATOM 2767 O O . HIS B 1 111 ? -14.25 -5.84 -12.414 1 98.69 111 HIS B O 1
ATOM 2773 N N . ASN B 1 112 ? -12.695 -7.266 -13.195 1 98.06 112 ASN B N 1
ATOM 2774 C CA . ASN B 1 112 ? -13.461 -7.691 -14.359 1 98.06 112 ASN B CA 1
ATOM 2775 C C . ASN B 1 112 ? -14.797 -8.312 -13.945 1 98.06 112 ASN B C 1
ATOM 2777 O O . ASN B 1 112 ? -15.789 -8.195 -14.672 1 98.06 112 ASN B O 1
ATOM 2781 N N . SER B 1 113 ? -14.828 -8.922 -12.828 1 97.56 113 SER B N 1
ATOM 2782 C CA . SER B 1 113 ? -16.016 -9.625 -12.375 1 97.56 113 SER B CA 1
ATOM 2783 C C . SER B 1 113 ? -16.938 -8.703 -11.578 1 97.56 113 SER B C 1
ATOM 2785 O O . SER B 1 113 ? -17.969 -9.148 -11.055 1 97.56 113 SER B O 1
ATOM 2787 N N . GLY B 1 114 ? -16.516 -7.488 -11.352 1 97.62 114 GLY B N 1
ATOM 2788 C CA . GLY B 1 114 ? -17.359 -6.512 -10.672 1 97.62 114 GLY B CA 1
ATOM 2789 C C . GLY B 1 114 ? -17.234 -6.578 -9.156 1 97.62 114 GLY B C 1
ATOM 2790 O O . GLY B 1 114 ? -17.984 -5.91 -8.445 1 97.62 114 GLY B O 1
ATOM 2791 N N . LYS B 1 115 ? -16.297 -7.355 -8.672 1 97.88 115 LYS B N 1
ATOM 2792 C CA . LYS B 1 115 ? -16.141 -7.547 -7.23 1 97.88 115 LYS B CA 1
ATOM 2793 C C . LYS B 1 115 ? -15.188 -6.516 -6.633 1 97.88 115 LYS B C 1
ATOM 2795 O O . LYS B 1 115 ? -15.07 -6.402 -5.41 1 97.88 115 LYS B O 1
ATOM 2800 N N . MET B 1 116 ? -14.531 -5.789 -7.484 1 98.31 116 MET B N 1
ATOM 2801 C CA . MET B 1 116 ? -13.688 -4.664 -7.078 1 98.31 116 MET B CA 1
ATOM 2802 C C . MET B 1 116 ? -14.062 -3.402 -7.852 1 98.31 116 MET B C 1
ATOM 2804 O O . MET B 1 116 ? -13.914 -3.352 -9.07 1 98.31 116 MET B O 1
ATOM 2808 N N . PRO B 1 117 ? -14.5 -2.436 -7.145 1 97.56 117 PRO B N 1
ATOM 2809 C CA . PRO B 1 117 ? -14.875 -1.178 -7.797 1 97.56 117 PRO B CA 1
ATOM 2810 C C . PRO B 1 117 ? -13.703 -0.523 -8.523 1 97.56 117 PRO B C 1
ATOM 2812 O O . PRO B 1 117 ? -12.547 -0.714 -8.141 1 97.56 117 PRO B O 1
ATOM 2815 N N . ASP B 1 118 ? -14.008 0.332 -9.477 1 97.94 118 ASP B N 1
ATOM 2816 C CA . ASP B 1 118 ? -13.023 1.021 -10.312 1 97.94 118 ASP B CA 1
ATOM 2817 C C . ASP B 1 118 ? -12.031 1.801 -9.453 1 97.94 118 ASP B C 1
ATOM 2819 O O . ASP B 1 118 ? -10.828 1.778 -9.711 1 97.94 118 ASP B O 1
ATOM 2823 N N . LEU B 1 119 ? -12.477 2.459 -8.445 1 98.25 119 LEU B N 1
ATOM 2824 C CA . LEU B 1 119 ? -11.625 3.309 -7.621 1 98.25 119 LEU B CA 1
ATOM 2825 C C . LEU B 1 119 ? -10.609 2.475 -6.844 1 98.25 119 LEU B C 1
ATOM 2827 O O . LEU B 1 119 ? -9.445 2.863 -6.715 1 98.25 119 LEU B O 1
ATOM 2831 N N . GLU B 1 120 ? -11.055 1.327 -6.328 1 98.62 120 GLU B N 1
ATOM 2832 C CA . GLU B 1 120 ? -10.156 0.432 -5.605 1 98.62 120 GLU B CA 1
ATOM 2833 C C . GLU B 1 120 ? -9.102 -0.161 -6.535 1 98.62 120 GLU B C 1
ATOM 2835 O O . GLU B 1 120 ? -7.926 -0.235 -6.18 1 98.62 120 GLU B O 1
ATOM 2840 N N . PHE B 1 121 ? -9.609 -0.524 -7.691 1 98.81 121 PHE B N 1
ATOM 2841 C CA . PHE B 1 121 ? -8.711 -1.048 -8.711 1 98.81 121 PHE B CA 1
ATOM 2842 C C . PHE B 1 121 ? -7.645 -0.02 -9.07 1 98.81 121 PHE B C 1
ATOM 2844 O O . PHE B 1 121 ? -6.465 -0.356 -9.195 1 98.81 121 PHE B O 1
ATOM 2851 N N . ALA B 1 122 ? -8.039 1.235 -9.242 1 98.75 122 ALA B N 1
ATOM 2852 C CA . ALA B 1 122 ? -7.129 2.318 -9.602 1 98.75 122 ALA B CA 1
ATOM 2853 C C . ALA B 1 122 ? -6.074 2.533 -8.523 1 98.75 122 ALA B C 1
ATOM 2855 O O . ALA B 1 122 ? -4.887 2.672 -8.82 1 98.75 122 ALA B O 1
ATOM 2856 N N . VAL B 1 123 ? -6.48 2.52 -7.262 1 98.62 123 VAL B N 1
ATOM 2857 C CA . VAL B 1 123 ? -5.57 2.752 -6.145 1 98.62 123 VAL B CA 1
ATOM 2858 C C . VAL B 1 123 ? -4.539 1.628 -6.078 1 98.62 123 VAL B C 1
ATOM 2860 O O . VAL B 1 123 ? -3.338 1.887 -5.984 1 98.62 123 VAL B O 1
ATOM 2863 N N . LEU B 1 124 ? -5.012 0.381 -6.215 1 98.62 124 LEU B N 1
ATOM 2864 C CA . LEU B 1 124 ? -4.105 -0.762 -6.176 1 98.62 124 LEU B CA 1
ATOM 2865 C C . LEU B 1 124 ? -3.146 -0.735 -7.363 1 98.62 124 LEU B C 1
ATOM 2867 O O . LEU B 1 124 ? -1.975 -1.095 -7.227 1 98.62 124 LEU B O 1
ATOM 2871 N N . SER B 1 125 ? -3.629 -0.275 -8.445 1 98.62 125 SER B N 1
ATOM 2872 C CA . SER B 1 125 ? -2.803 -0.213 -9.648 1 98.62 125 SER B CA 1
ATOM 2873 C C . SER B 1 125 ? -1.73 0.865 -9.523 1 98.62 125 SER B C 1
ATOM 2875 O O . SER B 1 125 ? -0.591 0.667 -9.953 1 98.62 125 SER B O 1
ATOM 2877 N N . GLU B 1 126 ? -2.08 1.983 -8.945 1 98.56 126 GLU B N 1
ATOM 2878 C CA . GLU B 1 126 ? -1.079 3.027 -8.75 1 98.56 126 GLU B CA 1
ATOM 2879 C C . GLU B 1 126 ? 0.004 2.572 -7.773 1 98.56 126 GLU B C 1
ATOM 2881 O O . GLU B 1 126 ? 1.185 2.869 -7.969 1 98.56 126 GLU B O 1
ATOM 2886 N N . TRP B 1 127 ? -0.421 1.875 -6.742 1 98.75 127 TRP B N 1
ATOM 2887 C CA . TRP B 1 127 ? 0.556 1.275 -5.836 1 98.75 127 TRP B CA 1
ATOM 2888 C C . TRP B 1 127 ? 1.479 0.322 -6.586 1 98.75 127 TRP B C 1
ATOM 2890 O O . TRP B 1 127 ? 2.701 0.387 -6.441 1 98.75 127 TRP B O 1
ATOM 2900 N N . PHE B 1 128 ? 0.892 -0.519 -7.344 1 98.81 128 PHE B N 1
ATOM 2901 C CA . PHE B 1 128 ? 1.646 -1.503 -8.117 1 98.81 128 PHE B CA 1
ATOM 2902 C C . PHE B 1 128 ? 2.66 -0.818 -9.023 1 98.81 128 PHE B C 1
ATOM 2904 O O . PHE B 1 128 ? 3.836 -1.19 -9.039 1 98.81 128 PHE B O 1
ATOM 2911 N N . ASP B 1 129 ? 2.217 0.212 -9.75 1 98.44 129 ASP B N 1
ATOM 2912 C CA . ASP B 1 129 ? 3.096 0.954 -10.648 1 98.44 129 ASP B CA 1
ATOM 2913 C C . ASP B 1 129 ? 4.242 1.61 -9.875 1 98.44 129 ASP B C 1
ATOM 2915 O O . ASP B 1 129 ? 5.387 1.59 -10.328 1 98.44 129 ASP B O 1
ATOM 2919 N N . TRP B 1 130 ? 3.941 2.137 -8.789 1 98.25 130 TRP B N 1
ATOM 2920 C CA . TRP B 1 130 ? 4.969 2.781 -7.98 1 98.25 130 TRP B CA 1
ATOM 2921 C C . TRP B 1 130 ? 6 1.765 -7.496 1 98.25 130 TRP B C 1
ATOM 2923 O O . TRP B 1 130 ? 7.203 2.031 -7.523 1 98.25 130 TRP B O 1
ATOM 2933 N N . ILE B 1 131 ? 5.527 0.605 -7.031 1 98.38 131 ILE B N 1
ATOM 2934 C CA . ILE B 1 131 ? 6.402 -0.464 -6.57 1 98.38 131 ILE B CA 1
ATOM 2935 C C . ILE B 1 131 ? 7.359 -0.87 -7.691 1 98.38 131 ILE B C 1
ATOM 2937 O O . ILE B 1 131 ? 8.562 -0.987 -7.473 1 98.38 131 ILE B O 1
ATOM 2941 N N . LEU B 1 132 ? 6.82 -1.007 -8.867 1 97.88 132 LEU B N 1
ATOM 2942 C CA . LEU B 1 132 ? 7.66 -1.424 -9.984 1 97.88 132 LEU B CA 1
ATOM 2943 C C . LEU B 1 132 ? 8.672 -0.338 -10.344 1 97.88 132 LEU B C 1
ATOM 2945 O O . LEU B 1 132 ? 9.797 -0.64 -10.742 1 97.88 132 LEU B O 1
ATOM 2949 N N . ASP B 1 133 ? 8.305 0.895 -10.258 1 96.81 133 ASP B N 1
ATOM 2950 C CA . ASP B 1 133 ? 9.211 2 -10.578 1 96.81 133 ASP B CA 1
ATOM 2951 C C . ASP B 1 133 ? 10.344 2.086 -9.562 1 96.81 133 ASP B C 1
ATOM 2953 O O . ASP B 1 133 ? 11.492 2.365 -9.922 1 96.81 133 ASP B O 1
ATOM 2957 N N . PHE B 1 134 ? 10.039 1.786 -8.352 1 94.62 134 PHE B N 1
ATOM 2958 C CA . PHE B 1 134 ? 11.008 2.008 -7.289 1 94.62 134 PHE B CA 1
ATOM 2959 C C . PHE B 1 134 ? 11.82 0.747 -7.027 1 94.62 134 PHE B C 1
ATOM 2961 O O . PHE B 1 134 ? 13.039 0.818 -6.824 1 94.62 134 PHE B O 1
ATOM 2968 N N . HIS B 1 135 ? 11.133 -0.452 -7.039 1 94.75 135 HIS B N 1
ATOM 2969 C CA . HIS B 1 135 ? 11.805 -1.689 -6.656 1 94.75 135 HIS B CA 1
ATOM 2970 C C . HIS B 1 135 ? 12.055 -2.58 -7.867 1 94.75 135 HIS B C 1
ATOM 2972 O O . HIS B 1 135 ? 12.773 -3.576 -7.773 1 94.75 135 HIS B O 1
ATOM 2978 N N . LYS B 1 136 ? 11.469 -2.299 -9.023 1 92.75 136 LYS B N 1
ATOM 2979 C CA . LYS B 1 136 ? 11.594 -2.973 -10.312 1 92.75 136 LYS B CA 1
ATOM 2980 C C . LYS B 1 136 ? 11.141 -4.426 -10.219 1 92.75 136 LYS B C 1
ATOM 2982 O O . LYS B 1 136 ? 10.727 -5.02 -11.219 1 92.75 136 LYS B O 1
ATOM 2987 N N . CYS B 1 137 ? 11.328 -5.016 -9.031 1 96.25 137 CYS B N 1
ATOM 2988 C CA . CYS B 1 137 ? 10.953 -6.406 -8.812 1 96.25 137 CYS B CA 1
ATOM 2989 C C . CYS B 1 137 ? 11.406 -7.285 -9.969 1 96.25 137 CYS B C 1
ATOM 2991 O O . CYS B 1 137 ? 10.586 -7.949 -10.609 1 96.25 137 CYS B O 1
ATOM 2993 N N . PRO B 1 138 ? 12.688 -7.387 -10.195 1 95.56 138 PRO B N 1
ATOM 2994 C CA . PRO B 1 138 ? 13.195 -8.078 -11.383 1 95.56 138 PRO B CA 1
ATOM 2995 C C . PRO B 1 138 ? 13.016 -9.586 -11.305 1 95.56 138 PRO B C 1
ATOM 2997 O O . PRO B 1 138 ? 13.125 -10.172 -10.227 1 95.56 138 PRO B O 1
ATOM 3000 N N . LEU B 1 139 ? 12.766 -10.172 -12.438 1 97.5 139 LEU B N 1
ATOM 3001 C CA . LEU B 1 139 ? 12.734 -11.609 -12.664 1 97.5 139 LEU B CA 1
ATOM 3002 C C . LEU B 1 139 ? 13.602 -11.992 -13.859 1 97.5 139 LEU B C 1
ATOM 3004 O O . LEU B 1 139 ? 13.625 -11.289 -14.867 1 97.5 139 LEU B O 1
ATOM 3008 N N . ASP B 1 140 ? 14.273 -13.133 -13.695 1 97 140 ASP B N 1
ATOM 3009 C CA . ASP B 1 140 ? 15.094 -13.617 -14.797 1 97 140 ASP B CA 1
ATOM 3010 C C . ASP B 1 140 ? 14.359 -14.672 -15.617 1 97 140 ASP B C 1
ATOM 3012 O O . ASP B 1 140 ? 14.609 -14.828 -16.812 1 97 140 ASP B O 1
ATOM 3016 N N . LEU B 1 141 ? 13.484 -15.359 -14.938 1 98.06 141 LEU B N 1
ATOM 3017 C CA . LEU B 1 141 ? 12.719 -16.422 -15.594 1 98.06 141 LEU B CA 1
ATOM 3018 C C . LEU B 1 141 ? 11.383 -16.641 -14.891 1 98.06 141 LEU B C 1
ATOM 3020 O O . LEU B 1 141 ? 11.312 -16.641 -13.664 1 98.06 141 LEU B O 1
ATOM 3024 N N . ILE B 1 142 ? 10.352 -16.797 -15.695 1 98.62 142 ILE B N 1
ATOM 3025 C CA . ILE B 1 142 ? 9.07 -17.297 -15.203 1 98.62 142 ILE B CA 1
ATOM 3026 C C . ILE B 1 142 ? 8.844 -18.719 -15.688 1 98.62 142 ILE B C 1
ATOM 3028 O O . ILE B 1 142 ? 8.93 -19 -16.891 1 98.62 142 ILE B O 1
ATOM 3032 N N . VAL B 1 143 ? 8.703 -19.594 -14.766 1 98.81 143 VAL B N 1
ATOM 3033 C CA . VAL B 1 143 ? 8.227 -20.922 -15.102 1 98.81 143 VAL B CA 1
ATOM 3034 C C . VAL B 1 143 ? 6.707 -20.984 -14.945 1 98.81 143 VAL B C 1
ATOM 3036 O O . VAL B 1 143 ? 6.184 -20.844 -13.844 1 98.81 143 VAL B O 1
ATOM 3039 N N . TYR B 1 144 ? 6.016 -21.219 -16.062 1 98.88 144 TYR B N 1
ATOM 3040 C CA . TYR B 1 144 ? 4.559 -21.281 -16.047 1 98.88 144 TYR B CA 1
ATOM 3041 C C . TYR B 1 144 ? 4.074 -22.734 -16.047 1 98.88 144 TYR B C 1
ATOM 3043 O O . TYR B 1 144 ? 4.27 -23.453 -17.031 1 98.88 144 TYR B O 1
ATOM 3051 N N . LEU B 1 145 ? 3.51 -23.141 -14.938 1 98.88 145 LEU B N 1
ATOM 3052 C CA . LEU B 1 145 ? 2.869 -24.453 -14.875 1 98.88 145 LEU B CA 1
ATOM 3053 C C . LEU B 1 145 ? 1.449 -24.391 -15.43 1 98.88 145 LEU B C 1
ATOM 3055 O O . LEU B 1 145 ? 0.504 -24.094 -14.695 1 98.88 145 LEU B O 1
ATOM 3059 N N . GLN B 1 146 ? 1.339 -24.734 -16.672 1 98.88 146 GLN B N 1
ATOM 3060 C CA . GLN B 1 146 ? 0.073 -24.625 -17.391 1 98.88 146 GLN B CA 1
ATOM 3061 C C . GLN B 1 146 ? -0.832 -25.812 -17.094 1 98.88 146 GLN B C 1
ATOM 3063 O O . GLN B 1 146 ? -0.487 -26.953 -17.406 1 98.88 146 GLN B O 1
ATOM 3068 N N . THR B 1 147 ? -1.939 -25.531 -16.453 1 98.81 147 THR B N 1
ATOM 3069 C CA . THR B 1 147 ? -2.871 -26.578 -16.047 1 98.81 147 THR B CA 1
ATOM 3070 C C . THR B 1 147 ? -4.301 -26.203 -16.422 1 98.81 147 THR B C 1
ATOM 3072 O O . THR B 1 147 ? -4.715 -25.047 -16.25 1 98.81 147 THR B O 1
ATOM 3075 N N . THR B 1 148 ? -5.059 -27.125 -16.891 1 98.69 148 THR B N 1
ATOM 3076 C CA . THR B 1 148 ? -6.441 -26.844 -17.266 1 98.69 148 THR B CA 1
ATOM 3077 C C . THR B 1 148 ? -7.301 -26.625 -16.016 1 98.69 148 THR B C 1
ATOM 3079 O O . THR B 1 148 ? -7.039 -27.219 -14.969 1 98.69 148 THR B O 1
ATOM 30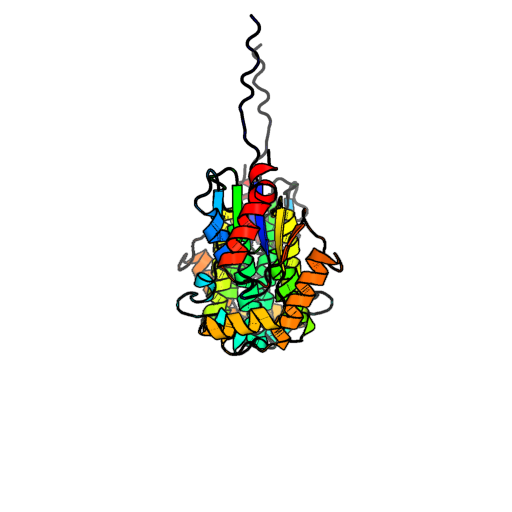82 N N . PRO B 1 149 ? -8.352 -25.812 -16.156 1 98.75 149 PRO B N 1
ATOM 3083 C CA . PRO B 1 149 ? -9.219 -25.516 -15.008 1 98.75 149 PRO B CA 1
ATOM 3084 C C . PRO B 1 149 ? -9.859 -26.781 -14.422 1 98.75 149 PRO B C 1
ATOM 3086 O O . PRO B 1 149 ? -10.023 -26.891 -13.203 1 98.75 149 PRO B O 1
ATOM 3089 N N . GLU B 1 150 ? -10.188 -27.75 -15.297 1 98.56 150 GLU B N 1
ATOM 3090 C CA . GLU B 1 150 ? -10.797 -28.984 -14.828 1 98.56 150 GLU B CA 1
ATOM 3091 C C . GLU B 1 150 ? -9.852 -29.75 -13.922 1 98.56 150 GLU B C 1
ATOM 3093 O O . GLU B 1 150 ? -10.266 -30.281 -12.891 1 98.56 150 GLU B O 1
ATOM 3098 N N . ILE B 1 151 ? -8.648 -29.781 -14.266 1 98.56 151 ILE B N 1
ATOM 3099 C CA . ILE B 1 151 ? -7.648 -30.516 -13.5 1 98.56 151 ILE B CA 1
ATOM 3100 C C . ILE B 1 151 ? -7.391 -29.812 -12.164 1 98.56 151 ILE B C 1
ATOM 3102 O O . ILE B 1 151 ? -7.371 -30.469 -11.109 1 98.56 151 ILE B O 1
ATOM 3106 N N . VAL B 1 152 ? -7.23 -28.469 -12.18 1 98.5 152 VAL B N 1
ATOM 3107 C CA . VAL B 1 152 ? -6.953 -27.781 -10.922 1 98.5 152 VAL B CA 1
ATOM 3108 C C . VAL B 1 152 ? -8.188 -27.828 -10.023 1 98.5 152 VAL B C 1
ATOM 3110 O O . VAL B 1 152 ? -8.07 -27.891 -8.797 1 98.5 152 VAL B O 1
ATOM 3113 N N . TYR B 1 153 ? -9.359 -27.828 -10.664 1 98.25 153 TYR B N 1
ATOM 3114 C CA . TYR B 1 153 ? -10.578 -27.969 -9.883 1 98.25 153 TYR B CA 1
ATOM 3115 C C . TYR B 1 153 ? -10.594 -29.297 -9.125 1 98.25 153 TYR B C 1
ATOM 3117 O O . TYR B 1 153 ? -10.898 -29.328 -7.934 1 98.25 153 TYR B O 1
ATOM 3125 N N . ASP B 1 154 ? -10.219 -30.328 -9.781 1 97.81 154 ASP B N 1
ATOM 3126 C CA . ASP B 1 154 ? -10.156 -31.656 -9.164 1 97.81 154 ASP B CA 1
ATOM 3127 C C . ASP B 1 154 ? -9.102 -31.688 -8.062 1 97.81 154 ASP B C 1
ATOM 3129 O O . ASP B 1 154 ? -9.32 -32.281 -7.004 1 97.81 154 ASP B O 1
ATOM 3133 N N . ARG B 1 155 ? -7.98 -31.078 -8.281 1 97.75 155 ARG B N 1
ATOM 3134 C CA . ARG B 1 155 ? -6.906 -31.047 -7.297 1 97.75 155 ARG B CA 1
ATOM 3135 C C . ARG B 1 155 ? -7.34 -30.281 -6.051 1 97.75 155 ARG B C 1
ATOM 3137 O O . ARG B 1 155 ? -7.004 -30.672 -4.93 1 97.75 155 ARG B O 1
ATOM 3144 N N . ILE B 1 156 ? -8.055 -29.156 -6.254 1 97.38 156 ILE B N 1
ATOM 3145 C CA . ILE B 1 156 ? -8.562 -28.359 -5.145 1 97.38 156 ILE B CA 1
ATOM 3146 C C . ILE B 1 156 ? -9.523 -29.203 -4.297 1 97.38 156 ILE B C 1
ATOM 3148 O O . ILE B 1 156 ? -9.438 -29.203 -3.068 1 97.38 156 ILE B O 1
ATOM 3152 N N . LYS B 1 157 ? -10.375 -29.969 -4.934 1 96.12 157 LYS B N 1
ATOM 3153 C CA . LYS B 1 157 ? -11.336 -30.828 -4.242 1 96.12 157 LYS B CA 1
ATOM 3154 C C . LYS B 1 157 ? -10.617 -31.938 -3.465 1 96.12 157 LYS B C 1
ATOM 3156 O O . LYS B 1 157 ? -11.047 -32.312 -2.367 1 96.12 157 LYS B O 1
ATOM 3161 N N . LYS B 1 158 ? -9.547 -32.375 -3.984 1 95.62 158 LYS B N 1
ATOM 3162 C CA . LYS B 1 158 ? -8.789 -33.438 -3.357 1 95.62 158 LYS B CA 1
ATOM 3163 C C . LYS B 1 158 ? -8 -32.938 -2.154 1 95.62 158 LYS B C 1
ATOM 3165 O O . LYS B 1 158 ? -7.941 -33.594 -1.12 1 95.62 158 LYS B O 1
ATOM 3170 N N . ARG B 1 159 ? -7.355 -31.828 -2.234 1 93.38 159 ARG B N 1
ATOM 3171 C CA . ARG B 1 159 ? -6.5 -31.344 -1.158 1 93.38 159 ARG B CA 1
ATOM 3172 C C . ARG B 1 159 ? -7.328 -30.734 -0.035 1 93.38 159 ARG B C 1
ATOM 3174 O O . ARG B 1 159 ? -6.871 -30.641 1.106 1 93.38 159 ARG B O 1
ATOM 3181 N N . GLN B 1 160 ? -8.531 -30.188 -0.258 1 90.69 160 GLN B N 1
ATOM 3182 C CA . GLN B 1 160 ? -9.562 -29.812 0.695 1 90.69 160 GLN B CA 1
ATOM 3183 C C . GLN B 1 160 ? -9.055 -28.75 1.661 1 90.69 160 GLN B C 1
ATOM 3185 O O . GLN B 1 160 ? -9.25 -28.859 2.873 1 90.69 160 GLN B O 1
ATOM 3190 N N . ARG B 1 161 ? -8.43 -27.781 1.116 1 91.06 161 ARG B N 1
ATOM 3191 C CA . ARG B 1 161 ? -8.125 -26.625 1.967 1 91.06 161 ARG B CA 1
ATOM 3192 C C . ARG B 1 161 ? -9.406 -25.906 2.379 1 91.06 161 ARG B C 1
ATOM 3194 O O . ARG B 1 161 ? -10.281 -25.656 1.547 1 91.06 161 ARG B O 1
ATOM 3201 N N . LYS B 1 162 ? -9.492 -25.484 3.574 1 92.25 162 LYS B N 1
ATOM 3202 C CA . LYS B 1 162 ? -10.711 -24.953 4.172 1 92.25 162 LYS B CA 1
ATOM 3203 C C . LYS B 1 162 ? -11.195 -23.719 3.416 1 92.25 162 LYS B C 1
ATOM 3205 O O . LYS B 1 162 ? -12.383 -23.594 3.115 1 92.25 162 LYS B O 1
ATOM 3210 N N . GLU B 1 163 ? -10.312 -22.844 3.012 1 92.5 163 GLU B N 1
ATOM 3211 C CA . GLU B 1 163 ? -10.695 -21.562 2.398 1 92.5 163 GLU B CA 1
ATOM 3212 C C . GLU B 1 163 ? -11.164 -21.766 0.959 1 92.5 163 GLU B C 1
ATOM 3214 O O . GLU B 1 163 ? -11.93 -20.953 0.434 1 92.5 163 GLU B O 1
ATOM 3219 N N . GLU B 1 164 ? -10.766 -22.906 0.336 1 92.56 164 GLU B N 1
ATOM 3220 C CA . GLU B 1 164 ? -10.93 -23.062 -1.106 1 92.56 164 GLU B CA 1
ATOM 3221 C C . GLU B 1 164 ? -12.188 -23.859 -1.437 1 92.56 164 GLU B C 1
ATOM 3223 O O . GLU B 1 164 ? -12.5 -24.078 -2.609 1 92.56 164 GLU B O 1
ATOM 3228 N N . GLN B 1 165 ? -12.922 -24.234 -0.437 1 90.94 165 GLN B N 1
ATOM 3229 C CA . GLN B 1 165 ? -13.992 -25.203 -0.605 1 90.94 165 GLN B CA 1
ATOM 3230 C C . GLN B 1 165 ? -15.133 -24.641 -1.448 1 90.94 165 GLN B C 1
ATOM 3232 O O . GLN B 1 165 ? -15.898 -25.375 -2.062 1 90.94 165 GLN B O 1
ATOM 3237 N N . THR B 1 166 ? -15.195 -23.375 -1.555 1 89.62 166 THR B N 1
ATOM 3238 C CA . THR B 1 166 ? -16.344 -22.766 -2.23 1 89.62 166 THR B CA 1
ATOM 3239 C C . THR B 1 166 ? -15.93 -22.203 -3.586 1 89.62 166 THR B C 1
ATOM 3241 O O . THR B 1 166 ? -16.719 -21.531 -4.246 1 89.62 166 THR B O 1
ATOM 3244 N N . ILE B 1 167 ? -14.703 -22.453 -4.008 1 94.19 167 ILE B N 1
ATOM 3245 C CA . ILE B 1 167 ? -14.227 -21.891 -5.262 1 94.19 167 ILE B CA 1
ATOM 3246 C C . ILE B 1 167 ? -14.945 -22.547 -6.438 1 94.19 167 ILE B C 1
ATOM 3248 O O . ILE B 1 167 ? -14.859 -23.766 -6.625 1 94.19 167 ILE B O 1
ATOM 3252 N N . PRO B 1 168 ? -15.703 -21.828 -7.207 1 95.5 168 PRO B N 1
ATOM 3253 C CA . PRO B 1 168 ? -16.344 -22.406 -8.383 1 95.5 168 PRO B CA 1
ATOM 3254 C C . PRO B 1 168 ? -15.375 -22.625 -9.547 1 95.5 168 PRO B C 1
ATOM 3256 O O . PRO B 1 168 ? -14.344 -21.938 -9.625 1 95.5 168 PRO B O 1
ATOM 3259 N N . ILE B 1 169 ? -15.672 -23.453 -10.422 1 97.62 169 ILE B N 1
ATOM 3260 C CA . ILE B 1 169 ? -14.797 -23.766 -11.547 1 97.62 169 ILE B CA 1
ATOM 3261 C C . ILE B 1 169 ? -14.648 -22.547 -12.453 1 97.62 169 ILE B C 1
ATOM 3263 O O . ILE B 1 169 ? -13.594 -22.328 -13.039 1 97.62 169 ILE B O 1
ATOM 3267 N N . GLU B 1 170 ? -15.695 -21.719 -12.531 1 97.94 170 GLU B N 1
ATOM 3268 C CA . GLU B 1 170 ? -15.672 -20.516 -13.375 1 97.94 170 GLU B CA 1
ATOM 3269 C C . GLU B 1 170 ? -14.57 -19.562 -12.938 1 97.94 170 GLU B C 1
ATOM 3271 O O . GLU B 1 170 ? -13.945 -18.906 -13.773 1 97.94 170 GLU B O 1
ATOM 3276 N N . TYR B 1 171 ? -14.383 -19.547 -11.664 1 97.06 171 TYR B N 1
ATOM 3277 C CA . TYR B 1 171 ? -13.305 -18.719 -11.133 1 97.06 171 TYR B CA 1
ATOM 3278 C C . TYR B 1 171 ? -11.953 -19.203 -11.641 1 97.06 171 TYR B C 1
ATOM 3280 O O . TYR B 1 171 ? -11.125 -18.406 -12.086 1 97.06 171 TYR B O 1
ATOM 3288 N N . LEU B 1 172 ? -11.75 -20.453 -11.617 1 98.5 172 LEU B N 1
ATOM 3289 C CA . LEU B 1 172 ? -10.5 -21.062 -12.055 1 98.5 172 LEU B CA 1
ATOM 3290 C C . LEU B 1 172 ? -10.312 -20.906 -13.555 1 98.5 172 LEU B C 1
ATOM 3292 O O . LEU B 1 172 ? -9.188 -20.734 -14.039 1 98.5 172 LEU B O 1
ATOM 3296 N N . GLN B 1 173 ? -11.406 -20.969 -14.266 1 98.81 173 GLN B N 1
ATOM 3297 C CA . GLN B 1 173 ? -11.367 -20.734 -15.711 1 98.81 173 GLN B CA 1
ATOM 3298 C C . GLN B 1 173 ? -10.922 -19.312 -16.016 1 98.81 173 GLN B C 1
ATOM 3300 O O . GLN B 1 173 ? -10.094 -19.094 -16.906 1 98.81 173 GLN B O 1
ATOM 3305 N N . THR B 1 174 ? -11.477 -18.406 -15.289 1 98.62 174 THR B N 1
ATOM 3306 C CA . THR B 1 174 ? -11.094 -17.016 -15.5 1 98.62 174 THR B CA 1
ATOM 3307 C C . THR B 1 174 ? -9.625 -16.797 -15.164 1 98.62 174 THR B C 1
ATOM 3309 O O . THR B 1 174 ? -8.906 -16.109 -15.906 1 98.62 174 THR B O 1
ATOM 3312 N N . LEU B 1 175 ? -9.188 -17.359 -14.062 1 98.56 175 LEU B N 1
ATOM 3313 C CA . LEU B 1 175 ? -7.785 -17.25 -13.688 1 98.56 175 LEU B CA 1
ATOM 3314 C C . LEU B 1 175 ? -6.887 -17.875 -14.75 1 98.56 175 LEU B C 1
ATOM 3316 O O . LEU B 1 175 ? -5.816 -17.344 -15.055 1 98.56 175 LEU B O 1
ATOM 3320 N N . HIS B 1 176 ? -7.316 -19 -15.219 1 98.81 176 HIS B N 1
ATOM 3321 C CA . HIS B 1 176 ? -6.57 -19.656 -16.297 1 98.81 176 HIS B CA 1
ATOM 3322 C C . HIS B 1 176 ? -6.426 -18.734 -17.5 1 98.81 176 HIS B C 1
ATOM 3324 O O . HIS B 1 176 ? -5.316 -18.547 -18.016 1 98.81 176 HIS B O 1
ATOM 3330 N N . ASN B 1 177 ? -7.508 -18.188 -17.922 1 98.62 177 ASN B N 1
ATOM 3331 C CA . ASN B 1 177 ? -7.496 -17.312 -19.094 1 98.62 177 ASN B CA 1
ATOM 3332 C C . ASN B 1 177 ? -6.605 -16.094 -18.875 1 98.62 177 ASN B C 1
ATOM 3334 O O . ASN B 1 177 ? -5.91 -15.656 -19.797 1 98.62 177 ASN B O 1
ATOM 3338 N N . LEU B 1 178 ? -6.617 -15.555 -17.719 1 98.69 178 LEU B N 1
ATOM 3339 C CA . LEU B 1 178 ? -5.781 -14.391 -17.438 1 98.69 178 LEU B CA 1
ATOM 3340 C C . LEU B 1 178 ? -4.305 -14.766 -17.438 1 98.69 178 LEU B C 1
ATOM 3342 O O . LEU B 1 178 ? -3.471 -14.016 -17.953 1 98.69 178 LEU B O 1
ATOM 3346 N N . HIS B 1 179 ? -4.008 -15.961 -16.891 1 98.75 179 HIS B N 1
ATOM 3347 C CA . HIS B 1 179 ? -2.627 -16.422 -16.984 1 98.75 179 HIS B CA 1
ATOM 3348 C C . HIS B 1 179 ? -2.207 -16.641 -18.438 1 98.75 179 HIS B C 1
ATOM 3350 O O . HIS B 1 179 ? -1.104 -16.25 -18.828 1 98.75 179 HIS B O 1
ATOM 3356 N N . GLU B 1 180 ? -3.068 -17.219 -19.203 1 98.69 180 GLU B N 1
ATOM 3357 C CA . GLU B 1 180 ? -2.791 -17.453 -20.609 1 98.69 180 GLU B CA 1
ATOM 3358 C C . GLU B 1 180 ? -2.602 -16.141 -21.359 1 98.69 180 GLU B C 1
ATOM 3360 O O . GLU B 1 180 ? -1.652 -16 -22.141 1 98.69 180 GLU B O 1
ATOM 3365 N N . ASP B 1 181 ? -3.48 -15.234 -21.172 1 98.31 181 ASP B N 1
ATOM 3366 C CA . ASP B 1 181 ? -3.41 -13.93 -21.828 1 98.31 181 ASP B CA 1
ATOM 3367 C C . ASP B 1 181 ? -2.111 -13.211 -21.484 1 98.31 181 ASP B C 1
ATOM 3369 O O . ASP B 1 181 ? -1.524 -12.531 -22.328 1 98.31 181 ASP B O 1
ATOM 3373 N N . TRP B 1 182 ? -1.648 -13.359 -20.234 1 98.56 182 TRP B N 1
ATOM 3374 C CA . TRP B 1 182 ? -0.441 -12.703 -19.75 1 98.56 182 TRP B CA 1
ATOM 3375 C C . TRP B 1 182 ? 0.809 -13.43 -20.25 1 98.56 182 TRP B C 1
ATOM 3377 O O . TRP B 1 182 ? 1.646 -12.836 -20.938 1 98.56 182 TRP B O 1
ATOM 3387 N N . LEU B 1 183 ? 0.862 -14.734 -20.078 1 98.5 183 LEU B N 1
ATOM 3388 C CA . LEU B 1 183 ? 2.141 -15.43 -20.188 1 98.5 183 LEU B CA 1
ATOM 3389 C C . LEU B 1 183 ? 2.295 -16.078 -21.547 1 98.5 183 LEU B C 1
ATOM 3391 O O . LEU B 1 183 ? 3.416 -16.266 -22.031 1 98.5 183 LEU B O 1
ATOM 3395 N N . ILE B 1 184 ? 1.221 -16.453 -22.141 1 98.12 184 ILE B N 1
ATOM 3396 C CA . ILE B 1 184 ? 1.279 -17.172 -23.406 1 98.12 184 ILE B CA 1
ATOM 3397 C C . ILE B 1 184 ? 1.007 -16.219 -24.562 1 98.12 184 ILE B C 1
ATOM 3399 O O . ILE B 1 184 ? 1.854 -16.031 -25.438 1 98.12 184 ILE B O 1
ATOM 3403 N N . HIS B 1 185 ? -0.089 -15.492 -24.5 1 97.62 185 HIS B N 1
ATOM 3404 C CA . HIS B 1 185 ? -0.512 -14.648 -25.609 1 97.62 185 HIS B CA 1
ATOM 3405 C C . HIS B 1 185 ? 0.131 -13.266 -25.531 1 97.62 185 HIS B C 1
ATOM 3407 O O . HIS B 1 185 ? 0.154 -12.523 -26.516 1 97.62 185 HIS B O 1
ATOM 3413 N N . GLN B 1 186 ? 0.638 -12.961 -24.312 1 94.75 186 GLN B N 1
ATOM 3414 C CA . GLN B 1 186 ? 1.31 -11.688 -24.078 1 94.75 186 GLN B CA 1
ATOM 3415 C C . GLN B 1 186 ? 0.461 -10.523 -24.562 1 94.75 186 GLN B C 1
ATOM 3417 O O . GLN B 1 186 ? 0.946 -9.656 -25.297 1 94.75 186 GLN B O 1
ATOM 3422 N N . ARG B 1 187 ? -0.72 -10.703 -24.109 1 90 187 ARG B N 1
ATOM 3423 C CA . ARG B 1 187 ? -1.704 -9.664 -24.406 1 90 187 ARG B CA 1
ATOM 3424 C C . ARG B 1 187 ? -2.021 -8.844 -23.172 1 90 187 ARG B C 1
ATOM 3426 O O . ARG B 1 187 ? -1.933 -9.344 -22.047 1 90 187 ARG B O 1
ATOM 3433 N N . LYS B 1 188 ? -2.27 -7.609 -23.188 1 90.12 188 LYS B N 1
ATOM 3434 C CA . LYS B 1 188 ? -2.838 -6.719 -22.188 1 90.12 188 LYS B CA 1
ATOM 3435 C C . LYS B 1 188 ? -1.765 -6.223 -21.219 1 90.12 188 LYS B C 1
ATOM 3437 O O . LYS B 1 188 ? -1.782 -5.062 -20.797 1 90.12 188 LYS B O 1
ATOM 3442 N N . PHE B 1 189 ? -0.843 -7.305 -20.75 1 95.88 189 PHE B N 1
ATOM 3443 C CA . PHE B 1 189 ? 0.153 -6.934 -19.75 1 95.88 189 PHE B CA 1
ATOM 3444 C C . PHE B 1 189 ? 1.555 -7.301 -20.219 1 95.88 189 PHE B C 1
ATOM 3446 O O . PHE B 1 189 ? 1.74 -8.305 -20.906 1 95.88 189 PHE B O 1
ATOM 3453 N N . PRO B 1 190 ? 2.537 -6.504 -19.906 1 96.06 190 PRO B N 1
ATOM 3454 C CA . PRO B 1 190 ? 3.908 -6.852 -20.281 1 96.06 190 PRO B CA 1
ATOM 3455 C C . PRO B 1 190 ? 4.426 -8.086 -19.547 1 96.06 190 PRO B C 1
ATOM 3457 O O . PRO B 1 190 ? 4.086 -8.305 -18.375 1 96.06 190 PRO B O 1
ATOM 3460 N N . VAL B 1 191 ? 5.172 -8.875 -20.203 1 97.5 191 VAL B N 1
ATOM 3461 C CA . VAL B 1 191 ? 5.898 -9.992 -19.609 1 97.5 191 VAL B CA 1
ATOM 3462 C C . VAL B 1 191 ? 7.32 -9.562 -19.25 1 97.5 191 VAL B C 1
ATOM 3464 O O . VAL B 1 191 ? 8.094 -9.18 -20.125 1 97.5 191 VAL B O 1
ATOM 3467 N N . PRO B 1 192 ? 7.695 -9.656 -17.984 1 96.25 192 PRO B N 1
ATOM 3468 C CA . PRO B 1 192 ? 8.914 -8.992 -17.531 1 96.25 192 PRO B CA 1
ATOM 3469 C C . PRO B 1 192 ? 10.18 -9.766 -17.891 1 96.25 192 PRO B C 1
ATOM 3471 O O . PRO B 1 192 ? 11.289 -9.242 -17.75 1 96.25 192 PRO B O 1
ATOM 3474 N N . CYS B 1 193 ? 10.055 -11 -18.312 1 96.75 193 CYS B N 1
ATOM 3475 C CA . CYS B 1 193 ? 11.203 -11.844 -18.625 1 96.75 193 CYS B CA 1
ATOM 3476 C C . CYS B 1 193 ? 10.797 -13.047 -19.453 1 96.75 193 CYS B C 1
ATOM 3478 O O . CYS B 1 193 ? 9.648 -13.141 -19.906 1 96.75 193 CYS B O 1
ATOM 3480 N N . LYS B 1 194 ? 11.797 -13.898 -19.688 1 96.94 194 LYS B N 1
ATOM 3481 C CA . LYS B 1 194 ? 11.539 -15.133 -20.422 1 96.94 194 LYS B CA 1
ATOM 3482 C C . LYS B 1 194 ? 10.57 -16.031 -19.672 1 96.94 194 LYS B C 1
ATOM 3484 O O . LYS B 1 194 ? 10.625 -16.125 -18.438 1 96.94 194 LYS B O 1
ATOM 3489 N N . VAL B 1 195 ? 9.703 -16.703 -20.453 1 98.31 195 VAL B N 1
ATOM 3490 C CA . VAL B 1 195 ? 8.734 -17.625 -19.859 1 98.31 195 VAL B CA 1
ATOM 3491 C C . VAL B 1 195 ? 9 -19.047 -20.359 1 98.31 195 VAL B C 1
ATOM 3493 O O . VAL B 1 195 ? 9.094 -19.281 -21.562 1 98.31 195 VAL B O 1
ATOM 3496 N N . LEU B 1 196 ? 9.258 -19.922 -19.469 1 98.56 196 LEU B N 1
ATOM 3497 C CA . LEU B 1 196 ? 9.281 -21.359 -19.75 1 98.56 196 LEU B CA 1
ATOM 3498 C C . LEU B 1 196 ? 7.961 -22.016 -19.359 1 98.56 196 LEU B C 1
ATOM 3500 O O . LEU B 1 196 ? 7.621 -22.062 -18.172 1 98.56 196 LEU B O 1
ATOM 3504 N N . THR B 1 197 ? 7.219 -22.516 -20.344 1 98.75 197 THR B N 1
ATOM 3505 C CA . THR B 1 197 ? 5.922 -23.125 -20.078 1 98.75 197 THR B CA 1
ATOM 3506 C C . THR B 1 197 ? 6.055 -24.641 -19.969 1 98.75 197 THR B C 1
ATOM 3508 O O . THR B 1 197 ? 6.637 -25.281 -20.844 1 98.75 197 THR B O 1
ATOM 3511 N N . LEU B 1 198 ? 5.594 -25.203 -18.891 1 98.69 198 LEU B N 1
ATOM 3512 C CA . LEU B 1 198 ? 5.551 -26.656 -18.703 1 98.69 198 LEU B CA 1
ATOM 3513 C C . LEU B 1 198 ? 4.113 -27.156 -18.656 1 98.69 198 LEU B C 1
ATOM 3515 O O . LEU B 1 198 ? 3.26 -26.531 -18 1 98.69 198 LEU B O 1
ATOM 3519 N N . ASP B 1 199 ? 3.82 -28.25 -19.359 1 98.56 199 ASP B N 1
ATOM 3520 C CA . ASP B 1 199 ? 2.529 -28.922 -19.219 1 98.56 199 ASP B CA 1
ATOM 3521 C C . ASP B 1 199 ? 2.389 -29.562 -17.844 1 98.56 199 ASP B C 1
ATOM 3523 O O . ASP B 1 199 ? 3.018 -30.578 -17.578 1 98.56 199 ASP B O 1
ATOM 3527 N N . ALA B 1 200 ? 1.504 -28.984 -17.047 1 98.62 200 ALA B N 1
ATOM 3528 C CA . ALA B 1 200 ? 1.401 -29.453 -15.664 1 98.62 200 ALA B CA 1
ATOM 3529 C C . ALA B 1 200 ? 0.081 -30.172 -15.422 1 98.62 200 ALA B C 1
ATOM 3531 O O . ALA B 1 200 ? -0.467 -30.125 -14.32 1 98.62 200 ALA B O 1
ATOM 3532 N N . ASN B 1 201 ? -0.471 -30.797 -16.391 1 98.5 201 ASN B N 1
ATOM 3533 C CA . ASN B 1 201 ? -1.741 -31.516 -16.297 1 98.5 201 ASN B CA 1
ATOM 3534 C C . ASN B 1 201 ? -1.549 -32.938 -15.766 1 98.5 201 ASN B C 1
ATOM 3536 O O . ASN B 1 201 ? -2.521 -33.625 -15.438 1 98.5 201 ASN B O 1
ATOM 3540 N N . TYR B 1 202 ? -0.315 -33.344 -15.539 1 97.31 202 TYR B N 1
ATOM 3541 C CA . TYR B 1 202 ? -0.028 -34.719 -15.18 1 97.31 202 TYR B CA 1
ATOM 3542 C C . TYR B 1 202 ? 0.071 -34.875 -13.672 1 97.31 202 TYR B C 1
ATOM 3544 O O . TYR B 1 202 ? 0.15 -33.875 -12.938 1 97.31 202 TYR B O 1
ATOM 3552 N N . GLU B 1 203 ? 0.106 -36.125 -13.242 1 95.81 203 GLU B N 1
ATOM 3553 C CA . GLU B 1 203 ? 0.267 -36.438 -11.828 1 95.81 203 GLU B CA 1
ATOM 3554 C C . GLU B 1 203 ? 1.686 -36.156 -11.352 1 95.81 203 GLU B C 1
ATOM 3556 O O . GLU B 1 203 ? 2.602 -36 -12.164 1 95.81 203 GLU B O 1
ATOM 3561 N N . LEU B 1 204 ? 1.825 -36.125 -10.047 1 95.5 204 LEU B N 1
ATOM 3562 C CA . LEU B 1 204 ? 3.039 -35.594 -9.422 1 95.5 204 LEU B CA 1
ATOM 3563 C C . LEU B 1 204 ? 4.258 -36.406 -9.844 1 95.5 204 LEU B C 1
ATOM 3565 O O . LEU B 1 204 ? 5.32 -35.844 -10.125 1 95.5 204 LEU B O 1
ATOM 3569 N N . ASP B 1 205 ? 4.129 -37.688 -9.938 1 95.5 205 ASP B N 1
ATOM 3570 C CA . ASP B 1 205 ? 5.258 -38.562 -10.297 1 95.5 205 ASP B CA 1
ATOM 3571 C C . ASP B 1 205 ? 5.777 -38.219 -11.695 1 95.5 205 ASP B C 1
ATOM 3573 O O . ASP B 1 205 ? 6.988 -38.125 -11.906 1 95.5 205 ASP B O 1
ATOM 3577 N N . TYR B 1 206 ? 4.832 -38.062 -12.57 1 97.38 206 TYR B N 1
ATOM 3578 C CA . TYR B 1 206 ? 5.227 -37.688 -13.922 1 97.38 206 TYR B CA 1
ATOM 3579 C C . TYR B 1 206 ? 5.781 -36.25 -13.953 1 97.38 206 TYR B C 1
ATOM 3581 O O . TYR B 1 206 ? 6.719 -35.969 -14.703 1 97.38 206 TYR B O 1
ATOM 3589 N N . MET B 1 207 ? 5.227 -35.375 -13.172 1 97.62 207 MET B N 1
ATOM 3590 C CA . MET B 1 207 ? 5.715 -34 -13.125 1 97.62 207 MET B CA 1
ATOM 3591 C C . MET B 1 207 ? 7.168 -33.969 -12.664 1 97.62 207 MET B C 1
ATOM 3593 O O . MET B 1 207 ? 7.945 -33.125 -13.125 1 97.62 207 MET B O 1
ATOM 3597 N N . HIS B 1 208 ? 7.602 -34.844 -11.758 1 97.38 208 HIS B N 1
ATOM 3598 C CA . HIS B 1 208 ? 8.992 -34.906 -11.32 1 97.38 208 HIS B CA 1
ATOM 3599 C C . HIS B 1 208 ? 9.922 -35.156 -12.5 1 97.38 208 HIS B C 1
ATOM 3601 O O . HIS B 1 208 ? 11.023 -34.625 -12.562 1 97.38 208 HIS B O 1
ATOM 3607 N N . LYS B 1 209 ? 9.438 -36 -13.406 1 97.62 209 LYS B N 1
ATOM 3608 C CA . LYS B 1 209 ? 10.211 -36.281 -14.609 1 97.62 209 LYS B CA 1
ATOM 3609 C C . LYS B 1 209 ? 10.32 -35.031 -15.492 1 97.62 209 LYS B C 1
ATOM 3611 O O . LYS B 1 209 ? 11.391 -34.719 -16.016 1 97.62 209 LYS B O 1
ATOM 3616 N N . VAL B 1 210 ? 9.227 -34.375 -15.617 1 97.38 210 VAL B N 1
ATOM 3617 C CA . VAL B 1 210 ? 9.195 -33.156 -16.406 1 97.38 210 VAL B CA 1
ATOM 3618 C C . VAL B 1 210 ? 10.141 -32.125 -15.797 1 97.38 210 VAL B C 1
ATOM 3620 O O . VAL B 1 210 ? 10.898 -31.469 -16.516 1 97.38 210 VAL B O 1
ATOM 3623 N N . PHE B 1 211 ? 10.148 -31.938 -14.438 1 97.88 211 PHE B N 1
ATOM 3624 C CA . PHE B 1 211 ? 11.031 -31 -13.75 1 97.88 211 PHE B CA 1
ATOM 3625 C C . PHE B 1 211 ? 12.492 -31.344 -14.008 1 97.88 211 PHE B C 1
ATOM 3627 O O . PHE B 1 211 ? 13.297 -30.469 -14.336 1 97.88 211 PHE B O 1
ATOM 3634 N N . GLU B 1 212 ? 12.789 -32.594 -13.945 1 96.44 212 GLU B N 1
ATOM 3635 C CA . GLU B 1 212 ? 14.172 -33.031 -14.125 1 96.44 212 GLU B CA 1
ATOM 3636 C C . GLU B 1 212 ? 14.641 -32.812 -15.555 1 96.44 212 GLU B C 1
ATOM 3638 O O . GLU B 1 212 ? 15.766 -32.375 -15.781 1 96.44 212 GLU B O 1
ATOM 3643 N N . GLU B 1 213 ? 13.773 -33.125 -16.469 1 96.88 213 GLU B N 1
ATOM 3644 C CA . GLU B 1 213 ? 14.102 -32.938 -17.891 1 96.88 213 GLU B CA 1
ATOM 3645 C C . GLU B 1 213 ? 14.375 -31.484 -18.219 1 96.88 213 GLU B C 1
ATOM 3647 O O . GLU B 1 213 ? 15.117 -31.188 -19.156 1 96.88 213 GLU B O 1
ATOM 3652 N N . ASN B 1 214 ? 13.82 -30.594 -17.453 1 96.75 214 ASN B N 1
ATOM 3653 C CA . ASN B 1 214 ? 13.961 -29.172 -17.734 1 96.75 214 ASN B CA 1
ATOM 3654 C C . ASN B 1 214 ? 14.883 -28.484 -16.719 1 96.75 214 ASN B C 1
ATOM 3656 O O . ASN B 1 214 ? 15 -27.266 -16.719 1 96.75 214 ASN B O 1
ATOM 3660 N N . ARG B 1 215 ? 15.539 -29.203 -15.898 1 95.62 215 ARG B N 1
ATOM 3661 C CA . ARG B 1 215 ? 16.359 -28.688 -14.812 1 95.62 215 ARG B CA 1
ATOM 3662 C C . ARG B 1 215 ? 17.406 -27.719 -15.336 1 95.62 215 ARG B C 1
ATOM 3664 O O . ARG B 1 215 ? 17.625 -26.641 -14.75 1 95.62 215 ARG B O 1
ATOM 3671 N N . LYS B 1 216 ? 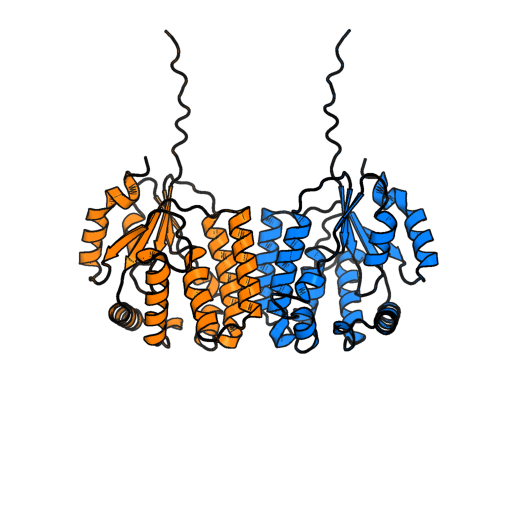18.031 -28.031 -16.438 1 93.19 216 LYS B N 1
ATOM 3672 C CA . LYS B 1 216 ? 19.094 -27.188 -17 1 93.19 216 LYS B CA 1
ATOM 3673 C C . LYS B 1 216 ? 18.547 -25.844 -17.453 1 93.19 216 LYS B C 1
ATOM 3675 O O . LYS B 1 216 ? 19.172 -24.797 -17.25 1 93.19 216 LYS B O 1
ATOM 3680 N N . LYS B 1 217 ? 17.359 -25.875 -18.078 1 94.62 217 LYS B N 1
ATOM 3681 C CA . LYS B 1 217 ? 16.719 -24.641 -18.547 1 94.62 217 LYS B CA 1
ATOM 3682 C C . LYS B 1 217 ? 16.297 -23.766 -17.375 1 94.62 217 LYS B C 1
ATOM 3684 O O . LYS B 1 217 ? 16.219 -22.547 -17.5 1 94.62 217 LYS B O 1
ATOM 3689 N N . ILE B 1 218 ? 15.992 -24.375 -16.266 1 93.81 218 ILE B N 1
ATOM 3690 C CA . ILE B 1 218 ? 15.453 -23.672 -15.117 1 93.81 218 ILE B CA 1
ATOM 3691 C C . ILE B 1 218 ? 16.594 -23.141 -14.25 1 93.81 218 ILE B C 1
ATOM 3693 O O . ILE B 1 218 ? 16.641 -21.953 -13.922 1 93.81 218 ILE B O 1
ATOM 3697 N N . ILE B 1 219 ? 17.562 -23.953 -13.844 1 88.56 219 ILE B N 1
ATOM 3698 C CA . ILE B 1 219 ? 18.594 -23.656 -12.859 1 88.56 219 ILE B CA 1
ATOM 3699 C C . ILE B 1 219 ? 19.906 -23.312 -13.57 1 88.56 219 ILE B C 1
ATOM 3701 O O . ILE B 1 219 ? 20.672 -22.469 -13.102 1 88.56 219 ILE B O 1
ATOM 3705 N N . CYS B 1 220 ? 20.453 -24 -14.578 1 66.31 220 CYS B N 1
ATOM 3706 C CA . CYS B 1 220 ? 21.812 -23.938 -15.086 1 66.31 220 CYS B CA 1
ATOM 3707 C C . CYS B 1 220 ? 21.953 -22.812 -16.109 1 66.31 220 CYS B C 1
ATOM 3709 O O . CYS B 1 220 ? 23.031 -22.219 -16.219 1 66.31 220 CYS B O 1
ATOM 3711 N N . ASP B 1 221 ? 21.078 -22.531 -17 1 55.78 221 ASP B N 1
ATOM 3712 C CA . ASP B 1 221 ? 21.406 -21.578 -18.047 1 55.78 221 ASP B CA 1
ATOM 3713 C C . ASP B 1 221 ? 21.547 -20.156 -17.484 1 55.78 221 ASP B C 1
ATOM 3715 O O . ASP B 1 221 ? 21.578 -19.188 -18.234 1 55.78 221 ASP B O 1
ATOM 3719 N N . SER B 1 222 ? 21.484 -19.922 -16.266 1 47.72 222 SER B N 1
ATOM 3720 C CA . SER B 1 222 ? 21.672 -18.625 -15.633 1 47.72 222 SER B CA 1
ATOM 3721 C C . SER B 1 222 ? 23.109 -18.141 -15.797 1 47.72 222 SER B C 1
ATOM 3723 O O . SER B 1 222 ? 23.406 -16.969 -15.555 1 47.72 222 SER B O 1
ATOM 3725 N N . GLY B 1 223 ? 24.156 -19 -15.703 1 38.62 223 GLY B N 1
ATOM 3726 C CA . GLY B 1 223 ? 25.547 -18.594 -15.906 1 38.62 223 GLY B CA 1
ATOM 3727 C C . GLY B 1 223 ? 25.875 -18.312 -17.359 1 38.62 223 GLY B C 1
ATOM 3728 O O . GLY B 1 223 ? 25.281 -18.906 -18.266 1 38.62 223 GLY B O 1
#